Protein AF-0000000069420155 (afdb_homodimer)

Radius of gyration: 22.41 Å; Cα contacts (8 Å, |Δi|>4): 624; chains: 2; bounding box: 59×60×50 Å

pLDDT: mean 94.88, std 9.84, range [29.95, 98.94]

Organism: NCBI:txid2607531

Sequence (442 aa):
MSESTKLRFLSAWYCPFAQRLWIALLEKGIPFKYEEIDPYNKTEEFLKLNPRGLVPVLVHDDKIIYESAVCMEYIDEAWPQNPKIMMEQPYDKAQVRIWGDYATSKIIPLFFAILRSDPENLGETQKSFVENIGSFVKAMSPTGNFFMGDSFSFADIMVFPWLQRLEVLKHYKNFEIPSDIDWYPRFQKWLTACSEKESVTPTIPDMKKLIPIYKRYVKTKMSESTKLRFLSAWYCPFAQRLWIALLEKGIPFKYEEIDPYNKTEEFLKLNPRGLVPVLVHDDKIIYESAVCMEYIDEAWPQNPKIMMEQPYDKAQVRIWGDYATSKIIPLFFAILRSDPENLGETQKSFVENIGSFVKAMSPTGNFFMGDSFSFADIMVFPWLQRLEVLKHYKNFEIPSDIDWYPRFQKWLTACSEKESVTPTIPDMKKLIPIYKRYVKTK

InterPro domains:
  IPR004045 Glutathione S-transferase, N-terminal [PF13409] (14-77)
  IPR004045 Glutathione S-transferase, N-terminal [PS50404] (5-83)
  IPR005442 Glutathione S-transferase, omega-class [PR01625] (5-20)
  IPR005442 Glutathione S-transferase, omega-class [PR01625] (80-94)
  IPR005442 Glutathione S-transferase, omega-class [PR01625] (146-165)
  IPR010987 Glutathione S-transferase, C-terminal-like [PS50405] (89-221)
  IPR036249 Thioredoxin-like superfamily [SSF52833] (5-81)
  IPR036282 Glutathione S-transferase, C-terminal domain superfamily [SSF47616] (77-219)
  IPR040079 Glutathione transferase family [SFLDS00019] (4-219)
  IPR045073 Glutathione S-transferase Omega/Tau-like [SFLDG01152] (4-219)
  IPR050983 Glutathione S-transferase Omega/HSP26 [PTHR43968] (3-219)

Foldseek 3Di:
DPPPQAKEWEDALQDLLSLLQLLLCLQLVPDHHYHYDDLVDQDPVNCVLPVVSDDTWIAGNNDIDDGSLRSSVVVCVVRVDDDRQQDDDPVSNVVLVVLLVLLVPQAVVLLLVLQADDLVPNVVSLVSNLVSVVVQLVCADPAAQERPHPDNHNNLSSHLSSVVLCVLSCVQRVDDRDCPDPSNVSVVSNNVVQCPDPSNVVSRDDNVVNSVVCNVSHNDD/DPPPQAKEWEDALQDLLSLLQLLLCLQLVPDHHYHYDDLVDQDPVNCVLPVVSDDTWIAGNNDIDDGSLRSSVVVCVVRVDDDRQQDDDPVSNVVLVVLLVLQVPQAVVLLLVLQADDLVPNVVSLVSNLVSVVVQLVCADPAAQERPHPDNHNNLSSHLSSVVLCVLSCVQRVDDRDCPDPSNVSVVSNNVVQCPDPSNVVSRDDNVVNNVVCNVSHNDD

Nearest PDB structures (foldseek):
  6srb-assembly1_B  TM=9.201E-01  e=4.694E-16  Trametes pubescens
  6srb-assembly1_A  TM=9.271E-01  e=4.980E-15  Trametes pubescens
  3lfl-assembly2_C  TM=9.045E-01  e=4.182E-12  Homo sapiens
  3lfl-assembly1_A-2  TM=8.614E-01  e=1.456E-12  Homo sapiens
  3mdk-assembly1_A  TM=8.725E-01  e=2.428E-11  Pseudomonas putida KT2440

Solvent-accessible surface area (backbone atoms only — not comparable to full-atom values): 24215 Å² total; per-residue (Å²): 128,77,90,69,83,66,30,35,38,37,27,34,82,79,39,50,51,21,42,34,38,51,29,48,37,48,60,52,67,55,80,65,44,83,40,85,47,56,62,87,62,71,44,70,74,55,33,73,68,32,81,83,45,61,58,22,34,38,34,54,86,88,39,71,39,49,52,35,71,43,41,43,52,29,50,41,58,69,47,70,53,78,62,50,41,56,52,85,50,45,68,56,31,36,50,33,49,49,50,27,50,44,30,62,69,52,35,51,54,38,59,52,47,55,41,44,33,52,83,89,67,36,63,66,52,52,50,48,32,52,52,42,49,46,53,54,53,70,65,27,42,93,45,66,51,31,50,70,11,80,45,74,34,48,34,46,45,61,42,44,53,59,64,74,42,45,64,50,42,31,71,79,63,71,40,74,83,68,75,86,43,90,62,36,64,61,43,50,48,30,52,50,46,53,56,66,31,82,36,34,46,85,59,59,63,58,60,83,68,45,49,66,63,51,51,81,54,39,46,70,132,130,76,91,69,83,67,29,35,38,36,27,34,82,80,40,51,50,19,41,33,37,51,29,49,36,47,60,52,65,55,80,63,45,82,37,85,46,56,62,87,62,71,44,70,72,53,33,71,68,32,80,82,44,59,59,22,35,39,35,53,84,88,39,71,39,50,52,36,70,44,41,44,53,30,51,41,58,70,49,71,56,77,63,50,40,56,53,87,50,44,66,55,31,36,51,33,48,48,51,26,49,45,29,61,68,52,33,51,55,37,59,53,46,55,42,44,31,52,83,89,67,38,65,69,53,51,50,49,32,53,51,41,49,47,54,54,51,71,66,27,42,94,46,67,51,31,52,70,12,78,46,73,33,48,35,45,46,62,40,43,54,59,65,76,42,44,65,49,41,29,72,78,63,71,42,74,82,66,76,87,42,90,61,34,64,62,43,51,48,31,52,50,46,52,54,64,30,81,37,34,45,84,60,59,64,58,62,83,68,43,47,70,63,51,51,81,53,40,47,69,132

Secondary structure (DSSP, 8-state):
------EEEEE-TT-HHHHHHHHHHHHHT---EEEE--TTS--HHHHHH-TT--S-EEEETTEEEESHHHHHHHHHHHS-SSS-TT-SSHHHHHHHHHHHHHIIIIIHHHHHHHHHS-GGG-HHHHHHHHHHHHHHHHHS-SSSSBTBBTB--HHHHHHHHHHTTHHHHHHHH-----TTSTTHHHHHHHHHHHHHSTTTGGGPPPHHHHHHHGGGG----/------EEEEE-TT-HHHHHHHHHHHHHT---EEEE--TTS--HHHHHH-TT--S-EEEETTEEEESHHHHHHHHHHHS-SSSPTT-SSHHHHHHHHHHHHHIIIIIHHHHHHHHHS-GGG-HHHHHHHHHHHHHHHHHS-SSSSBTBBTB--HHHHHHHHHHTTHHHHHHHH-----TTSTTHHHHHHHHHHHHHSTTTGGGPPPHHHHHHHGGGG----

Structure (mmCIF, N/CA/C/O backbone):
data_AF-0000000069420155-model_v1
#
loop_
_entity.id
_entity.type
_entity.pdbx_description
1 polymer 'Glutathione S-transferase omega'
#
loop_
_atom_site.group_PDB
_atom_site.id
_atom_site.type_symbol
_atom_site.label_atom_id
_atom_site.label_alt_id
_atom_site.label_comp_id
_atom_site.label_asym_id
_atom_site.label_entity_id
_atom_site.label_seq_id
_atom_site.pdbx_PDB_ins_code
_atom_site.Cartn_x
_atom_site.Cartn_y
_atom_site.Cartn_z
_atom_site.occupancy
_atom_site.B_iso_or_equiv
_atom_site.auth_seq_id
_atom_site.auth_comp_id
_atom_site.auth_asym_id
_atom_site.auth_atom_id
_atom_site.pdbx_PDB_model_num
ATOM 1 N N . MET A 1 1 ? 30.109 -20.391 17.328 1 29.95 1 MET A N 1
ATOM 2 C CA . MET A 1 1 ? 29.25 -19.781 16.312 1 29.95 1 MET A CA 1
ATOM 3 C C . MET A 1 1 ? 28.594 -18.516 16.844 1 29.95 1 MET A C 1
ATOM 5 O O . MET A 1 1 ? 27.922 -18.547 17.875 1 29.95 1 MET A O 1
ATOM 9 N N . SER A 1 2 ? 29.016 -17.297 16.859 1 36 2 SER A N 1
ATOM 10 C CA . SER A 1 2 ? 28.734 -16.031 17.531 1 36 2 SER A CA 1
ATOM 11 C C . SER A 1 2 ? 27.234 -15.836 17.719 1 36 2 SER A C 1
ATOM 13 O O . SER A 1 2 ? 26.438 -16.391 16.969 1 36 2 SER A O 1
ATOM 15 N N . GLU A 1 3 ? 26.469 -15.406 18.781 1 40.25 3 GLU A N 1
ATOM 16 C CA . GLU A 1 3 ? 25.094 -15.672 19.172 1 40.25 3 GLU A CA 1
ATOM 17 C C . GLU A 1 3 ? 24.109 -15.234 18.094 1 40.25 3 GLU A C 1
ATOM 19 O O . GLU A 1 3 ? 24.078 -14.062 17.719 1 40.25 3 GLU A O 1
ATOM 24 N N . SER A 1 4 ? 23.812 -15.781 16.859 1 47.34 4 SER A N 1
ATOM 25 C CA . SER A 1 4 ? 23.109 -15.734 15.594 1 47.34 4 SER A CA 1
ATOM 26 C C . SER A 1 4 ? 21.812 -14.938 15.719 1 47.34 4 SER A C 1
ATOM 28 O O . SER A 1 4 ? 21 -15.195 16.609 1 47.34 4 SER A O 1
ATOM 30 N N . THR A 1 5 ? 21.875 -13.617 15.547 1 56.94 5 THR A N 1
ATOM 31 C CA . THR A 1 5 ? 20.766 -12.664 15.562 1 56.94 5 THR A CA 1
ATOM 32 C C . THR A 1 5 ? 19.484 -13.32 15.094 1 56.94 5 THR A C 1
ATOM 34 O O . THR A 1 5 ? 19.375 -13.727 13.93 1 56.94 5 THR A O 1
ATOM 37 N N . LYS A 1 6 ? 18.656 -14.031 15.945 1 78.06 6 LYS A N 1
ATOM 38 C CA . LYS A 1 6 ? 17.531 -14.922 15.711 1 78.06 6 LYS A CA 1
ATOM 39 C C . LYS A 1 6 ? 16.344 -14.156 15.125 1 78.06 6 LYS A C 1
ATOM 41 O O . LYS A 1 6 ? 15.828 -13.227 15.742 1 78.06 6 LYS A O 1
ATOM 46 N N . LEU A 1 7 ? 16.109 -14.156 13.812 1 95.75 7 LEU A N 1
ATOM 47 C CA . LEU A 1 7 ? 14.938 -13.672 13.086 1 95.75 7 LEU A CA 1
ATOM 48 C C . LEU A 1 7 ? 13.727 -14.57 13.344 1 95.75 7 LEU A C 1
ATOM 50 O O . LEU A 1 7 ? 13.805 -15.789 13.148 1 95.75 7 LEU A O 1
ATOM 54 N N . ARG A 1 8 ? 12.688 -13.93 14.008 1 97.81 8 ARG A N 1
ATOM 55 C CA . ARG A 1 8 ? 11.445 -14.656 14.227 1 97.81 8 ARG A CA 1
ATOM 56 C C . ARG A 1 8 ? 10.391 -14.266 13.195 1 97.81 8 ARG A C 1
ATOM 58 O O . ARG A 1 8 ? 10.242 -13.086 12.875 1 97.81 8 ARG A O 1
ATOM 65 N N . PHE A 1 9 ? 9.789 -15.273 12.703 1 98.31 9 PHE A N 1
ATOM 66 C CA . PHE A 1 9 ? 8.727 -15.148 11.719 1 98.31 9 PHE A CA 1
ATOM 67 C C . PHE A 1 9 ? 7.414 -15.703 12.258 1 98.31 9 PHE A C 1
ATOM 69 O O . PHE A 1 9 ? 7.223 -16.922 12.305 1 98.31 9 PHE A O 1
ATOM 76 N N . LEU A 1 10 ? 6.527 -14.812 12.789 1 98.12 10 LEU A N 1
ATOM 77 C CA . LEU A 1 10 ? 5.199 -15.211 13.258 1 98.12 10 LEU A CA 1
ATOM 78 C C . LEU A 1 10 ? 4.227 -15.32 12.086 1 98.12 10 LEU A C 1
ATOM 80 O O . LEU A 1 10 ? 4.062 -14.367 11.312 1 98.12 10 LEU A O 1
ATOM 84 N N . SER A 1 11 ? 3.59 -16.438 12.008 1 98 11 SER A N 1
ATOM 85 C CA . SER A 1 11 ? 2.834 -16.766 10.805 1 98 11 SER A CA 1
ATOM 86 C C . SER A 1 11 ? 1.661 -17.688 11.117 1 98 11 SER A C 1
ATOM 88 O O . SER A 1 11 ? 1.516 -18.156 12.25 1 98 11 SER A O 1
ATOM 90 N N . ALA A 1 12 ? 0.786 -17.828 10.188 1 97.81 12 ALA A N 1
ATOM 91 C CA . ALA A 1 12 ? -0.251 -18.844 10.125 1 97.81 12 ALA A CA 1
ATOM 92 C C . ALA A 1 12 ? -0.196 -19.594 8.797 1 97.81 12 ALA A C 1
ATOM 94 O O . ALA A 1 12 ? -0.239 -18.984 7.73 1 97.81 12 ALA A O 1
ATOM 95 N N . TRP A 1 13 ? -0.223 -20.859 8.828 1 96.94 13 TRP A N 1
ATOM 96 C CA . TRP A 1 13 ? 0.06 -21.688 7.652 1 96.94 13 TRP A CA 1
ATOM 97 C C . TRP A 1 13 ? -0.972 -21.438 6.559 1 96.94 13 TRP A C 1
ATOM 99 O O . TRP A 1 13 ? -0.689 -21.641 5.375 1 96.94 13 TRP A O 1
ATOM 109 N N . TYR A 1 14 ? -2.113 -20.969 6.918 1 97.19 14 TYR A N 1
ATOM 110 C CA . TYR A 1 14 ? -3.205 -20.844 5.957 1 97.19 14 TYR A CA 1
ATOM 111 C C . TYR A 1 14 ? -3.33 -19.406 5.449 1 97.19 14 TYR A C 1
ATOM 113 O O . TYR A 1 14 ? -4.117 -19.141 4.539 1 97.19 14 TYR A O 1
ATOM 121 N N . CYS A 1 15 ? -2.676 -18.453 6.055 1 97.62 15 CYS A N 1
ATOM 122 C CA . CYS A 1 15 ? -2.846 -17.047 5.723 1 97.62 15 CYS A CA 1
ATOM 123 C C . CYS A 1 15 ? -2.055 -16.688 4.473 1 97.62 15 CYS A C 1
ATOM 125 O O . CYS A 1 15 ? -0.828 -16.797 4.457 1 97.62 15 CYS A O 1
ATOM 127 N N . PRO A 1 16 ? -2.719 -16.234 3.445 1 98.38 16 PRO A N 1
ATOM 128 C CA . PRO A 1 16 ? -2.004 -15.883 2.215 1 98.38 16 PRO A CA 1
ATOM 129 C C . PRO A 1 16 ? -1.095 -14.672 2.379 1 98.38 16 PRO A C 1
ATOM 131 O O . PRO A 1 16 ? -0.086 -14.547 1.68 1 98.38 16 PRO A O 1
ATOM 134 N N . PHE A 1 17 ? -1.387 -13.758 3.256 1 98.31 17 PHE A N 1
ATOM 135 C CA . PHE A 1 17 ? -0.512 -12.625 3.521 1 98.31 17 PHE A CA 1
ATOM 136 C C . PHE A 1 17 ? 0.792 -13.086 4.164 1 98.31 17 PHE A C 1
ATOM 138 O O . PHE A 1 17 ? 1.869 -12.602 3.805 1 98.31 17 PHE A O 1
ATOM 145 N N . ALA A 1 18 ? 0.71 -13.984 5.086 1 98.56 18 ALA A N 1
ATOM 146 C CA . ALA A 1 18 ? 1.904 -14.531 5.723 1 98.56 18 ALA A CA 1
ATOM 147 C C . ALA A 1 18 ? 2.736 -15.336 4.727 1 98.56 18 ALA A C 1
ATOM 149 O O . ALA A 1 18 ? 3.967 -15.367 4.82 1 98.56 18 ALA A O 1
ATOM 150 N N . GLN A 1 19 ? 2.061 -16 3.797 1 98.88 19 GLN A N 1
ATOM 151 C CA . GLN A 1 19 ? 2.771 -16.766 2.773 1 98.88 19 GLN A CA 1
ATOM 152 C C . GLN A 1 19 ? 3.701 -15.859 1.966 1 98.88 19 GLN A C 1
ATOM 154 O O . GLN A 1 19 ? 4.777 -16.281 1.543 1 98.88 19 GLN A O 1
ATOM 159 N N . ARG A 1 20 ? 3.332 -14.594 1.767 1 98.88 20 ARG A N 1
ATOM 160 C CA . ARG A 1 20 ? 4.184 -13.641 1.064 1 98.88 20 ARG A CA 1
ATOM 161 C C . ARG A 1 20 ? 5.562 -13.555 1.705 1 98.88 20 ARG A C 1
ATOM 163 O O . ARG A 1 20 ? 6.578 -13.75 1.031 1 98.88 20 ARG A O 1
ATOM 170 N N . LEU A 1 21 ? 5.559 -13.312 2.986 1 98.81 21 LEU A N 1
ATOM 171 C CA . LEU A 1 21 ? 6.816 -13.148 3.703 1 98.81 21 LEU A CA 1
ATOM 172 C C . LEU A 1 21 ? 7.582 -14.469 3.762 1 98.81 21 LEU A C 1
ATOM 174 O O . LEU A 1 21 ? 8.812 -14.484 3.662 1 98.81 21 LEU A O 1
ATOM 178 N N . TRP A 1 22 ? 6.812 -15.547 3.895 1 98.81 22 TRP A N 1
ATOM 179 C CA . TRP A 1 22 ? 7.426 -16.875 3.904 1 98.81 22 TRP A CA 1
ATOM 180 C C . TRP A 1 22 ? 8.219 -17.109 2.625 1 98.81 22 TRP A C 1
ATOM 182 O O . TRP A 1 22 ? 9.406 -17.453 2.676 1 98.81 22 TRP A O 1
ATOM 192 N N . ILE A 1 23 ? 7.594 -16.875 1.534 1 98.88 23 ILE A N 1
ATOM 193 C CA . ILE A 1 23 ? 8.227 -17.031 0.229 1 98.88 23 ILE A CA 1
ATOM 194 C C . ILE A 1 23 ? 9.461 -16.141 0.142 1 98.88 23 ILE A C 1
ATOM 196 O O . ILE A 1 23 ? 10.531 -16.594 -0.282 1 98.88 23 ILE A O 1
ATOM 200 N N . ALA A 1 24 ? 9.359 -14.891 0.543 1 98.81 24 ALA A N 1
ATOM 201 C CA . ALA A 1 24 ? 10.445 -13.93 0.439 1 98.81 24 ALA A CA 1
ATOM 202 C C . ALA A 1 24 ? 11.648 -14.359 1.276 1 98.81 24 ALA A C 1
ATOM 204 O O . ALA A 1 24 ? 12.797 -14.25 0.837 1 98.81 24 ALA A O 1
ATOM 205 N N . LEU A 1 25 ? 11.406 -14.812 2.496 1 98.56 25 LEU A N 1
ATOM 206 C CA . LEU A 1 25 ? 12.469 -15.266 3.379 1 98.56 25 LEU A CA 1
ATOM 207 C C . LEU A 1 25 ? 13.234 -16.438 2.758 1 98.56 25 LEU A C 1
ATOM 209 O O . LEU A 1 25 ? 14.461 -16.453 2.758 1 98.56 25 LEU A O 1
ATOM 213 N N . LEU A 1 26 ? 12.477 -17.375 2.211 1 98.69 26 LEU A N 1
ATOM 214 C CA . LEU A 1 26 ? 13.094 -18.531 1.581 1 98.69 26 LEU A CA 1
ATOM 215 C C . LEU A 1 26 ? 13.844 -18.141 0.315 1 98.69 26 LEU A C 1
ATOM 217 O O . LEU A 1 26 ? 14.93 -18.641 0.048 1 98.69 26 LEU A O 1
ATOM 221 N N . GLU A 1 27 ? 13.266 -17.266 -0.447 1 98.62 27 GLU A N 1
ATOM 222 C CA . GLU A 1 27 ? 13.891 -16.797 -1.682 1 98.62 27 GLU A CA 1
ATOM 223 C C . GLU A 1 27 ? 15.25 -16.172 -1.407 1 98.62 27 GLU A C 1
ATOM 225 O O . GLU A 1 27 ? 16.203 -16.391 -2.15 1 98.62 27 GLU A O 1
ATOM 230 N N . LYS A 1 28 ? 15.359 -15.453 -0.323 1 98.06 28 LYS A N 1
ATOM 231 C CA . LYS A 1 28 ? 16.594 -14.734 0.006 1 98.06 28 LYS A CA 1
ATOM 232 C C . LYS A 1 28 ? 17.547 -15.617 0.814 1 98.06 28 LYS A C 1
ATOM 234 O O . LYS A 1 28 ? 18.688 -15.234 1.07 1 98.06 28 LYS A O 1
ATOM 239 N N . GLY A 1 29 ? 17.078 -16.75 1.249 1 97.44 29 GLY A N 1
ATOM 240 C CA . GLY A 1 29 ? 17.906 -17.672 2.004 1 97.44 29 GLY A CA 1
ATOM 241 C C . GLY A 1 29 ? 18.234 -17.172 3.402 1 97.44 29 GLY A C 1
ATOM 242 O O . GLY A 1 29 ? 19.328 -17.406 3.916 1 97.44 29 GLY A O 1
ATOM 243 N N . ILE A 1 30 ? 17.344 -16.453 4.008 1 97.06 30 ILE A N 1
ATOM 244 C CA . ILE A 1 30 ? 17.531 -15.914 5.348 1 97.06 30 ILE A CA 1
ATOM 245 C C . ILE A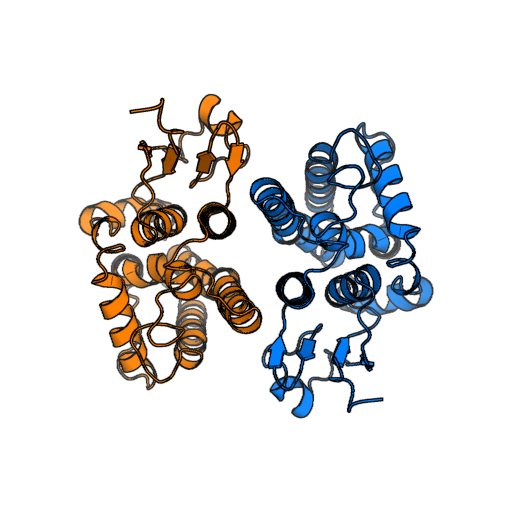 1 30 ? 17.031 -16.906 6.387 1 97.06 30 ILE A C 1
ATOM 247 O O . ILE A 1 30 ? 15.859 -17.312 6.367 1 97.06 30 ILE A O 1
ATOM 251 N N . PRO A 1 31 ? 17.875 -17.312 7.266 1 96.75 31 PRO A N 1
ATOM 252 C CA . PRO A 1 31 ? 17.406 -18.203 8.328 1 96.75 31 PRO A CA 1
ATOM 253 C C . PRO A 1 31 ? 16.438 -17.531 9.289 1 96.75 31 PRO A C 1
ATOM 255 O O . PRO A 1 31 ? 16.594 -16.344 9.602 1 96.75 31 PRO A O 1
ATOM 258 N N . PHE A 1 32 ? 15.422 -18.234 9.672 1 97.56 32 PHE A N 1
ATOM 259 C CA . PHE A 1 32 ? 14.422 -17.703 10.586 1 97.56 32 PHE A CA 1
ATOM 260 C C . PHE A 1 32 ? 13.836 -18.812 11.461 1 97.56 32 PHE A C 1
ATOM 262 O O . PHE A 1 32 ? 13.953 -19.984 11.133 1 97.56 32 PHE A O 1
ATOM 269 N N . LYS A 1 33 ? 13.281 -18.391 12.555 1 97.31 33 LYS A N 1
ATOM 270 C CA . LYS A 1 33 ? 12.461 -19.266 13.383 1 97.31 33 LYS A CA 1
ATOM 271 C C . LYS A 1 33 ? 10.977 -19.094 13.07 1 97.31 33 LYS A C 1
ATOM 273 O O . LYS A 1 33 ? 10.43 -18 13.266 1 97.31 33 LYS A O 1
ATOM 278 N N . TYR A 1 34 ? 10.359 -20.109 12.562 1 97.44 34 TYR A N 1
ATOM 279 C CA . TYR A 1 34 ? 8.93 -20.109 12.289 1 97.44 34 TYR A CA 1
ATOM 280 C C . TYR A 1 34 ? 8.125 -20.25 13.578 1 97.44 34 TYR A C 1
ATOM 282 O O . TYR A 1 34 ? 8.359 -21.172 14.359 1 97.44 34 TYR A O 1
ATOM 290 N N . GLU A 1 35 ? 7.223 -19.312 13.859 1 96.94 35 GLU A N 1
ATOM 291 C CA . GLU A 1 35 ? 6.316 -19.359 15 1 96.94 35 GLU A CA 1
ATOM 292 C C . GLU A 1 35 ? 4.859 -19.297 14.555 1 96.94 35 GLU A C 1
ATOM 294 O O . GLU A 1 35 ? 4.406 -18.25 14.062 1 96.94 35 GLU A O 1
ATOM 299 N N . GLU A 1 36 ? 4.156 -20.375 14.789 1 97.06 36 GLU A N 1
ATOM 300 C CA . GLU A 1 36 ? 2.754 -20.438 14.398 1 97.06 36 GLU A CA 1
ATOM 301 C C . GLU A 1 36 ? 1.874 -19.641 15.367 1 97.06 36 GLU A C 1
ATOM 303 O O . GLU A 1 36 ? 1.955 -19.828 16.578 1 97.06 36 GLU A O 1
ATOM 308 N N . ILE A 1 37 ? 1.144 -18.75 14.773 1 95.25 37 ILE A N 1
ATOM 309 C CA . ILE A 1 37 ? 0.198 -17.922 15.523 1 95.25 37 ILE A CA 1
ATOM 310 C C . ILE A 1 37 ? -1.217 -18.156 15 1 95.25 37 ILE A C 1
ATOM 312 O O . ILE A 1 37 ? -1.421 -18.312 13.797 1 95.25 37 ILE A O 1
ATOM 316 N N . ASP A 1 38 ? -2.191 -18.25 15.906 1 91.62 38 ASP A N 1
ATOM 317 C CA . ASP A 1 38 ? -3.598 -18.203 15.516 1 91.62 38 ASP A CA 1
ATOM 318 C C . ASP A 1 38 ? -4.133 -16.766 15.586 1 91.62 38 ASP A C 1
ATOM 320 O O . ASP A 1 38 ? -4.453 -16.266 16.672 1 91.62 38 ASP A O 1
ATOM 324 N N . PRO A 1 39 ? -4.273 -16.172 14.453 1 90.5 39 PRO A N 1
ATOM 325 C CA . PRO A 1 39 ? -4.711 -14.773 14.484 1 90.5 39 PRO A CA 1
ATOM 326 C C . PRO A 1 39 ? -6.148 -14.617 14.969 1 90.5 39 PRO A C 1
ATOM 328 O O . PRO A 1 39 ? -6.586 -13.5 15.273 1 90.5 39 PRO A O 1
ATOM 331 N N . TYR A 1 40 ? -6.836 -15.695 15.07 1 90 40 TYR A N 1
ATOM 332 C CA . TYR A 1 40 ? -8.211 -15.648 15.562 1 90 40 TYR A CA 1
ATOM 333 C C . TYR A 1 40 ? -8.25 -15.742 17.078 1 90 40 TYR A C 1
ATOM 335 O O . TYR A 1 40 ? -9.281 -15.477 17.703 1 90 40 TYR A O 1
ATOM 343 N N . ASN A 1 41 ? -7.211 -16.188 17.594 1 90.75 41 ASN A N 1
ATOM 344 C CA . ASN A 1 41 ? -6.988 -16.141 19.031 1 90.75 41 ASN A CA 1
ATOM 345 C C . ASN A 1 41 ? -5.922 -15.109 19.406 1 90.75 41 ASN A C 1
ATOM 347 O O . ASN A 1 41 ? -4.758 -15.469 19.609 1 90.75 41 ASN A O 1
ATOM 351 N N . LYS A 1 42 ? -6.254 -13.883 19.547 1 90.62 42 LYS A N 1
ATOM 352 C CA . LYS A 1 42 ? -5.336 -12.758 19.75 1 90.62 42 LYS A CA 1
ATOM 353 C C . LYS A 1 42 ? -4.922 -12.641 21.219 1 90.62 42 LYS A C 1
ATOM 355 O O . LYS A 1 42 ? -5.531 -11.891 21.969 1 90.62 42 LYS A O 1
ATOM 360 N N . THR A 1 43 ? -3.912 -13.305 21.547 1 93.38 43 THR A N 1
ATOM 361 C CA . THR A 1 43 ? -3.385 -13.242 22.906 1 93.38 43 THR A CA 1
ATOM 362 C C . THR A 1 43 ? -2.758 -11.883 23.188 1 93.38 43 THR A C 1
ATOM 364 O O . THR A 1 43 ? -2.387 -11.164 22.266 1 93.38 43 THR A O 1
ATOM 367 N N . GLU A 1 44 ? -2.604 -11.562 24.406 1 94.19 44 GLU A N 1
ATOM 368 C CA . GLU A 1 44 ? -1.953 -10.32 24.797 1 94.19 44 GLU A CA 1
ATOM 369 C C . GLU A 1 44 ? -0.507 -10.266 24.312 1 94.19 44 GLU A C 1
ATOM 371 O O . GLU A 1 44 ? -0.021 -9.219 23.906 1 94.19 44 GLU A O 1
ATOM 376 N N . GLU A 1 45 ? 0.109 -11.367 24.422 1 92.94 45 GLU A N 1
ATOM 377 C CA . GLU A 1 45 ? 1.504 -11.469 24 1 92.94 45 GLU A CA 1
ATOM 378 C C . GLU A 1 45 ? 1.652 -11.164 22.516 1 92.94 45 GLU A C 1
ATOM 380 O O . GLU A 1 45 ? 2.576 -10.461 22.109 1 92.94 45 GLU A O 1
ATOM 385 N N . PHE A 1 46 ? 0.689 -11.68 21.734 1 94.5 46 PHE A N 1
ATOM 386 C CA . PHE A 1 46 ? 0.738 -11.453 20.297 1 94.5 46 PHE A CA 1
ATOM 387 C C . PHE A 1 46 ? 0.428 -9.992 19.969 1 94.5 46 PHE A C 1
ATOM 389 O O . PHE A 1 46 ? 1.104 -9.375 19.141 1 94.5 46 PHE A O 1
ATOM 396 N N . LEU A 1 47 ? -0.473 -9.414 20.719 1 94.69 47 LEU A N 1
ATOM 397 C CA . LEU A 1 47 ? -0.902 -8.047 20.453 1 94.69 47 LEU A CA 1
ATOM 398 C C . LEU A 1 47 ? 0.185 -7.051 20.859 1 94.69 47 LEU A C 1
ATOM 400 O O . LEU A 1 47 ? 0.214 -5.926 20.359 1 94.69 47 LEU A O 1
ATOM 404 N N . LYS A 1 48 ? 1.075 -7.465 21.734 1 92.69 48 LYS A N 1
ATOM 405 C CA . LYS A 1 48 ? 2.23 -6.637 22.078 1 92.69 48 LYS A CA 1
ATOM 406 C C . LYS A 1 48 ? 3.191 -6.527 20.891 1 92.69 48 LYS A C 1
ATOM 408 O O . LYS A 1 48 ? 3.879 -5.52 20.734 1 92.69 48 LYS A O 1
ATOM 413 N N . LEU A 1 49 ? 3.199 -7.578 20.078 1 92.75 49 LEU A N 1
ATOM 414 C CA . LEU A 1 49 ? 4.059 -7.578 18.906 1 92.75 49 LEU A CA 1
ATOM 415 C C . LEU A 1 49 ? 3.402 -6.828 17.75 1 92.75 49 LEU A C 1
ATOM 417 O O . LEU A 1 49 ? 4.039 -6 17.094 1 92.75 49 LEU A O 1
ATOM 421 N N . ASN A 1 50 ? 2.115 -7.082 17.547 1 94.31 50 ASN A N 1
ATOM 422 C CA . ASN A 1 50 ? 1.348 -6.383 16.531 1 94.31 50 ASN A CA 1
ATOM 423 C C . ASN A 1 50 ? -0.045 -6.008 17.031 1 94.31 50 ASN A C 1
ATOM 425 O O . ASN A 1 50 ? -0.957 -6.836 17.016 1 94.31 50 ASN A O 1
ATOM 429 N N . PRO A 1 51 ? -0.213 -4.758 17.344 1 92 51 PRO A N 1
ATOM 430 C CA . PRO A 1 51 ? -1.499 -4.32 17.891 1 92 51 PRO A CA 1
ATOM 431 C C . PRO A 1 51 ? -2.654 -4.516 16.906 1 92 51 PRO A C 1
ATOM 433 O O . PRO A 1 51 ? -3.82 -4.484 17.312 1 92 51 PRO A O 1
ATOM 436 N N . ARG A 1 52 ? -2.359 -4.742 15.641 1 91.75 52 ARG A N 1
ATOM 437 C CA . ARG A 1 52 ? -3.4 -4.98 14.641 1 91.75 52 ARG A CA 1
ATOM 438 C C . ARG A 1 52 ? -3.895 -6.422 14.70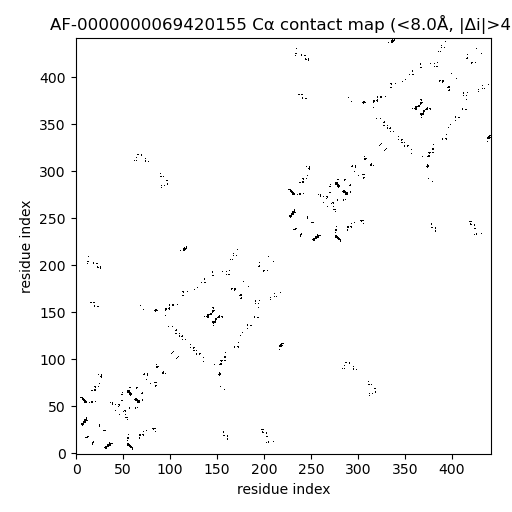3 1 91.75 52 ARG A C 1
ATOM 440 O O . ARG A 1 52 ? -4.938 -6.75 14.141 1 91.75 52 ARG A O 1
ATOM 447 N N . GLY A 1 53 ? -3.141 -7.293 15.344 1 94.62 53 GLY A N 1
ATOM 448 C CA . GLY A 1 53 ? -3.551 -8.672 15.555 1 94.62 53 GLY A CA 1
ATOM 449 C C . GLY A 1 53 ? -3.545 -9.492 14.281 1 94.62 53 GLY A C 1
ATOM 450 O O . GLY A 1 53 ? -4.391 -10.375 14.094 1 94.62 53 GLY A O 1
ATOM 451 N N . LEU A 1 54 ? -2.631 -9.164 13.367 1 95.5 54 LEU A N 1
ATOM 452 C CA . LEU A 1 54 ? -2.549 -9.875 12.094 1 95.5 54 LEU A CA 1
ATOM 453 C C . LEU A 1 54 ? -1.166 -10.484 11.898 1 95.5 54 LEU A C 1
ATOM 455 O O . LEU A 1 54 ? -0.208 -10.086 12.562 1 95.5 54 LEU A O 1
ATOM 459 N N . VAL A 1 55 ? -1.101 -11.477 11.133 1 97.44 55 VAL A N 1
ATOM 460 C CA . VAL A 1 55 ? 0.162 -12.023 10.648 1 97.44 55 VAL A CA 1
ATOM 461 C C . VAL A 1 55 ? 0.359 -11.664 9.18 1 97.44 55 VAL A C 1
ATOM 463 O O . VAL A 1 55 ? -0.611 -11.398 8.469 1 97.44 55 VAL A O 1
ATOM 466 N N . PRO A 1 56 ? 1.616 -11.602 8.742 1 98.25 56 PRO A N 1
ATOM 467 C CA . PRO A 1 56 ? 2.875 -11.969 9.398 1 98.25 56 PRO A CA 1
ATOM 468 C C . PRO A 1 56 ? 3.414 -10.867 10.305 1 98.25 56 PRO A C 1
ATOM 470 O O . PRO A 1 56 ? 3.014 -9.711 10.18 1 98.25 56 PRO A O 1
ATOM 473 N N . VAL A 1 57 ? 4.223 -11.258 11.258 1 98.12 57 VAL A N 1
ATOM 474 C CA . VAL A 1 57 ? 5.074 -10.359 12.031 1 98.12 57 VAL A CA 1
ATOM 475 C C . VAL A 1 57 ? 6.523 -10.836 11.961 1 98.12 57 VAL A C 1
ATOM 477 O O . VAL A 1 57 ? 6.797 -12.039 12.07 1 98.12 57 VAL A O 1
ATOM 480 N N . LEU A 1 58 ? 7.406 -9.969 11.695 1 98.44 58 LEU A N 1
ATOM 481 C CA . LEU A 1 58 ? 8.844 -10.219 11.695 1 98.44 58 LEU A CA 1
ATOM 482 C C . LEU A 1 58 ? 9.508 -9.547 12.898 1 98.44 58 LEU A C 1
ATOM 484 O O . LEU A 1 58 ? 9.289 -8.359 13.148 1 98.44 58 LEU A O 1
ATOM 488 N N . VAL A 1 59 ? 10.211 -10.297 13.688 1 97.81 59 VAL A N 1
ATOM 489 C CA . VAL A 1 59 ? 10.969 -9.75 14.812 1 97.81 59 VAL A CA 1
ATOM 490 C C . VAL A 1 59 ? 12.461 -9.93 14.555 1 97.81 59 VAL A C 1
ATOM 492 O O . VAL A 1 59 ? 12.961 -11.055 14.492 1 97.81 59 VAL A O 1
ATOM 495 N N . HIS A 1 60 ? 13.156 -8.812 14.32 1 97.12 60 HIS A N 1
ATOM 496 C CA . HIS A 1 60 ? 14.594 -8.789 14.055 1 97.12 60 HIS A CA 1
ATOM 497 C C . HIS A 1 60 ? 15.344 -8.008 15.133 1 97.12 60 HIS A C 1
ATOM 499 O O . HIS A 1 60 ? 15.375 -6.777 15.102 1 97.12 60 HIS A O 1
ATOM 505 N N . ASP A 1 61 ? 16.109 -8.594 16.078 1 90.38 61 ASP A N 1
ATOM 506 C CA . ASP A 1 61 ? 16.812 -7.945 17.188 1 90.38 61 ASP A CA 1
ATOM 507 C C . ASP A 1 61 ? 15.883 -7 17.938 1 90.38 61 ASP A C 1
ATOM 509 O O . ASP A 1 61 ? 16.203 -5.82 18.125 1 90.38 61 ASP A O 1
ATOM 513 N N . ASP A 1 62 ? 14.664 -7.375 18.266 1 90.25 62 ASP A N 1
ATOM 514 C CA . ASP A 1 62 ? 13.672 -6.691 19.094 1 90.25 62 ASP A CA 1
ATOM 515 C C . ASP A 1 62 ? 12.906 -5.652 18.281 1 90.25 62 ASP A C 1
ATOM 517 O O . ASP A 1 62 ? 12.102 -4.898 18.828 1 90.25 62 ASP A O 1
ATOM 521 N N . LYS A 1 63 ? 13.25 -5.562 17.016 1 95.44 63 LYS A N 1
ATOM 522 C CA . LYS A 1 63 ? 12.477 -4.719 16.109 1 95.44 63 LYS A CA 1
ATOM 523 C C . LYS A 1 63 ? 11.297 -5.484 15.516 1 95.44 63 LYS A C 1
ATOM 525 O O . LYS A 1 63 ? 11.477 -6.574 14.969 1 95.44 63 LYS A O 1
ATOM 530 N N . ILE A 1 64 ? 10.195 -4.867 15.625 1 97.5 64 ILE A N 1
ATOM 531 C CA . ILE A 1 64 ? 8.969 -5.52 15.164 1 97.5 64 ILE A CA 1
ATOM 532 C C . ILE A 1 64 ? 8.516 -4.891 13.852 1 97.5 64 ILE A C 1
ATOM 534 O O . ILE A 1 64 ? 8.375 -3.668 13.758 1 97.5 64 ILE A O 1
ATOM 538 N N . ILE A 1 65 ? 8.352 -5.711 12.867 1 98.25 65 ILE A N 1
ATOM 539 C CA . ILE A 1 65 ? 7.855 -5.281 11.562 1 98.25 65 ILE A CA 1
ATOM 540 C C . ILE A 1 65 ? 6.633 -6.105 11.172 1 98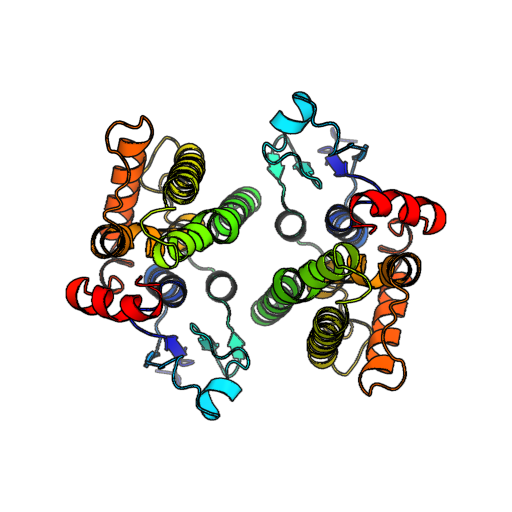.25 65 ILE A C 1
ATOM 542 O O . ILE A 1 65 ? 6.633 -7.332 11.305 1 98.25 65 ILE A O 1
ATOM 546 N N . TYR A 1 66 ? 5.652 -5.355 10.766 1 97.12 66 TYR A N 1
ATOM 547 C CA . TYR A 1 66 ? 4.48 -6.066 10.273 1 97.12 66 TYR A CA 1
ATOM 548 C C . TYR A 1 66 ? 3.959 -5.434 8.984 1 97.12 66 TYR A C 1
ATOM 550 O O . TYR A 1 66 ? 4.59 -4.523 8.438 1 97.12 66 TYR A O 1
ATOM 558 N N . GLU A 1 67 ? 2.809 -6.035 8.492 1 97 67 GLU A N 1
ATOM 559 C CA . GLU A 1 67 ? 2.348 -5.824 7.121 1 97 67 GLU A CA 1
ATOM 560 C C . GLU A 1 67 ? 3.205 -6.598 6.125 1 97 67 GLU A C 1
ATOM 562 O O . GLU A 1 67 ? 4.395 -6.309 5.965 1 97 67 GLU A O 1
ATOM 567 N N . SER A 1 68 ? 2.643 -7.5 5.406 1 98.12 68 SER A N 1
ATOM 568 C CA . SER A 1 68 ? 3.393 -8.461 4.598 1 98.12 68 SER A CA 1
ATOM 569 C C . SER A 1 68 ? 4.262 -7.75 3.564 1 98.12 68 SER A C 1
ATOM 571 O O . SER A 1 68 ? 5.441 -8.07 3.412 1 98.12 68 SER A O 1
ATOM 573 N N . ALA A 1 69 ? 3.693 -6.723 2.895 1 98.44 69 ALA A N 1
ATOM 574 C CA . ALA A 1 69 ? 4.449 -5.996 1.876 1 98.44 69 ALA A CA 1
ATOM 575 C C . ALA A 1 69 ? 5.625 -5.246 2.494 1 98.44 69 ALA A C 1
ATOM 577 O O . ALA A 1 69 ? 6.723 -5.234 1.935 1 98.44 69 ALA A O 1
ATOM 578 N N . VAL A 1 70 ? 5.426 -4.652 3.68 1 98.56 70 VAL A N 1
ATOM 579 C CA . VAL A 1 70 ? 6.469 -3.902 4.379 1 98.56 70 VAL A CA 1
ATOM 580 C C . VAL A 1 70 ? 7.559 -4.855 4.855 1 98.56 70 VAL A C 1
ATOM 582 O O . VAL A 1 70 ? 8.75 -4.551 4.75 1 98.56 70 VAL A O 1
ATOM 585 N N . CYS A 1 71 ? 7.156 -5.992 5.355 1 98.62 71 CYS A N 1
ATOM 586 C CA . CYS A 1 71 ? 8.117 -6.996 5.793 1 98.62 71 CYS A CA 1
ATOM 587 C C . CYS A 1 71 ? 9.039 -7.406 4.652 1 98.62 71 CYS A C 1
ATOM 589 O O . CYS A 1 71 ? 10.25 -7.531 4.84 1 98.62 71 CYS A O 1
ATOM 591 N N . MET A 1 72 ? 8.477 -7.578 3.498 1 98.69 72 MET A N 1
ATOM 592 C CA . MET A 1 72 ? 9.266 -8.008 2.348 1 98.69 72 MET A CA 1
ATOM 593 C C . MET A 1 72 ? 10.273 -6.938 1.95 1 98.69 72 MET A C 1
ATOM 595 O O . MET A 1 72 ? 11.43 -7.25 1.66 1 98.69 72 MET A O 1
ATOM 599 N N . GLU A 1 73 ? 9.82 -5.723 1.949 1 98.56 73 GLU A N 1
ATOM 600 C CA . GLU A 1 73 ? 10.75 -4.648 1.627 1 98.56 73 GLU A CA 1
ATOM 601 C C . GLU A 1 73 ? 11.836 -4.52 2.695 1 98.56 73 GLU A C 1
ATOM 603 O O . GLU A 1 73 ? 13.008 -4.293 2.379 1 98.56 73 GLU A O 1
ATOM 608 N N . TYR A 1 74 ? 11.5 -4.727 3.92 1 98.69 74 TYR A N 1
ATOM 609 C CA . TYR A 1 74 ? 12.461 -4.652 5.02 1 98.69 74 TYR A CA 1
ATOM 610 C C . TYR A 1 74 ? 13.57 -5.68 4.844 1 98.69 74 TYR A C 1
ATOM 612 O O . TYR A 1 74 ? 14.758 -5.34 4.93 1 98.69 74 TYR A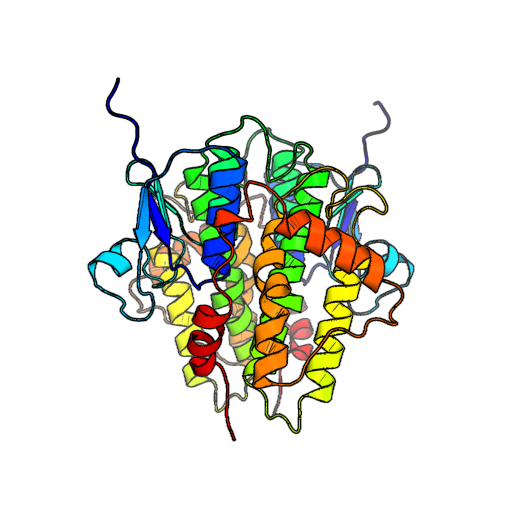 O 1
ATOM 620 N N . ILE A 1 75 ? 13.188 -6.91 4.562 1 98.25 75 ILE A N 1
ATOM 621 C CA . ILE A 1 75 ? 14.227 -7.938 4.496 1 98.25 75 ILE A CA 1
ATOM 622 C C . ILE A 1 75 ? 15.102 -7.715 3.268 1 98.25 75 ILE A C 1
ATOM 624 O O . ILE A 1 75 ? 16.297 -8 3.289 1 98.25 75 ILE A O 1
ATOM 628 N N . ASP A 1 76 ? 14.469 -7.191 2.236 1 97.94 76 ASP A N 1
ATOM 629 C CA . ASP A 1 76 ? 15.25 -6.887 1.044 1 97.94 76 ASP A CA 1
ATOM 630 C C . ASP A 1 76 ? 16.266 -5.785 1.324 1 97.94 76 ASP A C 1
ATOM 632 O O . ASP A 1 76 ? 17.359 -5.773 0.744 1 97.94 76 ASP A O 1
ATOM 636 N N . GLU A 1 77 ? 15.953 -4.867 2.17 1 97.62 77 GLU A N 1
ATOM 637 C CA . GLU A 1 77 ? 16.812 -3.744 2.521 1 97.62 77 GLU A CA 1
ATOM 638 C C . GLU A 1 77 ? 17.812 -4.137 3.602 1 97.62 77 GLU A C 1
ATOM 640 O O . GLU A 1 77 ? 18.969 -3.697 3.572 1 97.62 77 GLU A O 1
ATOM 645 N N . ALA A 1 78 ? 17.453 -4.957 4.523 1 97.31 78 ALA A N 1
ATOM 646 C CA . ALA A 1 78 ? 18.312 -5.387 5.625 1 97.31 78 ALA A CA 1
ATOM 647 C C . ALA A 1 78 ? 19.344 -6.41 5.148 1 97.31 78 ALA A C 1
ATOM 649 O O . ALA A 1 78 ? 20.438 -6.492 5.695 1 97.31 78 ALA A O 1
ATOM 650 N N . TRP A 1 79 ? 19 -7.219 4.18 1 97.06 79 TRP A N 1
ATOM 651 C CA . TRP A 1 79 ? 19.875 -8.18 3.516 1 97.06 79 TRP A CA 1
ATOM 652 C C . TRP A 1 79 ? 20 -7.871 2.025 1 97.06 79 TRP A C 1
ATOM 654 O O . TRP A 1 79 ? 19.391 -8.562 1.198 1 97.06 79 TRP A O 1
ATOM 664 N N . PRO A 1 80 ? 20.844 -6.965 1.706 1 95.62 80 PRO A N 1
ATOM 665 C CA . PRO A 1 80 ? 20.828 -6.398 0.356 1 95.62 80 PRO A CA 1
ATOM 666 C C . PRO A 1 80 ? 21.484 -7.32 -0.674 1 95.62 80 PRO A C 1
ATOM 668 O O . PRO A 1 80 ? 21.531 -6.992 -1.862 1 95.62 80 PRO A O 1
ATOM 671 N N . GLN A 1 81 ? 21.922 -8.453 -0.283 1 95.69 81 GLN A N 1
ATOM 672 C CA . GLN A 1 81 ? 22.547 -9.367 -1.229 1 95.69 81 GLN A CA 1
ATOM 673 C C . GLN A 1 81 ? 21.516 -9.984 -2.162 1 95.69 81 GLN A C 1
ATOM 675 O O . GLN A 1 81 ? 20.328 -10.023 -1.837 1 95.69 81 GLN A O 1
ATOM 680 N N . ASN A 1 82 ? 21.938 -10.469 -3.232 1 95.31 82 ASN A N 1
ATOM 681 C CA . ASN A 1 82 ? 21.047 -11.125 -4.184 1 95.31 82 ASN A CA 1
ATOM 682 C C . ASN A 1 82 ? 20.547 -12.461 -3.645 1 95.31 82 ASN A C 1
ATOM 684 O O . ASN A 1 82 ? 21.219 -13.109 -2.85 1 95.31 82 ASN A O 1
ATOM 688 N N . PRO A 1 83 ? 19.391 -12.805 -4.094 1 96.94 83 PRO A N 1
ATOM 689 C CA . PRO A 1 83 ? 18.484 -12.148 -5.047 1 96.94 83 PRO A CA 1
ATOM 690 C C . PRO A 1 83 ? 17.719 -10.984 -4.43 1 96.94 83 PRO A C 1
ATOM 692 O O . PRO A 1 83 ? 17.484 -10.977 -3.219 1 96.94 83 PRO A O 1
ATOM 695 N N . LYS A 1 84 ? 17.391 -10.008 -5.215 1 96.88 84 LYS A N 1
ATOM 696 C CA . LYS A 1 84 ? 16.609 -8.859 -4.797 1 96.88 84 LYS A CA 1
ATOM 697 C C . LYS A 1 84 ? 15.133 -9.047 -5.148 1 96.88 84 LYS A C 1
ATOM 699 O O . LYS A 1 84 ? 14.758 -9.023 -6.324 1 96.88 84 LYS A O 1
ATOM 704 N N . ILE A 1 85 ? 14.414 -9.102 -4.18 1 97.25 85 ILE A N 1
ATOM 705 C CA . ILE A 1 85 ? 12.977 -9.281 -4.355 1 97.25 85 ILE A CA 1
ATOM 706 C C . ILE A 1 85 ? 12.375 -8.016 -4.965 1 97.25 85 ILE A C 1
ATOM 708 O O . ILE A 1 85 ? 11.445 -8.094 -5.77 1 97.25 85 ILE A O 1
ATOM 712 N N . MET A 1 86 ? 12.906 -6.879 -4.645 1 98.31 86 MET A N 1
ATOM 713 C CA . MET A 1 86 ? 12.359 -5.59 -5.062 1 98.31 86 MET A CA 1
ATOM 714 C C . MET A 1 86 ? 13 -5.125 -6.367 1 98.31 86 MET A C 1
ATOM 716 O O . MET A 1 86 ? 12.672 -4.051 -6.875 1 98.31 86 MET A O 1
ATOM 720 N N . MET A 1 87 ? 13.914 -5.859 -6.965 1 97.81 87 MET A N 1
ATOM 721 C CA . MET A 1 87 ? 14.641 -5.434 -8.156 1 97.81 87 MET A CA 1
ATOM 722 C C . MET A 1 87 ? 15.773 -4.484 -7.789 1 97.81 87 MET A C 1
ATOM 724 O O . MET A 1 87 ? 15.938 -4.121 -6.621 1 97.81 87 MET A O 1
ATOM 728 N N . GLU A 1 88 ? 16.594 -4.113 -8.742 1 96.69 88 GLU A N 1
ATOM 729 C CA . GLU A 1 88 ? 17.797 -3.332 -8.484 1 96.69 88 GLU A CA 1
ATOM 730 C C . GLU A 1 88 ? 17.594 -1.864 -8.852 1 96.69 88 GLU A C 1
ATOM 732 O O . GLU A 1 88 ? 17.906 -0.973 -8.055 1 96.69 88 GLU A O 1
ATOM 737 N N . GLN A 1 89 ? 17.031 -1.629 -10.008 1 97.19 89 GLN A N 1
ATOM 738 C CA . GLN A 1 89 ? 16.922 -0.269 -10.531 1 97.19 89 GLN A CA 1
ATOM 739 C C . GLN A 1 89 ? 15.656 0.414 -10.023 1 97.19 89 GLN A C 1
ATOM 741 O O . GLN A 1 89 ? 14.609 -0.22 -9.914 1 97.19 89 GLN A O 1
ATOM 746 N N . PRO A 1 90 ? 15.727 1.701 -9.75 1 98 90 PRO A N 1
ATOM 747 C CA . PRO A 1 90 ? 14.594 2.434 -9.188 1 98 90 PRO A CA 1
ATOM 748 C C . PRO A 1 90 ? 13.32 2.268 -10.016 1 98 90 PRO A C 1
ATOM 750 O O . PRO A 1 90 ? 12.234 2.08 -9.453 1 98 90 PRO A O 1
ATOM 753 N N . TYR A 1 91 ? 13.469 2.311 -11.281 1 98.19 91 TYR A N 1
ATOM 754 C CA . TYR A 1 91 ? 12.273 2.209 -12.117 1 98.19 91 TYR A CA 1
ATOM 755 C C . TYR A 1 91 ? 11.625 0.837 -11.977 1 98.19 91 TYR A C 1
ATOM 757 O O . TYR A 1 91 ? 10.398 0.729 -11.883 1 98.19 91 TYR A O 1
ATOM 765 N N . ASP A 1 92 ? 12.445 -0.212 -12.008 1 98.25 92 ASP A N 1
ATOM 766 C CA . ASP A 1 92 ? 11.914 -1.562 -11.852 1 98.25 92 ASP A CA 1
ATOM 767 C C . ASP A 1 92 ? 11.273 -1.749 -10.477 1 98.25 92 ASP A C 1
ATOM 769 O O . ASP A 1 92 ? 10.25 -2.428 -10.352 1 98.25 92 ASP A O 1
ATOM 773 N N . LYS A 1 93 ? 11.883 -1.129 -9.438 1 98.62 93 LYS A N 1
ATOM 774 C CA . LYS A 1 93 ? 11.281 -1.146 -8.109 1 98.62 93 LYS A CA 1
ATOM 775 C C . LYS A 1 93 ? 9.898 -0.506 -8.125 1 98.62 93 LYS A C 1
ATOM 777 O O . LYS A 1 93 ? 8.961 -1.023 -7.508 1 98.62 93 LYS A O 1
ATOM 782 N N . ALA A 1 94 ? 9.789 0.573 -8.836 1 98.69 94 ALA A N 1
ATOM 783 C CA . ALA A 1 94 ? 8.508 1.261 -8.945 1 98.69 94 ALA A CA 1
ATOM 784 C C . ALA A 1 94 ? 7.469 0.38 -9.633 1 98.69 94 ALA A C 1
ATOM 786 O O . ALA A 1 94 ? 6.316 0.318 -9.203 1 98.69 94 ALA A O 1
ATOM 787 N N . GLN A 1 95 ? 7.898 -0.303 -10.633 1 98.25 95 GLN A N 1
ATOM 788 C CA . GLN A 1 95 ? 6.98 -1.144 -11.391 1 98.25 95 GLN A CA 1
ATOM 789 C C . GLN A 1 95 ? 6.422 -2.271 -10.531 1 98.25 95 GLN A C 1
ATOM 791 O O . GLN A 1 95 ? 5.215 -2.516 -10.516 1 98.25 95 GLN A O 1
ATOM 796 N N . VAL A 1 96 ? 7.277 -2.908 -9.812 1 98.69 96 VAL A N 1
ATOM 797 C CA . VAL A 1 96 ? 6.789 -4.027 -9.008 1 98.69 96 VAL A CA 1
ATOM 798 C C . VAL A 1 96 ? 5.926 -3.508 -7.863 1 98.69 96 VAL A C 1
ATOM 800 O O . VAL A 1 96 ? 4.969 -4.168 -7.449 1 98.69 96 VAL A O 1
ATOM 803 N N . ARG A 1 97 ? 6.199 -2.271 -7.32 1 98.62 97 ARG A N 1
ATOM 804 C CA . ARG A 1 97 ? 5.344 -1.673 -6.297 1 98.62 97 ARG A CA 1
ATOM 805 C C . ARG A 1 97 ? 3.965 -1.348 -6.859 1 98.62 97 ARG A C 1
ATOM 807 O O . ARG A 1 97 ? 2.949 -1.6 -6.207 1 98.62 97 ARG A O 1
ATOM 814 N N . ILE A 1 98 ? 3.922 -0.809 -8.07 1 98.31 98 ILE A N 1
ATOM 815 C CA . ILE A 1 98 ? 2.666 -0.428 -8.703 1 98.31 98 ILE A CA 1
ATOM 816 C C . ILE A 1 98 ? 1.773 -1.656 -8.859 1 98.31 98 ILE A C 1
ATOM 818 O O . ILE A 1 98 ? 0.605 -1.636 -8.469 1 98.31 98 ILE A O 1
ATOM 822 N N . TRP A 1 99 ? 2.316 -2.684 -9.266 1 98.44 99 TRP A N 1
ATOM 823 C CA . TRP A 1 99 ? 1.492 -3.85 -9.57 1 98.44 99 TRP A CA 1
ATOM 824 C C . TRP A 1 99 ? 1.24 -4.684 -8.32 1 98.44 99 TRP A C 1
ATOM 826 O O . TRP A 1 99 ? 0.261 -5.43 -8.25 1 98.44 99 TRP A O 1
ATOM 836 N N . GLY A 1 100 ? 2.189 -4.59 -7.305 1 98.19 100 GLY A N 1
ATOM 837 C CA . GLY A 1 100 ? 1.848 -5.113 -5.992 1 98.19 100 GLY A CA 1
ATOM 838 C C . GLY A 1 100 ? 0.645 -4.43 -5.371 1 98.19 100 GLY A C 1
ATOM 839 O O . GLY A 1 100 ? -0.239 -5.09 -4.824 1 98.19 100 GLY A O 1
ATOM 840 N N . ASP A 1 101 ? 0.679 -3.15 -5.488 1 96.5 101 ASP A N 1
ATOM 841 C CA . ASP A 1 101 ? -0.439 -2.359 -4.984 1 96.5 101 ASP A CA 1
ATOM 842 C C . ASP A 1 101 ? -1.722 -2.666 -5.754 1 96.5 101 ASP A C 1
ATOM 844 O O . ASP A 1 101 ? -2.803 -2.732 -5.168 1 96.5 101 ASP A O 1
ATOM 848 N N . TYR A 1 102 ? -1.642 -2.822 -7.07 1 97.19 102 TYR A N 1
ATOM 849 C CA . TYR A 1 102 ? -2.779 -3.188 -7.91 1 97.19 102 TYR A CA 1
ATOM 850 C C . TYR A 1 102 ? -3.398 -4.5 -7.445 1 97.19 102 TYR A C 1
ATOM 852 O O . TYR A 1 102 ? -4.621 -4.602 -7.309 1 97.19 102 TYR A O 1
ATOM 860 N N . ALA A 1 103 ? -2.557 -5.441 -7.148 1 96.94 103 ALA A N 1
ATOM 861 C CA . ALA A 1 103 ? -3.039 -6.723 -6.641 1 96.94 103 ALA A CA 1
ATOM 862 C C . ALA A 1 103 ? -3.807 -6.543 -5.336 1 96.94 103 ALA A C 1
ATOM 864 O O . ALA A 1 103 ? -4.898 -7.094 -5.172 1 96.94 103 ALA A O 1
ATOM 865 N N . THR A 1 104 ? -3.232 -5.785 -4.492 1 96.94 104 THR A N 1
ATOM 866 C CA . THR A 1 104 ? -3.779 -5.578 -3.156 1 96.94 104 THR A CA 1
ATOM 867 C C . THR A 1 104 ? -5.129 -4.871 -3.229 1 96.94 104 THR A C 1
ATOM 869 O O . THR A 1 104 ? -6.047 -5.195 -2.469 1 96.94 104 THR A O 1
ATOM 872 N N . SER A 1 105 ? -5.297 -4.035 -4.234 1 95.81 105 SER A N 1
ATOM 873 C CA . SER A 1 105 ? -6.473 -3.168 -4.227 1 95.81 105 SER A CA 1
ATOM 874 C C . SER A 1 105 ? -7.52 -3.646 -5.227 1 95.81 105 SER A C 1
ATOM 876 O O . SER A 1 105 ? -8.711 -3.393 -5.051 1 95.81 105 SER A O 1
ATOM 878 N N . LYS A 1 106 ? -7.09 -4.387 -6.273 1 97.56 106 LYS A N 1
ATOM 879 C CA . LYS A 1 106 ? -8.023 -4.637 -7.371 1 97.56 106 LYS A CA 1
ATOM 880 C C . LYS A 1 106 ? -8.281 -6.133 -7.535 1 97.56 106 LYS A C 1
ATOM 882 O O . LYS A 1 106 ? -9.289 -6.531 -8.117 1 97.56 106 LYS A O 1
ATOM 887 N N . ILE A 1 107 ? -7.395 -6.957 -7.047 1 98.5 107 ILE A N 1
ATOM 888 C CA . ILE A 1 107 ? -7.547 -8.391 -7.281 1 98.5 107 ILE A CA 1
ATOM 889 C C . ILE A 1 107 ? -7.957 -9.078 -5.984 1 98.5 107 ILE A C 1
ATOM 891 O O . ILE A 1 107 ? -9 -9.742 -5.926 1 98.5 107 ILE A O 1
ATOM 895 N N . ILE A 1 108 ? -7.293 -8.859 -4.918 1 98.38 108 ILE A N 1
ATOM 896 C CA . ILE A 1 108 ? -7.418 -9.602 -3.668 1 98.38 108 ILE A CA 1
ATOM 897 C C . ILE A 1 108 ? -8.789 -9.336 -3.051 1 98.38 108 ILE A C 1
ATOM 899 O O . ILE A 1 108 ? -9.469 -10.273 -2.623 1 98.38 108 ILE A O 1
ATOM 903 N N . PRO A 1 109 ? -9.234 -8.07 -3.045 1 97.56 109 PRO A N 1
ATOM 904 C CA . PRO A 1 109 ? -10.57 -7.855 -2.477 1 97.56 109 PRO A CA 1
ATOM 905 C C . PRO A 1 109 ? -11.656 -8.625 -3.219 1 97.56 109 PRO A C 1
ATOM 907 O O . PRO A 1 109 ? -12.633 -9.062 -2.607 1 97.56 109 PRO A O 1
ATOM 910 N N . LEU A 1 110 ? -11.531 -8.781 -4.52 1 98.12 110 LEU A N 1
ATOM 911 C CA . LEU A 1 110 ? -12.531 -9.484 -5.324 1 98.12 110 LEU A CA 1
ATOM 912 C C . LEU A 1 110 ? -12.523 -10.977 -5.016 1 98.12 110 LEU A C 1
ATOM 914 O O . LEU A 1 110 ? -13.57 -11.625 -5.066 1 98.12 110 LEU A O 1
ATOM 918 N N . PHE A 1 111 ? -11.352 -11.562 -4.672 1 98.06 111 PHE A N 1
ATOM 919 C CA . PHE A 1 111 ? -11.266 -12.945 -4.223 1 98.06 111 PHE A CA 1
ATOM 920 C C . PHE A 1 111 ? -12.188 -13.188 -3.031 1 98.06 111 PHE A C 1
ATOM 922 O O . PHE A 1 111 ? -13 -14.109 -3.047 1 98.06 111 PHE A O 1
ATOM 929 N N . PHE A 1 112 ? -12.133 -12.328 -2.068 1 97 112 PHE A N 1
ATOM 930 C CA . PHE A 1 112 ? -12.938 -12.469 -0.86 1 97 112 PHE A CA 1
ATOM 931 C C . PHE A 1 112 ? -14.391 -12.094 -1.13 1 97 112 PHE A C 1
ATOM 933 O O . PHE A 1 112 ? -15.305 -12.664 -0.538 1 97 112 PHE A O 1
ATOM 940 N N . ALA A 1 113 ? -14.562 -11.078 -2.021 1 96.88 113 ALA A N 1
ATOM 941 C CA . ALA A 1 113 ? -15.93 -10.688 -2.367 1 96.88 113 ALA A CA 1
ATOM 942 C C . ALA A 1 113 ? -16.688 -11.852 -2.988 1 96.88 113 ALA A C 1
ATOM 944 O O . ALA A 1 113 ? -17.875 -12.039 -2.721 1 96.88 113 ALA A O 1
ATOM 945 N N . ILE A 1 114 ? -16.031 -12.617 -3.805 1 96.81 114 ILE A N 1
ATOM 946 C CA . ILE A 1 114 ? -16.672 -13.789 -4.406 1 96.81 114 ILE A CA 1
ATOM 947 C C . ILE A 1 114 ? -17.078 -14.773 -3.311 1 96.81 114 ILE A C 1
ATOM 949 O O . ILE A 1 114 ? -18.203 -15.266 -3.303 1 96.81 114 ILE A O 1
ATOM 953 N N . LEU A 1 115 ? -16.203 -15.016 -2.336 1 95.88 115 LEU A N 1
ATOM 954 C CA . LEU A 1 115 ? -16.469 -15.953 -1.253 1 95.88 115 LEU A CA 1
ATOM 955 C C . LEU A 1 115 ? -17.656 -15.484 -0.403 1 95.88 115 LEU A C 1
ATOM 957 O O . LEU A 1 115 ? -18.469 -16.297 0.027 1 95.88 115 LEU A O 1
ATOM 961 N N . ARG A 1 116 ? -17.781 -14.195 -0.264 1 94.38 116 ARG A N 1
ATOM 962 C CA . ARG A 1 116 ? -18.766 -13.633 0.649 1 94.38 116 ARG A CA 1
ATOM 963 C C . ARG A 1 116 ? -20.094 -13.398 -0.062 1 94.38 116 ARG A C 1
ATOM 965 O O . ARG A 1 116 ? -21.109 -13.078 0.579 1 94.38 116 ARG A O 1
ATOM 972 N N . SER A 1 117 ? -20.094 -13.453 -1.339 1 92.12 117 SER A N 1
ATOM 973 C CA . SER A 1 117 ? -21.281 -13.117 -2.115 1 92.12 117 SER A CA 1
ATOM 974 C C . SER A 1 117 ? -22.234 -14.305 -2.203 1 92.12 117 SER A C 1
ATOM 976 O O . SER A 1 117 ? -21.812 -15.453 -2.082 1 92.12 117 SER A O 1
ATOM 978 N N . ASP A 1 118 ? -23.5 -13.797 -2.434 1 88.06 118 ASP A N 1
ATOM 979 C CA . ASP A 1 118 ? -24.516 -14.797 -2.736 1 88.06 118 ASP A CA 1
ATOM 980 C C . ASP A 1 118 ? -24.266 -15.438 -4.102 1 88.06 118 ASP A C 1
ATOM 982 O O . ASP A 1 118 ? -24.047 -14.727 -5.09 1 88.06 118 ASP A O 1
ATOM 986 N N . PRO A 1 119 ? -24.344 -16.75 -4.117 1 84.19 119 PRO A N 1
ATOM 987 C CA . PRO A 1 119 ? -24.094 -17.453 -5.375 1 84.19 119 PRO A CA 1
ATOM 988 C C . PRO A 1 119 ? -24.969 -16.953 -6.52 1 84.19 119 PRO A C 1
ATOM 990 O O . PRO A 1 119 ? -24.578 -17.062 -7.688 1 84.19 119 PRO A O 1
ATOM 993 N N . GLU A 1 120 ? -26.047 -16.297 -6.191 1 84.5 120 GLU A N 1
ATOM 994 C CA . GLU A 1 120 ? -26.969 -15.812 -7.219 1 84.5 120 GLU A CA 1
ATOM 995 C C . GLU A 1 120 ? -26.531 -14.445 -7.75 1 84.5 120 GLU A C 1
ATOM 997 O O . GLU A 1 120 ? -27 -14.008 -8.797 1 84.5 120 GLU A O 1
ATOM 1002 N N . ASN A 1 121 ? -25.656 -13.82 -7.074 1 86.12 121 ASN A N 1
ATOM 1003 C CA . ASN A 1 121 ? -25.25 -12.461 -7.434 1 86.12 121 ASN A CA 1
ATOM 1004 C C . ASN A 1 121 ? -23.734 -12.352 -7.602 1 86.12 121 ASN A C 1
ATOM 1006 O O . ASN A 1 121 ? -23.125 -11.375 -7.152 1 86.12 121 ASN A O 1
ATOM 1010 N N . LEU A 1 122 ? -23.203 -13.367 -8.328 1 90.38 122 LEU A N 1
ATOM 1011 C CA . LEU A 1 122 ? -21.75 -13.453 -8.422 1 90.38 122 LEU A CA 1
ATOM 1012 C C . LEU A 1 122 ? -21.25 -12.891 -9.75 1 90.38 122 LEU A C 1
ATOM 1014 O O . LEU A 1 122 ? -20.062 -12.602 -9.898 1 90.38 122 LEU A O 1
ATOM 1018 N N . GLY A 1 123 ? -22.125 -12.703 -10.617 1 90.69 123 GLY A N 1
ATOM 1019 C CA . GLY A 1 123 ? -21.734 -12.469 -12 1 90.69 123 GLY A CA 1
ATOM 1020 C C . GLY A 1 123 ? -20.828 -11.273 -12.172 1 90.69 123 GLY A C 1
ATOM 1021 O O . GLY A 1 123 ? -19.719 -11.398 -12.711 1 90.69 123 GLY A O 1
ATOM 1022 N N . GLU A 1 124 ? -21.156 -10.156 -11.656 1 94.75 124 GLU A N 1
ATOM 1023 C CA . GLU A 1 124 ? -20.375 -8.93 -11.836 1 94.75 124 GLU A CA 1
ATOM 1024 C C . GLU A 1 124 ? -19.047 -9 -11.094 1 94.75 124 GLU A C 1
ATOM 1026 O O . GLU A 1 124 ? -18.031 -8.539 -11.602 1 94.75 124 GLU A O 1
ATOM 1031 N N . THR A 1 125 ? -19.062 -9.586 -9.938 1 96.69 125 THR A N 1
ATOM 1032 C CA . THR A 1 125 ? -17.844 -9.711 -9.141 1 96.69 125 THR A CA 1
ATOM 1033 C C . THR A 1 125 ? -16.844 -10.648 -9.82 1 96.69 125 THR A C 1
ATOM 1035 O O . THR A 1 125 ? -15.656 -10.336 -9.891 1 96.69 125 THR A O 1
ATOM 1038 N N . GLN A 1 126 ? -17.344 -11.734 -10.312 1 96.88 126 GLN A N 1
ATOM 1039 C CA . GLN A 1 126 ? -16.5 -12.688 -11.008 1 96.88 126 GLN A CA 1
ATOM 1040 C C . GLN A 1 126 ? -15.898 -12.078 -12.273 1 96.88 126 GLN A C 1
ATOM 1042 O O . GLN A 1 126 ? -14.719 -12.266 -12.562 1 96.88 126 GLN A O 1
ATOM 1047 N N . LYS A 1 127 ? -16.75 -11.383 -12.992 1 97.31 127 LYS A N 1
ATOM 1048 C CA . LYS A 1 127 ? -16.297 -10.719 -14.203 1 97.31 127 LYS A CA 1
ATOM 1049 C C . LYS A 1 127 ? -15.18 -9.727 -13.891 1 97.31 127 LYS A C 1
ATOM 1051 O O . LYS A 1 127 ? -14.148 -9.703 -14.562 1 97.31 127 LYS A O 1
ATOM 1056 N N . SER A 1 128 ? -15.359 -8.93 -12.859 1 98.06 128 SER A N 1
ATOM 1057 C CA . SER A 1 128 ? -14.359 -7.949 -12.445 1 98.06 128 SER A CA 1
ATOM 1058 C C . SER A 1 128 ? -13.07 -8.633 -12.016 1 98.06 128 SER A C 1
ATOM 1060 O O . SER A 1 128 ? -11.977 -8.148 -12.312 1 98.06 128 SER A O 1
ATOM 1062 N N . PHE A 1 129 ? -13.227 -9.75 -11.328 1 98.5 129 PHE A N 1
ATOM 1063 C CA . PHE A 1 129 ? -12.07 -10.516 -10.875 1 98.5 129 PHE A CA 1
ATOM 1064 C C . PHE A 1 129 ? -11.242 -10.984 -12.062 1 98.5 129 PHE A C 1
ATOM 1066 O O . PHE A 1 129 ? -10.031 -10.758 -12.109 1 98.5 129 PHE A O 1
ATOM 1073 N N . VAL A 1 130 ? -11.859 -11.492 -13.102 1 98.5 130 VAL A N 1
ATOM 1074 C CA . VAL A 1 130 ? -11.195 -12 -14.297 1 98.5 130 VAL A CA 1
ATOM 1075 C C . VAL A 1 130 ? -10.539 -10.852 -15.055 1 98.5 130 VAL A C 1
ATOM 1077 O O . VAL A 1 130 ? -9.391 -10.961 -15.5 1 98.5 130 VAL A O 1
ATOM 1080 N N . GLU A 1 131 ? -11.227 -9.75 -15.125 1 98.25 131 GLU A N 1
ATOM 1081 C CA . GLU A 1 131 ? -10.703 -8.586 -15.836 1 98.25 131 GLU A CA 1
ATOM 1082 C C . GLU A 1 131 ? -9.445 -8.047 -15.156 1 98.25 131 GLU A C 1
ATOM 1084 O O . GLU A 1 131 ? -8.477 -7.688 -15.836 1 98.25 131 GLU A O 1
ATOM 1089 N N . ASN A 1 132 ? -9.469 -8.023 -13.875 1 98.56 132 ASN A N 1
ATOM 1090 C CA . ASN A 1 132 ? -8.328 -7.477 -13.156 1 98.56 132 ASN A CA 1
ATOM 1091 C C . ASN A 1 132 ? -7.141 -8.43 -13.18 1 98.56 132 ASN A C 1
ATOM 1093 O O . ASN A 1 132 ? -5.992 -7.996 -13.258 1 98.56 132 ASN A O 1
ATOM 1097 N N . ILE A 1 133 ? -7.367 -9.727 -13.117 1 98.75 133 ILE A N 1
ATOM 1098 C CA . ILE A 1 133 ? -6.285 -10.688 -13.32 1 98.75 133 ILE A CA 1
ATOM 1099 C C . ILE A 1 133 ? -5.695 -10.508 -14.719 1 98.75 133 ILE A C 1
ATOM 1101 O O . ILE A 1 133 ? -4.477 -10.5 -14.883 1 98.75 133 ILE A O 1
ATOM 1105 N N . GLY A 1 134 ? -6.602 -10.344 -15.664 1 98.56 134 GLY A N 1
ATOM 1106 C CA . GLY A 1 134 ? -6.156 -10.109 -17.031 1 98.56 134 GLY A CA 1
ATOM 1107 C C . GLY A 1 134 ? -5.258 -8.898 -17.156 1 98.56 134 GLY A C 1
ATOM 1108 O O . GLY A 1 134 ? -4.246 -8.945 -17.859 1 98.56 134 GLY A O 1
ATOM 1109 N N . SER A 1 135 ? -5.602 -7.805 -16.531 1 98.12 135 SER A N 1
ATOM 1110 C CA . SER A 1 135 ? -4.785 -6.598 -16.547 1 98.12 135 SER A CA 1
ATOM 1111 C C . SER A 1 135 ? -3.393 -6.863 -15.992 1 98.12 135 SER A C 1
ATOM 1113 O O . SER A 1 135 ? -2.396 -6.379 -16.531 1 98.12 135 SER A O 1
ATOM 1115 N N . PHE A 1 136 ? -3.32 -7.59 -14.945 1 98.5 136 PHE A N 1
ATOM 1116 C CA . PHE A 1 136 ? -2.049 -7.957 -14.336 1 98.5 136 PHE A CA 1
ATOM 1117 C C . PHE A 1 136 ? -1.209 -8.789 -15.297 1 98.5 136 PHE A C 1
ATOM 1119 O O . PHE A 1 136 ? -0.022 -8.523 -15.484 1 98.5 136 PHE A O 1
ATOM 1126 N N . VAL A 1 137 ? -1.853 -9.789 -15.922 1 98.44 137 VAL A N 1
ATOM 1127 C CA . VAL A 1 137 ? -1.162 -10.695 -16.828 1 98.44 137 VAL A CA 1
ATOM 1128 C C . VAL A 1 137 ? -0.66 -9.93 -18.047 1 98.44 137 VAL A C 1
ATOM 1130 O O . VAL A 1 137 ? 0.483 -10.102 -18.484 1 98.44 137 VAL A O 1
ATOM 1133 N N . LYS A 1 138 ? -1.465 -9.055 -18.516 1 97.81 138 LYS A N 1
ATOM 1134 C CA . LYS A 1 138 ? -1.108 -8.281 -19.703 1 97.81 138 LYS A CA 1
ATOM 1135 C C . LYS A 1 138 ? 0.033 -7.312 -19.406 1 97.81 138 LYS A C 1
ATOM 1137 O O . LYS A 1 138 ? 0.74 -6.883 -20.312 1 97.81 138 LYS A O 1
ATOM 1142 N N . ALA A 1 139 ? 0.238 -7.031 -18.141 1 97.81 139 ALA A N 1
ATOM 1143 C CA . ALA A 1 139 ? 1.303 -6.113 -17.75 1 97.81 139 ALA A CA 1
ATOM 1144 C C . ALA A 1 139 ? 2.625 -6.852 -17.562 1 97.81 139 ALA A C 1
ATOM 1146 O O . ALA A 1 139 ? 3.682 -6.227 -17.453 1 97.81 139 ALA A O 1
ATOM 1147 N N . MET A 1 140 ? 2.584 -8.188 -17.5 1 98.25 140 MET A N 1
ATOM 1148 C CA . MET A 1 140 ? 3.805 -8.969 -17.344 1 98.25 140 MET A CA 1
ATOM 1149 C C . MET A 1 140 ? 4.727 -8.789 -18.547 1 98.25 140 MET A C 1
ATOM 1151 O O . MET A 1 140 ? 4.262 -8.516 -19.656 1 98.25 140 MET A O 1
ATOM 1155 N N . SER A 1 141 ? 6.02 -8.977 -18.266 1 97.44 141 SER A N 1
ATOM 1156 C CA . SER A 1 141 ? 6.965 -9.078 -19.375 1 97.44 141 SER A CA 1
ATOM 1157 C C . SER A 1 141 ? 6.52 -10.125 -20.375 1 97.44 141 SER A C 1
ATOM 1159 O O . SER A 1 141 ? 6.047 -11.203 -20 1 97.44 141 SER A O 1
ATOM 1161 N N . PRO A 1 142 ? 6.578 -9.812 -21.609 1 92.75 142 PRO A N 1
ATOM 1162 C CA . PRO A 1 142 ? 6.16 -10.781 -22.625 1 92.75 142 PRO A CA 1
ATOM 1163 C C . PRO A 1 142 ? 7.055 -12.016 -22.656 1 92.75 142 PRO A C 1
ATOM 1165 O O . PRO A 1 142 ? 6.695 -13.023 -23.281 1 92.75 142 PRO A O 1
ATOM 1168 N N . THR A 1 143 ? 8.195 -11.898 -22.031 1 94.44 143 THR A N 1
ATOM 1169 C CA . THR A 1 143 ? 9.125 -13.023 -22 1 94.44 143 THR A CA 1
ATOM 1170 C C . THR A 1 143 ? 9.453 -13.414 -20.562 1 94.44 143 THR A C 1
ATOM 1172 O O . THR A 1 143 ? 9.234 -12.641 -19.625 1 94.44 143 THR A O 1
ATOM 1175 N N . GLY A 1 144 ? 9.891 -14.648 -20.453 1 97.31 144 GLY A N 1
ATOM 1176 C CA . GLY A 1 144 ? 10.266 -15.125 -19.141 1 97.31 144 GLY A CA 1
ATOM 1177 C C . GLY A 1 144 ? 9.109 -15.734 -18.375 1 97.31 144 GLY A C 1
ATOM 1178 O O . GLY A 1 144 ? 7.992 -15.805 -18.875 1 97.31 144 GLY A O 1
ATOM 1179 N N . ASN A 1 145 ? 9.359 -16.188 -17.188 1 98.19 145 ASN A N 1
ATOM 1180 C CA . ASN A 1 145 ? 8.391 -16.938 -16.406 1 98.19 145 ASN A CA 1
ATOM 1181 C C . ASN A 1 145 ? 7.605 -16.031 -15.461 1 98.19 145 ASN A C 1
ATOM 1183 O O . ASN A 1 145 ? 6.48 -16.344 -15.07 1 98.19 145 ASN A O 1
ATOM 1187 N N . PHE A 1 146 ? 8.148 -14.883 -15.125 1 98.75 146 PHE A N 1
ATOM 1188 C CA . PHE A 1 146 ? 7.605 -14.109 -14.016 1 98.75 146 PHE A CA 1
ATOM 1189 C C . PHE A 1 146 ? 7.164 -12.727 -14.484 1 98.75 146 PHE A C 1
ATOM 1191 O O . PHE A 1 146 ? 7.23 -12.414 -15.68 1 98.75 146 PHE A O 1
ATOM 1198 N N . PHE A 1 147 ? 6.625 -11.914 -13.633 1 98.81 147 PHE A N 1
ATOM 1199 C CA . PHE A 1 147 ? 6.094 -10.602 -13.961 1 98.81 147 PHE A CA 1
ATOM 1200 C C . PHE A 1 147 ? 7.148 -9.742 -14.648 1 98.81 147 PHE A C 1
ATOM 1202 O O . PHE A 1 147 ? 6.879 -9.117 -15.672 1 98.81 147 PHE A O 1
ATOM 1209 N N . MET A 1 148 ? 8.406 -9.789 -14.07 1 98.31 148 MET A N 1
ATOM 1210 C CA . MET A 1 148 ? 9.5 -9.008 -14.617 1 98.31 148 MET A CA 1
ATOM 1211 C C . MET A 1 148 ? 10.352 -9.852 -15.562 1 98.31 148 MET A C 1
ATOM 1213 O O . MET A 1 148 ? 11.562 -9.648 -15.664 1 98.31 148 MET A O 1
ATOM 1217 N N . GLY A 1 149 ? 9.742 -10.844 -16.172 1 97.62 149 GLY A N 1
ATOM 1218 C CA . GLY A 1 149 ? 10.484 -11.719 -17.062 1 97.62 149 GLY A CA 1
ATOM 1219 C C . GLY A 1 149 ? 11.195 -12.852 -16.344 1 97.62 149 GLY A C 1
ATOM 1220 O O . GLY A 1 149 ? 10.555 -13.758 -15.828 1 97.62 149 GLY A O 1
ATOM 1221 N N . ASP A 1 150 ? 12.453 -12.719 -16.25 1 96.56 150 ASP A N 1
ATOM 1222 C CA . ASP A 1 150 ? 13.219 -13.82 -15.68 1 96.56 150 ASP A CA 1
ATOM 1223 C C . ASP A 1 150 ? 13.367 -13.672 -14.164 1 96.56 150 ASP A C 1
ATOM 1225 O O . ASP A 1 150 ? 13.742 -14.625 -13.477 1 96.56 150 ASP A O 1
ATOM 1229 N N . SER A 1 151 ? 13.055 -12.523 -13.68 1 97.19 151 SER A N 1
ATOM 1230 C CA . SER A 1 151 ? 13.266 -12.25 -12.258 1 97.19 151 SER A CA 1
ATOM 1231 C C . SER A 1 151 ? 12 -12.508 -11.453 1 97.19 151 SER A C 1
ATOM 1233 O O . SER A 1 151 ? 10.945 -11.93 -11.734 1 97.19 151 SER A O 1
ATOM 1235 N N . PHE A 1 152 ? 12.094 -13.445 -10.484 1 98.44 152 PHE A N 1
ATOM 1236 C CA . PHE A 1 152 ? 11.055 -13.617 -9.477 1 98.44 152 PHE A CA 1
ATOM 1237 C C . PHE A 1 152 ? 11.094 -12.477 -8.461 1 98.44 152 PHE A C 1
ATOM 1239 O O . PHE A 1 152 ? 12.125 -12.234 -7.832 1 98.44 152 PHE A O 1
ATOM 1246 N N . SER A 1 153 ? 9.969 -11.742 -8.352 1 98.44 153 SER A N 1
ATOM 1247 C CA . SER A 1 153 ? 10.07 -10.484 -7.613 1 98.44 153 SER A CA 1
ATOM 1248 C C . SER A 1 153 ? 8.852 -10.266 -6.723 1 98.44 153 SER A C 1
ATOM 1250 O O . SER A 1 153 ? 7.969 -11.125 -6.645 1 98.44 153 SER A O 1
ATOM 1252 N N . PHE A 1 154 ? 8.836 -9.117 -6.082 1 98.81 154 PHE A N 1
ATOM 1253 C CA . PHE A 1 154 ? 7.805 -8.586 -5.195 1 98.81 154 PHE A CA 1
ATOM 1254 C C . PHE A 1 154 ? 6.426 -8.703 -5.84 1 98.81 154 PHE A C 1
ATOM 1256 O O . PHE A 1 154 ? 5.469 -9.141 -5.199 1 98.81 154 PHE A O 1
ATOM 1263 N N . ALA A 1 155 ? 6.285 -8.375 -7.102 1 98.81 155 ALA A N 1
ATOM 1264 C CA . ALA A 1 155 ? 4.992 -8.367 -7.781 1 98.81 155 ALA A CA 1
ATOM 1265 C C . ALA A 1 155 ? 4.41 -9.781 -7.859 1 98.81 155 ALA A C 1
ATOM 1267 O O . ALA A 1 155 ? 3.207 -9.977 -7.676 1 98.81 155 ALA A O 1
ATOM 1268 N N . ASP A 1 156 ? 5.238 -10.781 -8.102 1 98.94 156 ASP A N 1
ATOM 1269 C CA . ASP A 1 156 ? 4.785 -12.172 -8.148 1 98.94 156 ASP A CA 1
ATOM 1270 C C . ASP A 1 156 ? 4.277 -12.633 -6.785 1 98.94 156 ASP A C 1
ATOM 1272 O O . ASP A 1 156 ? 3.188 -13.195 -6.684 1 98.94 156 ASP A O 1
ATOM 1276 N N . ILE A 1 157 ? 5.078 -12.289 -5.777 1 98.94 157 ILE A N 1
ATOM 1277 C CA . ILE A 1 157 ? 4.812 -12.766 -4.426 1 98.94 157 ILE A CA 1
ATOM 1278 C C . ILE A 1 157 ? 3.541 -12.117 -3.887 1 98.94 157 ILE A C 1
ATOM 1280 O O . ILE A 1 157 ? 2.781 -12.742 -3.145 1 98.94 157 ILE A O 1
ATOM 1284 N N . MET A 1 158 ? 3.293 -10.914 -4.316 1 98.81 158 MET A N 1
ATOM 1285 C CA . MET A 1 158 ? 2.145 -10.164 -3.818 1 98.81 158 MET A CA 1
ATOM 1286 C C . MET A 1 158 ? 0.837 -10.82 -4.242 1 98.81 158 MET A C 1
ATOM 1288 O O . MET A 1 158 ? -0.161 -10.75 -3.525 1 98.81 158 MET A O 1
ATOM 1292 N N . VAL A 1 159 ? 0.816 -11.516 -5.363 1 98.56 159 VAL A N 1
ATOM 1293 C CA . VAL A 1 159 ? -0.465 -11.922 -5.934 1 98.56 159 VAL A CA 1
ATOM 1294 C C . VAL A 1 159 ? -0.588 -13.445 -5.895 1 98.56 159 VAL A C 1
ATOM 1296 O O . VAL A 1 159 ? -1.684 -13.984 -5.715 1 98.56 159 VAL A O 1
ATOM 1299 N N . PHE A 1 160 ? 0.464 -14.188 -5.996 1 98.88 160 PHE A N 1
ATOM 1300 C CA . PHE A 1 160 ? 0.494 -15.625 -6.207 1 98.88 160 PHE A CA 1
ATOM 1301 C C . PHE A 1 160 ? -0.29 -16.344 -5.117 1 98.88 160 PHE A C 1
ATOM 1303 O O . PHE A 1 160 ? -1.078 -17.25 -5.41 1 98.88 160 PHE A O 1
ATOM 1310 N N . PRO A 1 161 ? -0.163 -15.945 -3.83 1 98.88 161 PRO A N 1
ATOM 1311 C CA . PRO A 1 161 ? -0.821 -16.703 -2.766 1 98.88 161 PRO A CA 1
ATOM 1312 C C . PRO A 1 161 ? -2.334 -16.797 -2.951 1 98.88 161 PRO A C 1
ATOM 1314 O O . PRO A 1 161 ? -2.955 -17.781 -2.543 1 98.88 161 PRO A O 1
ATOM 1317 N N . TRP A 1 162 ? -2.932 -15.836 -3.605 1 98.69 162 TRP A N 1
ATOM 1318 C CA . TRP A 1 162 ? -4.375 -15.852 -3.826 1 98.69 162 TRP A CA 1
ATOM 1319 C C . TRP A 1 162 ? -4.727 -16.641 -5.078 1 98.69 162 TRP A C 1
ATOM 1321 O O . TRP A 1 162 ? -5.699 -17.406 -5.086 1 98.69 162 TRP A O 1
ATOM 1331 N N . LEU A 1 163 ? -3.887 -16.453 -6.078 1 98.44 163 LEU A N 1
ATOM 1332 C CA . LEU A 1 163 ? -4.219 -17.094 -7.348 1 98.44 163 LEU A CA 1
ATOM 1333 C C . LEU A 1 163 ? -3.891 -18.578 -7.312 1 98.44 163 LEU A C 1
ATOM 1335 O O . LEU A 1 163 ? -4.465 -19.375 -8.07 1 98.44 163 LEU A O 1
ATOM 1339 N N . GLN A 1 164 ? -3.004 -18.969 -6.438 1 97.94 164 GLN A N 1
ATOM 1340 C CA . GLN A 1 164 ? -2.748 -20.391 -6.25 1 97.94 164 GLN A CA 1
ATOM 1341 C C . GLN A 1 164 ? -3.893 -21.047 -5.488 1 97.94 164 GLN A C 1
ATOM 1343 O O . GLN A 1 164 ? -3.918 -22.281 -5.348 1 97.94 164 GLN A O 1
ATOM 1348 N N . ARG A 1 165 ? -4.816 -20.266 -4.957 1 98.19 165 ARG A N 1
ATOM 1349 C CA . ARG A 1 165 ? -5.91 -20.781 -4.133 1 98.19 165 ARG A CA 1
ATOM 1350 C C . ARG A 1 165 ? -7.234 -20.719 -4.887 1 98.19 165 ARG A C 1
ATOM 1352 O O . ARG A 1 165 ? -8.305 -20.703 -4.273 1 98.19 165 ARG A O 1
ATOM 1359 N N . LEU A 1 166 ? -7.223 -20.672 -6.172 1 97.88 166 LEU A N 1
ATOM 1360 C CA . LEU A 1 166 ? -8.438 -20.578 -6.977 1 97.88 166 LEU A CA 1
ATOM 1361 C C . LEU A 1 166 ? -9.328 -21.797 -6.758 1 97.88 166 LEU A C 1
ATOM 1363 O O . LEU A 1 166 ? -10.539 -21.734 -6.973 1 97.88 166 LEU A O 1
ATOM 1367 N N . GLU A 1 167 ? -8.766 -22.938 -6.305 1 97.44 167 GLU A N 1
ATOM 1368 C CA . GLU A 1 167 ? -9.547 -24.125 -5.988 1 97.44 167 GLU A CA 1
ATOM 1369 C C . GLU A 1 167 ? -10.562 -23.844 -4.883 1 97.44 167 GLU A C 1
ATOM 1371 O O . GLU A 1 167 ? -11.625 -24.469 -4.836 1 97.44 167 GLU A O 1
ATOM 1376 N N . VAL A 1 168 ? -10.234 -22.938 -4.004 1 97.88 168 VAL A N 1
ATOM 1377 C CA . VAL A 1 168 ? -11.164 -22.531 -2.953 1 97.88 168 VAL A CA 1
ATOM 1378 C C . VAL A 1 168 ? -12.422 -21.922 -3.578 1 97.88 168 VAL A C 1
ATOM 1380 O O . VAL A 1 168 ? -13.539 -22.25 -3.172 1 97.88 168 VAL A O 1
ATOM 1383 N N . LEU A 1 169 ? -12.227 -21.062 -4.59 1 97.25 169 LEU A N 1
ATOM 1384 C CA . LEU A 1 169 ? -13.359 -20.438 -5.273 1 97.25 169 LEU A CA 1
ATOM 1385 C C . LEU A 1 169 ? -14.141 -21.469 -6.078 1 97.25 169 LEU A C 1
ATOM 1387 O O . LEU A 1 169 ? -15.375 -21.391 -6.168 1 97.25 169 LEU A O 1
ATOM 1391 N N . LYS A 1 170 ? -13.406 -22.422 -6.645 1 96.75 170 LYS A N 1
ATOM 1392 C CA . LYS A 1 170 ? -14.078 -23.5 -7.355 1 96.75 170 LYS A CA 1
ATOM 1393 C C . LYS A 1 170 ? -14.961 -24.312 -6.414 1 96.75 170 LYS A C 1
ATOM 1395 O O . LYS A 1 170 ? -16.109 -24.594 -6.727 1 96.75 170 LYS A O 1
ATOM 1400 N N . HIS A 1 171 ? -14.492 -24.609 -5.273 1 96.75 171 HIS A N 1
ATOM 1401 C CA . HIS A 1 171 ? -15.18 -25.453 -4.309 1 96.75 171 HIS A CA 1
ATOM 1402 C C . HIS A 1 171 ? -16.438 -24.781 -3.775 1 96.75 171 HIS A C 1
ATOM 1404 O O . HIS A 1 171 ? -17.516 -25.375 -3.758 1 96.75 171 HIS A O 1
ATOM 1410 N N . TYR A 1 172 ? -16.375 -23.516 -3.422 1 95.69 172 TYR A N 1
ATOM 1411 C CA . TYR A 1 172 ? -17.469 -22.875 -2.688 1 95.69 172 TYR A CA 1
ATOM 1412 C C . TYR A 1 172 ? -18.406 -22.125 -3.633 1 95.69 172 TYR A C 1
ATOM 1414 O O . TYR A 1 172 ? -19.578 -21.922 -3.316 1 95.69 172 TYR A O 1
ATOM 1422 N N . LYS A 1 173 ? -17.859 -21.766 -4.844 1 95.31 173 LYS A N 1
ATOM 1423 C CA . LYS A 1 173 ? -18.656 -20.859 -5.676 1 95.31 173 LYS A CA 1
ATOM 1424 C C . LYS A 1 173 ? -18.688 -21.344 -7.125 1 95.31 173 LYS A C 1
ATOM 1426 O O . LYS A 1 173 ? -19.172 -20.625 -8.008 1 95.31 173 LYS A O 1
ATOM 1431 N N . ASN A 1 174 ? -18.047 -22.484 -7.387 1 94.38 174 ASN A N 1
ATOM 1432 C CA . ASN A 1 174 ? -18 -23.062 -8.727 1 94.38 174 ASN A CA 1
ATOM 1433 C C . ASN A 1 174 ? -17.391 -22.078 -9.727 1 94.38 174 ASN A C 1
ATOM 1435 O O . ASN A 1 174 ? -17.891 -21.922 -10.836 1 94.38 174 ASN A O 1
ATOM 1439 N N . PHE A 1 175 ? -16.406 -21.391 -9.219 1 95.69 175 PHE A N 1
ATOM 1440 C CA . PHE A 1 175 ? -15.75 -20.391 -10.055 1 95.69 175 PHE A CA 1
ATOM 1441 C C . PHE A 1 175 ? -14.406 -20.906 -10.562 1 95.69 175 PHE A C 1
ATOM 1443 O O . PHE A 1 175 ? -13.625 -21.484 -9.797 1 95.69 175 PHE A O 1
ATOM 1450 N N . GLU A 1 176 ? -14.148 -20.656 -11.859 1 96 176 GLU A N 1
ATOM 1451 C CA . GLU A 1 176 ? -12.859 -20.891 -12.5 1 96 176 GLU A CA 1
ATOM 1452 C C . GLU A 1 176 ? -12.539 -19.812 -13.523 1 96 176 GLU A C 1
ATOM 1454 O O . GLU A 1 176 ? -13.453 -19.25 -14.141 1 96 176 GLU A O 1
ATOM 1459 N N . ILE A 1 177 ? -11.281 -19.531 -13.703 1 97.31 177 ILE A N 1
ATOM 1460 C CA . ILE A 1 177 ? -10.883 -18.641 -14.781 1 97.31 177 ILE A CA 1
ATOM 1461 C C . ILE A 1 177 ? -11.117 -19.328 -16.125 1 97.31 177 ILE A C 1
ATOM 1463 O O . ILE A 1 177 ? -10.641 -20.438 -16.359 1 97.31 177 ILE A O 1
ATOM 1467 N N . PRO A 1 178 ? -11.844 -18.688 -17.031 1 96.56 178 PRO A N 1
ATOM 1468 C CA . PRO A 1 178 ? -12.062 -19.312 -18.328 1 96.56 178 PRO A CA 1
ATOM 1469 C C . PRO A 1 178 ? -10.758 -19.578 -19.078 1 96.56 178 PRO A C 1
ATOM 1471 O O . PRO A 1 178 ? -9.867 -18.734 -19.109 1 96.56 178 PRO A O 1
ATOM 1474 N N . SER A 1 179 ? -10.695 -20.688 -19.703 1 96.25 179 SER A N 1
ATOM 1475 C CA . SER A 1 179 ? -9.453 -21.109 -20.359 1 96.25 179 SER A CA 1
ATOM 1476 C C . SER A 1 179 ? -9.383 -20.609 -21.797 1 96.25 179 SER A C 1
ATOM 1478 O O . SER A 1 179 ? -8.328 -20.688 -22.422 1 96.25 179 SER A O 1
ATOM 1480 N N . ASP A 1 180 ? -10.422 -20.062 -22.344 1 96.62 180 ASP A N 1
ATOM 1481 C CA . ASP A 1 180 ? -10.453 -19.625 -23.734 1 96.62 180 ASP A CA 1
ATOM 1482 C C . ASP A 1 180 ? -10.125 -18.141 -23.859 1 96.62 180 ASP A C 1
ATOM 1484 O O . ASP A 1 180 ? -10.258 -17.547 -24.922 1 96.62 180 ASP A O 1
ATOM 1488 N N . ILE A 1 181 ? -9.602 -17.656 -22.828 1 96.69 181 ILE A N 1
ATOM 1489 C CA . ILE A 1 181 ? -9.219 -16.25 -22.859 1 96.69 181 ILE A CA 1
ATOM 1490 C C . ILE A 1 181 ? -7.789 -16.109 -23.375 1 96.69 181 ILE A C 1
ATOM 1492 O O . ILE A 1 181 ? -6.938 -16.953 -23.094 1 96.69 181 ILE A O 1
ATOM 1496 N N . ASP A 1 182 ? -7.438 -15.016 -24.094 1 97.19 182 ASP A N 1
ATOM 1497 C CA . ASP A 1 182 ? -6.184 -14.812 -24.797 1 97.19 182 ASP A CA 1
ATOM 1498 C C . ASP A 1 182 ? -4.996 -14.805 -23.844 1 97.19 182 ASP A C 1
ATOM 1500 O O . ASP A 1 182 ? -3.916 -15.289 -24.172 1 97.19 182 ASP A O 1
ATOM 1504 N N . TRP A 1 183 ? -5.211 -14.281 -22.609 1 97.5 183 TRP A N 1
ATOM 1505 C CA . TRP A 1 183 ? -4.082 -14.133 -21.688 1 97.5 183 TRP A CA 1
ATOM 1506 C C . TRP A 1 183 ? -3.912 -15.383 -20.828 1 97.5 183 TRP A C 1
ATOM 1508 O O . TRP A 1 183 ? -2.973 -15.477 -20.031 1 97.5 183 TRP A O 1
ATOM 1518 N N . TYR A 1 184 ? -4.766 -16.406 -20.984 1 97.44 184 TYR A N 1
ATOM 1519 C CA . TYR A 1 184 ? -4.793 -17.594 -20.141 1 97.44 184 TYR A CA 1
ATOM 1520 C C . TYR A 1 184 ? -3.492 -18.375 -20.25 1 97.44 184 TYR A C 1
ATOM 1522 O O . TYR A 1 184 ? -2.938 -18.812 -19.234 1 97.44 184 TYR A O 1
ATO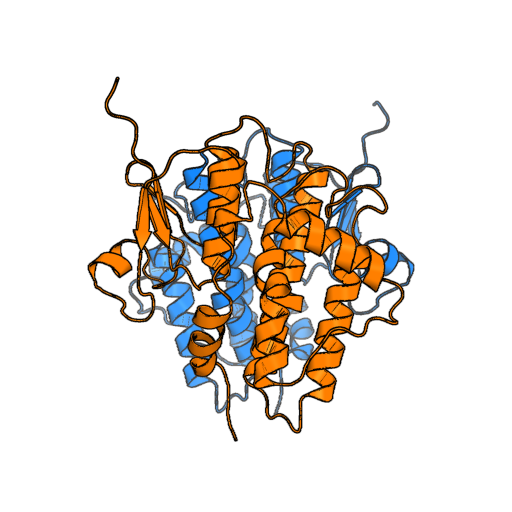M 1530 N N . PRO A 1 185 ? -2.93 -18.562 -21.422 1 97.62 185 PRO A N 1
ATOM 1531 C CA . PRO A 1 185 ? -1.675 -19.312 -21.5 1 97.62 185 PRO A CA 1
ATOM 1532 C C . PRO A 1 185 ? -0.544 -18.656 -20.703 1 97.62 185 PRO A C 1
ATOM 1534 O O . PRO A 1 185 ? 0.226 -19.344 -20.031 1 97.62 185 PRO A O 1
ATOM 1537 N N . ARG A 1 186 ? -0.423 -17.328 -20.844 1 98.19 186 ARG A N 1
ATOM 1538 C CA . ARG A 1 186 ? 0.605 -16.625 -20.094 1 98.19 186 ARG A CA 1
ATOM 1539 C C . ARG A 1 186 ? 0.361 -16.719 -18.594 1 98.19 186 ARG A C 1
ATOM 1541 O O . ARG A 1 186 ? 1.306 -16.859 -17.812 1 98.19 186 ARG A O 1
ATOM 1548 N N . PHE A 1 187 ? -0.884 -16.672 -18.234 1 98.12 187 PHE A N 1
ATOM 1549 C CA . PHE A 1 187 ? -1.287 -16.828 -16.844 1 98.12 187 PHE A CA 1
ATOM 1550 C C . PHE A 1 187 ? -0.868 -18.203 -16.312 1 98.12 187 PHE A C 1
ATOM 1552 O O . PHE A 1 187 ? -0.259 -18.297 -15.25 1 98.12 187 PHE A O 1
ATOM 1559 N N . GLN A 1 188 ? -1.176 -19.234 -17.031 1 97.75 188 GLN A N 1
ATOM 1560 C CA . GLN A 1 188 ? -0.849 -20.594 -16.641 1 97.75 188 GLN A CA 1
ATOM 1561 C C . GLN A 1 188 ? 0.661 -20.797 -16.531 1 97.75 188 GLN A C 1
ATOM 1563 O O . GLN A 1 188 ? 1.146 -21.453 -15.609 1 97.75 188 GLN A O 1
ATOM 1568 N N . LYS A 1 189 ? 1.373 -20.266 -17.484 1 98.38 189 LYS A N 1
ATOM 1569 C CA . LYS A 1 189 ? 2.83 -20.344 -17.453 1 98.38 189 LYS A CA 1
ATOM 1570 C C . LYS A 1 189 ? 3.379 -19.703 -16.172 1 98.38 189 LYS A C 1
ATOM 1572 O O . LYS A 1 189 ? 4.23 -20.281 -15.5 1 98.38 189 LYS A O 1
ATOM 1577 N N . TRP A 1 190 ? 2.904 -18.516 -15.875 1 98.81 190 TRP A N 1
ATOM 1578 C CA . TRP A 1 190 ? 3.322 -17.781 -14.688 1 98.81 190 TRP A CA 1
ATOM 1579 C C . TRP A 1 190 ? 2.977 -18.547 -13.422 1 98.81 190 TRP A C 1
ATOM 1581 O O . TRP A 1 190 ? 3.818 -18.703 -12.531 1 98.81 190 TRP A O 1
ATOM 1591 N N . LEU A 1 191 ? 1.713 -19.047 -13.344 1 98.62 191 LEU A N 1
ATOM 1592 C CA . LEU A 1 191 ? 1.245 -19.781 -12.164 1 98.62 191 LEU A CA 1
ATOM 1593 C C . LEU A 1 191 ? 2.088 -21.031 -11.93 1 98.62 191 LEU A C 1
ATOM 1595 O O . LEU A 1 191 ? 2.488 -21.312 -10.805 1 98.62 191 LEU A O 1
ATOM 1599 N N . THR A 1 192 ? 2.361 -21.75 -12.969 1 98.56 192 THR A N 1
ATOM 1600 C CA . THR A 1 192 ? 3.166 -22.953 -12.891 1 98.56 192 THR A CA 1
ATOM 1601 C C . THR A 1 192 ? 4.594 -22.625 -12.453 1 98.56 192 THR A C 1
ATOM 1603 O O . THR A 1 192 ? 5.141 -23.281 -11.562 1 98.56 192 THR A O 1
ATOM 1606 N N . ALA A 1 193 ? 5.152 -21.641 -13.062 1 98.81 193 ALA A N 1
ATOM 1607 C CA . ALA A 1 193 ? 6.512 -21.219 -12.711 1 98.81 193 ALA A CA 1
ATOM 1608 C C . ALA A 1 193 ? 6.609 -20.844 -11.242 1 98.81 193 ALA A C 1
ATOM 1610 O O . ALA A 1 193 ? 7.543 -21.25 -10.547 1 98.81 193 ALA A O 1
ATOM 1611 N N . CYS A 1 194 ? 5.672 -20.047 -10.766 1 98.81 194 CYS A N 1
ATOM 1612 C CA . CYS A 1 194 ? 5.66 -19.656 -9.359 1 98.81 194 CYS A CA 1
ATOM 1613 C C . CYS A 1 194 ? 5.527 -20.875 -8.453 1 98.81 194 CYS A C 1
ATOM 1615 O O . CYS A 1 194 ? 6.273 -21.031 -7.484 1 98.81 194 CYS A O 1
ATOM 1617 N N . SER A 1 195 ? 4.602 -21.781 -8.805 1 98.56 195 SER A N 1
ATOM 1618 C CA . SER A 1 195 ? 4.285 -22.922 -7.953 1 98.56 195 SER A CA 1
ATOM 1619 C C . SER A 1 195 ? 5.461 -23.891 -7.855 1 98.56 195 SER A C 1
ATOM 1621 O O . SER A 1 195 ? 5.617 -24.594 -6.852 1 98.56 195 SER A O 1
ATOM 1623 N N . GLU A 1 196 ? 6.328 -23.875 -8.797 1 98.38 196 GLU A N 1
ATOM 1624 C CA . GLU A 1 196 ? 7.414 -24.844 -8.859 1 98.38 196 GLU A CA 1
ATOM 1625 C C . GLU A 1 196 ? 8.719 -24.266 -8.32 1 98.38 196 GLU A C 1
ATOM 1627 O O . GLU A 1 196 ? 9.711 -24.984 -8.195 1 98.38 196 GLU A O 1
ATOM 1632 N N . LYS A 1 197 ? 8.703 -23.062 -8.023 1 98.12 197 LYS A N 1
ATOM 1633 C CA . LYS A 1 197 ? 9.906 -22.438 -7.48 1 98.12 197 LYS A CA 1
ATOM 1634 C C . LYS A 1 197 ? 10.273 -23.031 -6.125 1 98.12 197 LYS A C 1
ATOM 1636 O O . LYS A 1 197 ? 9.398 -23.266 -5.285 1 98.12 197 LYS A O 1
ATOM 1641 N N . GLU A 1 198 ? 11.531 -23.172 -5.902 1 98.38 198 GLU A N 1
ATOM 1642 C CA . GLU A 1 198 ? 12.039 -23.828 -4.695 1 98.38 198 GLU A CA 1
ATOM 1643 C C . GLU A 1 198 ? 11.625 -23.062 -3.441 1 98.38 198 GLU A C 1
ATOM 1645 O O . GLU A 1 198 ? 11.359 -23.656 -2.398 1 98.38 198 GLU A O 1
ATOM 1650 N N . SER A 1 199 ? 11.523 -21.734 -3.561 1 98.75 199 SER A N 1
ATOM 1651 C CA . SER A 1 199 ? 11.188 -20.891 -2.416 1 98.75 199 SER A CA 1
ATOM 1652 C C . SER A 1 199 ? 9.68 -20.859 -2.174 1 98.75 199 SER A C 1
ATOM 1654 O O . SER A 1 199 ? 9.227 -20.406 -1.125 1 98.75 199 SER A O 1
ATOM 1656 N N . VAL A 1 200 ? 8.891 -21.375 -3.105 1 98.88 200 VAL A N 1
ATOM 1657 C CA . VAL A 1 200 ? 7.441 -21.266 -3.025 1 98.88 200 VAL A CA 1
ATOM 1658 C C . VAL A 1 200 ? 6.832 -22.594 -2.617 1 98.88 200 VAL A C 1
ATOM 1660 O O . VAL A 1 200 ? 5.941 -22.656 -1.77 1 98.88 200 VAL A O 1
ATOM 1663 N N . THR A 1 201 ? 7.32 -23.672 -3.129 1 98.69 201 THR A N 1
ATOM 1664 C CA . THR A 1 201 ? 6.742 -25.016 -3.01 1 98.69 201 THR A CA 1
ATOM 1665 C C . THR A 1 201 ? 6.539 -25.375 -1.543 1 98.69 201 THR A C 1
ATOM 1667 O O . THR A 1 201 ? 5.461 -25.828 -1.157 1 98.69 201 THR A O 1
ATOM 1670 N N . PRO A 1 202 ? 7.52 -25.078 -0.655 1 98.44 202 PRO A N 1
ATOM 1671 C CA . PRO A 1 202 ? 7.344 -25.469 0.743 1 98.44 202 PRO A CA 1
ATOM 1672 C C . PRO A 1 202 ? 6.27 -24.656 1.458 1 98.44 202 PRO A C 1
ATOM 1674 O O . PRO A 1 202 ? 5.836 -25.031 2.555 1 98.44 202 PRO A O 1
ATOM 1677 N N . THR A 1 203 ? 5.895 -23.547 0.854 1 98.75 203 THR A N 1
ATOM 1678 C CA . THR A 1 203 ? 4.965 -22.641 1.525 1 98.75 203 THR A CA 1
ATOM 1679 C C . THR A 1 203 ? 3.529 -22.922 1.09 1 98.75 203 THR A C 1
ATOM 1681 O O . THR A 1 203 ? 2.586 -22.344 1.624 1 98.75 203 THR A O 1
ATOM 1684 N N . ILE A 1 204 ? 3.322 -23.766 0.1 1 98.5 204 ILE A N 1
ATOM 1685 C CA . ILE A 1 204 ? 1.997 -24.031 -0.448 1 98.5 204 ILE A CA 1
ATOM 1686 C C . ILE A 1 204 ? 1.217 -24.938 0.505 1 98.5 204 ILE A C 1
ATOM 1688 O O . ILE A 1 204 ? 1.648 -26.047 0.807 1 98.5 204 ILE A O 1
ATOM 1692 N N . PRO A 1 205 ? 0.124 -24.422 0.978 1 97.75 205 PRO A N 1
ATOM 1693 C CA . PRO A 1 205 ? -0.655 -25.25 1.914 1 97.75 205 PRO A CA 1
ATOM 1694 C C . PRO A 1 205 ? -1.338 -26.422 1.236 1 97.75 205 PRO A C 1
ATOM 1696 O O . PRO A 1 205 ? -1.59 -26.391 0.03 1 97.75 205 PRO A O 1
ATOM 1699 N N . ASP A 1 206 ? -1.584 -27.438 2.012 1 97.19 206 ASP A N 1
ATOM 1700 C CA . ASP A 1 206 ? -2.426 -28.547 1.566 1 97.19 206 ASP A CA 1
ATOM 1701 C C . ASP A 1 206 ? -3.857 -28.078 1.312 1 97.19 206 ASP A C 1
ATOM 1703 O O . ASP A 1 206 ? -4.562 -27.688 2.244 1 97.19 206 ASP A O 1
ATOM 1707 N N . MET A 1 207 ? -4.25 -28.219 0.11 1 96.88 207 MET A N 1
ATOM 1708 C CA . MET A 1 207 ? -5.543 -27.672 -0.291 1 96.88 207 MET A CA 1
ATOM 1709 C C . MET A 1 207 ? -6.68 -28.359 0.452 1 96.88 207 MET A C 1
ATOM 1711 O O . MET A 1 207 ? -7.676 -27.719 0.8 1 96.88 207 MET A O 1
ATOM 1715 N N . LYS A 1 208 ? -6.582 -29.609 0.684 1 97.12 208 LYS A N 1
ATOM 1716 C CA . LYS A 1 208 ? -7.609 -30.359 1.402 1 97.12 208 LYS A CA 1
ATOM 1717 C C . LYS A 1 208 ? -7.789 -29.812 2.82 1 97.12 208 LYS A C 1
ATOM 1719 O O . LYS A 1 208 ? -8.906 -29.797 3.34 1 97.12 208 LYS A O 1
ATOM 1724 N N . LYS A 1 209 ? -6.727 -29.406 3.412 1 97.44 209 LYS A N 1
ATOM 1725 C CA . LYS A 1 209 ? -6.777 -28.844 4.762 1 97.44 209 LYS A CA 1
ATOM 1726 C C . LYS A 1 209 ? -7.176 -27.375 4.734 1 97.44 209 LYS A C 1
ATOM 1728 O O . LYS A 1 209 ? -7.797 -26.875 5.676 1 97.44 209 LYS A O 1
ATOM 1733 N N . LEU A 1 210 ? -6.836 -26.703 3.637 1 97.94 210 LEU A N 1
ATOM 1734 C CA . LEU A 1 210 ? -7.039 -25.266 3.529 1 97.94 210 LEU A CA 1
ATOM 1735 C C . LEU A 1 210 ? -8.508 -24.938 3.266 1 97.94 210 LEU A C 1
ATOM 1737 O O . LEU A 1 210 ? -9.047 -23.984 3.844 1 97.94 210 LEU A O 1
ATOM 1741 N N . ILE A 1 211 ? -9.18 -25.688 2.447 1 97.62 211 ILE A N 1
ATOM 1742 C CA . ILE A 1 211 ? -10.516 -25.391 1.947 1 97.62 211 ILE A CA 1
ATOM 1743 C C . ILE A 1 211 ? -11.484 -25.234 3.119 1 97.62 211 ILE A C 1
ATOM 1745 O O . ILE A 1 211 ? -12.227 -24.25 3.197 1 97.62 211 ILE A O 1
ATOM 1749 N N . PRO A 1 212 ? -11.422 -26.125 4.16 1 96.56 212 PRO A N 1
ATOM 1750 C CA . PRO A 1 212 ? -12.344 -25.969 5.289 1 96.56 212 PRO A CA 1
ATOM 1751 C C . PRO A 1 212 ? -12.094 -24.688 6.078 1 96.56 212 PRO A C 1
ATOM 1753 O O . PRO A 1 212 ? -13.023 -24.125 6.668 1 96.56 212 PRO A O 1
ATOM 1756 N N . ILE A 1 213 ? -10.93 -24.203 6.062 1 95.19 213 ILE A N 1
ATOM 1757 C CA . ILE A 1 213 ? -10.586 -23 6.805 1 95.19 213 ILE A CA 1
ATOM 1758 C C . ILE A 1 213 ? -11.305 -21.797 6.195 1 95.19 213 ILE A C 1
ATOM 1760 O O . ILE A 1 213 ? -11.703 -20.875 6.91 1 95.19 213 ILE A O 1
ATOM 1764 N N . TYR A 1 214 ? -11.555 -21.766 4.887 1 96.12 214 TYR A N 1
ATOM 1765 C CA . TYR A 1 214 ? -12.164 -20.641 4.18 1 96.12 214 TYR A CA 1
ATOM 1766 C C . TYR A 1 214 ? -13.672 -20.625 4.387 1 96.12 214 TYR A C 1
ATOM 1768 O O . TYR A 1 214 ? -14.336 -19.656 4.004 1 96.12 214 TYR A O 1
ATOM 1776 N N . LYS A 1 215 ? -14.227 -21.672 5.008 1 93.81 215 LYS A N 1
ATOM 1777 C CA . LYS A 1 215 ? -15.664 -21.688 5.281 1 93.81 215 LYS A CA 1
ATOM 1778 C C . LYS A 1 215 ? -16.078 -20.469 6.09 1 93.81 215 LYS A C 1
ATOM 1780 O O . LYS A 1 215 ? -17.188 -19.953 5.914 1 93.81 215 LYS A O 1
ATOM 1785 N N . ARG A 1 216 ? -15.188 -19.969 6.875 1 90.19 216 ARG A N 1
ATOM 1786 C CA . ARG A 1 216 ? -15.477 -18.828 7.73 1 90.19 216 ARG A CA 1
ATOM 1787 C C . ARG A 1 216 ? -15.719 -17.578 6.898 1 90.19 216 ARG A C 1
ATOM 1789 O O . ARG A 1 216 ? -16.344 -16.625 7.371 1 90.19 216 ARG A O 1
ATOM 1796 N N . TYR A 1 217 ? -15.266 -17.531 5.711 1 88.88 217 TYR A N 1
ATOM 1797 C CA . TYR A 1 217 ? -15.43 -16.375 4.836 1 88.88 217 TYR A CA 1
ATOM 1798 C C . TYR A 1 217 ? -16.641 -16.547 3.924 1 88.88 217 TYR A C 1
ATOM 1800 O O . TYR A 1 217 ? -17.016 -15.625 3.203 1 88.88 217 TYR A O 1
ATOM 1808 N N . VAL A 1 218 ? -17.062 -17.734 3.904 1 87.56 218 VAL A N 1
ATOM 1809 C CA . VAL A 1 218 ? -18.125 -18.047 2.945 1 87.56 218 VAL A CA 1
ATOM 1810 C C . VAL A 1 218 ? -19.484 -17.656 3.523 1 87.56 218 VAL A C 1
ATOM 1812 O O . VAL A 1 218 ? -19.828 -18.047 4.637 1 87.56 218 VAL A O 1
ATOM 1815 N N . LYS A 1 219 ? -20.141 -16.641 2.895 1 74.06 219 LYS A N 1
ATOM 1816 C CA . LYS A 1 219 ? -21.531 -16.391 3.232 1 74.06 219 LYS A CA 1
ATOM 1817 C C . LYS A 1 219 ? -22.438 -17.453 2.615 1 74.06 219 LYS A C 1
ATOM 1819 O O . LYS A 1 219 ? -22.406 -17.672 1.404 1 74.06 219 LYS A O 1
ATOM 1824 N N . THR A 1 220 ? -22.703 -18.516 3.369 1 55.78 220 THR A N 1
ATOM 1825 C CA . THR A 1 220 ? -23.672 -19.484 2.881 1 55.78 220 THR A CA 1
ATOM 1826 C C . THR A 1 220 ? -25.078 -18.891 2.865 1 55.78 220 THR A C 1
ATOM 1828 O O . THR A 1 220 ? -25.391 -18 3.658 1 55.78 22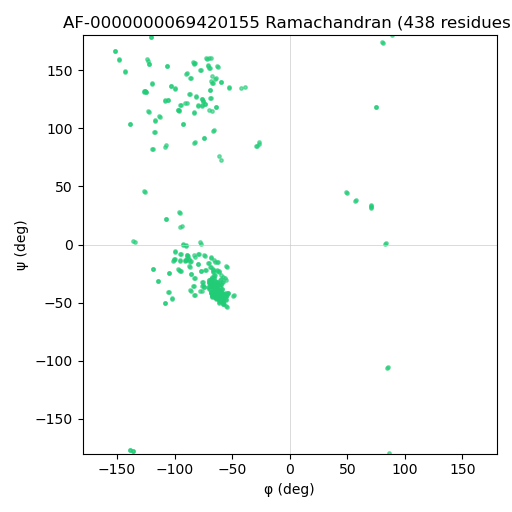0 THR A O 1
ATOM 1831 N N . LYS A 1 221 ? -25.906 -19.062 2.027 1 45.28 221 LYS A N 1
ATOM 1832 C CA . LYS A 1 221 ? -27.328 -18.766 2.125 1 45.28 221 LYS A CA 1
ATOM 1833 C C . LYS A 1 221 ? -27.859 -19.109 3.512 1 45.28 221 LYS A C 1
ATOM 1835 O O . LYS A 1 221 ? -27.484 -20.125 4.098 1 45.28 221 LYS A O 1
ATOM 1840 N N . MET B 1 1 ? 25.328 23.984 -20.844 1 30.28 1 MET B N 1
ATOM 1841 C CA . MET B 1 1 ? 24.656 23.297 -19.734 1 30.28 1 MET B CA 1
ATOM 1842 C C . MET B 1 1 ? 24.016 22 -20.203 1 30.28 1 MET B C 1
ATOM 1844 O O . MET B 1 1 ? 23.188 22 -21.109 1 30.28 1 MET B O 1
ATOM 1848 N N . SER B 1 2 ? 24.5 20.812 -20.328 1 35.84 2 SER B N 1
ATOM 1849 C CA . SER B 1 2 ? 24.234 19.562 -21.031 1 35.84 2 SER B CA 1
ATOM 1850 C C . SER B 1 2 ? 22.75 19.219 -21.016 1 35.84 2 SER B C 1
ATOM 1852 O O . SER B 1 2 ? 22.016 19.656 -20.125 1 35.84 2 SER B O 1
ATOM 1854 N N . GLU B 1 3 ? 21.875 18.781 -21.969 1 39.91 3 GLU B N 1
ATOM 1855 C CA . GLU B 1 3 ? 20.422 18.953 -22.141 1 39.91 3 GLU B CA 1
ATOM 1856 C C . GLU B 1 3 ? 19.672 18.344 -20.969 1 39.91 3 GLU B C 1
ATOM 1858 O O . GLU B 1 3 ? 19.797 17.156 -20.688 1 39.91 3 GLU B O 1
ATOM 1863 N N . SER B 1 4 ? 19.484 18.797 -19.641 1 47.22 4 SER B N 1
ATOM 1864 C CA . SER B 1 4 ? 18.953 18.594 -18.297 1 47.22 4 SER B CA 1
ATOM 1865 C C . SER B 1 4 ? 17.75 17.672 -18.312 1 47.22 4 SER B C 1
ATOM 1867 O O . SER B 1 4 ? 16.797 17.859 -19.078 1 47.22 4 SER B O 1
ATOM 1869 N N . THR B 1 5 ? 17.969 16.359 -18.219 1 56.66 5 THR B N 1
ATOM 1870 C CA . THR B 1 5 ? 16.984 15.289 -18.156 1 56.66 5 THR B CA 1
ATOM 1871 C C . THR B 1 5 ? 15.688 15.773 -17.516 1 56.66 5 THR B C 1
ATOM 1873 O O . THR B 1 5 ? 15.664 16.109 -16.328 1 56.66 5 THR B O 1
ATOM 1876 N N . LYS B 1 6 ? 14.688 16.422 -18.219 1 77.88 6 LYS B N 1
ATOM 1877 C CA . LYS B 1 6 ? 13.5 17.156 -17.812 1 77.88 6 LYS B CA 1
ATOM 1878 C C . LYS B 1 6 ? 12.492 16.25 -17.125 1 77.88 6 LYS B C 1
ATOM 1880 O O . LYS B 1 6 ? 12.023 15.281 -17.703 1 77.88 6 LYS B O 1
ATOM 1885 N N . LEU B 1 7 ? 12.43 16.203 -15.781 1 95.62 7 LEU B N 1
ATOM 1886 C CA . LEU B 1 7 ? 11.422 15.578 -14.93 1 95.62 7 LEU B CA 1
ATOM 1887 C C . LEU B 1 7 ? 10.086 16.312 -15.047 1 95.62 7 LEU B C 1
ATOM 1889 O O . LEU B 1 7 ? 10.023 17.531 -14.852 1 95.62 7 LEU B O 1
ATOM 1893 N N . ARG B 1 8 ? 9.07 15.547 -15.602 1 97.75 8 ARG B N 1
ATOM 1894 C CA . ARG B 1 8 ? 7.723 16.109 -15.68 1 97.75 8 ARG B CA 1
ATOM 1895 C C . ARG B 1 8 ? 6.852 15.586 -14.539 1 97.75 8 ARG B C 1
ATOM 1897 O O . ARG B 1 8 ? 6.887 14.398 -14.211 1 97.75 8 ARG B O 1
ATOM 1904 N N . PHE B 1 9 ? 6.188 16.516 -13.961 1 98.31 9 PHE B N 1
ATOM 1905 C CA . PHE B 1 9 ? 5.266 16.266 -12.859 1 98.31 9 PHE B CA 1
ATOM 1906 C C . PHE B 1 9 ? 3.842 16.641 -13.25 1 98.31 9 PHE B C 1
ATOM 1908 O O . PHE B 1 9 ? 3.488 17.828 -13.258 1 98.31 9 PHE B O 1
ATOM 1915 N N . LEU B 1 10 ? 3.025 15.641 -13.68 1 98.12 10 LEU B N 1
ATOM 1916 C CA . LEU B 1 10 ? 1.616 15.859 -13.992 1 98.12 10 LEU B CA 1
ATOM 1917 C C . LEU B 1 10 ? 0.776 15.852 -12.719 1 98.12 10 LEU B C 1
ATOM 1919 O O . LEU B 1 10 ? 0.823 14.891 -11.938 1 98.12 10 LEU B O 1
ATOM 1923 N N . SER B 1 11 ? 0.018 16.891 -12.555 1 98 11 SER B N 1
ATOM 1924 C CA . SER B 1 11 ? -0.628 17.125 -11.266 1 98 11 SER B CA 1
ATOM 1925 C C . SER B 1 11 ? -1.932 17.891 -11.438 1 98 11 SER B C 1
ATOM 1927 O O . SER B 1 11 ? -2.26 18.328 -12.539 1 98 11 SER B O 1
ATOM 1929 N N . ALA B 1 12 ? -2.709 17.906 -10.414 1 97.75 12 ALA B N 1
ATOM 1930 C CA . ALA B 1 12 ? -3.85 18.812 -10.219 1 97.75 12 ALA B CA 1
ATOM 1931 C C . ALA B 1 12 ? -3.732 19.562 -8.906 1 97.75 12 ALA B C 1
ATOM 1933 O O . ALA B 1 12 ? -3.58 18.953 -7.84 1 97.75 12 ALA B O 1
ATOM 1934 N N . TRP B 1 13 ? -3.91 20.812 -8.914 1 96.81 13 TRP B N 1
ATOM 1935 C CA . TRP B 1 13 ? -3.594 21.672 -7.773 1 96.81 13 TRP B CA 1
ATOM 1936 C C . TRP B 1 13 ? -4.453 21.312 -6.566 1 96.81 13 TRP B C 1
ATOM 1938 O O . TRP B 1 13 ? -4.062 21.547 -5.422 1 96.81 13 TRP B O 1
ATOM 1948 N N . TYR B 1 14 ? -5.57 20.688 -6.797 1 97.12 14 TYR B N 1
ATOM 1949 C CA . TYR B 1 14 ? -6.523 20.438 -5.719 1 97.12 14 TYR B CA 1
ATOM 1950 C C . TYR B 1 14 ? -6.406 19.016 -5.211 1 97.12 14 TYR B C 1
ATOM 1952 O O . TYR B 1 14 ? -7.043 18.641 -4.219 1 97.12 14 TYR B O 1
ATOM 1960 N N . CYS B 1 15 ? -5.707 18.141 -5.891 1 97.56 15 CYS B N 1
ATOM 1961 C CA . CYS B 1 15 ? -5.656 16.734 -5.551 1 97.56 15 CYS B CA 1
ATOM 1962 C C . CYS B 1 15 ? -4.688 16.469 -4.402 1 97.56 15 CYS B C 1
ATOM 1964 O O . CYS B 1 15 ? -3.49 16.734 -4.523 1 97.56 15 CYS B O 1
ATOM 1966 N N . PRO B 1 16 ? -5.168 15.945 -3.311 1 98.38 16 PRO B N 1
ATOM 1967 C CA . PRO B 1 16 ? -4.281 15.703 -2.17 1 98.38 16 PRO B CA 1
ATOM 1968 C C . PRO B 1 16 ? -3.248 14.617 -2.445 1 98.38 16 PRO B C 1
ATOM 1970 O O . PRO B 1 16 ? -2.16 14.625 -1.862 1 98.38 16 PRO B O 1
ATOM 1973 N N . PHE B 1 17 ? -3.516 13.664 -3.293 1 98.31 17 PHE B N 1
ATOM 1974 C CA . PHE B 1 17 ? -2.539 12.648 -3.664 1 98.31 17 PHE B CA 1
ATOM 1975 C C . PHE B 1 17 ? -1.386 13.266 -4.445 1 98.31 17 PHE B C 1
ATOM 1977 O O . PHE B 1 17 ? -0.222 12.93 -4.211 1 98.31 17 PHE B O 1
ATOM 1984 N N . ALA B 1 18 ? -1.688 14.141 -5.352 1 98.56 18 ALA B N 1
ATOM 1985 C CA . ALA B 1 18 ? -0.655 14.836 -6.117 1 98.56 18 ALA B CA 1
ATOM 1986 C C . ALA B 1 18 ? 0.177 15.75 -5.223 1 98.56 18 ALA B C 1
ATOM 1988 O O . ALA B 1 18 ? 1.372 15.938 -5.457 1 98.56 18 ALA B O 1
ATOM 1989 N N . GLN B 1 19 ? -0.473 16.344 -4.211 1 98.88 19 GLN B N 1
ATOM 1990 C CA . GLN B 1 19 ? 0.249 17.188 -3.27 1 98.88 19 GLN B CA 1
ATOM 1991 C C . GLN B 1 19 ? 1.372 16.422 -2.582 1 98.88 19 GLN B C 1
ATOM 1993 O O . GLN B 1 19 ? 2.428 16.984 -2.285 1 98.88 19 GLN B O 1
ATOM 1998 N N . ARG B 1 20 ? 1.196 15.117 -2.35 1 98.88 20 ARG B N 1
ATOM 1999 C CA . ARG B 1 20 ? 2.236 14.281 -1.757 1 98.88 20 ARG B CA 1
ATOM 2000 C C . ARG B 1 20 ? 3.533 14.375 -2.553 1 98.88 20 ARG B C 1
ATOM 2002 O O . ARG B 1 20 ? 4.586 14.703 -2.002 1 98.88 20 ARG B O 1
ATOM 2009 N N . LEU B 1 21 ? 3.406 14.117 -3.822 1 98.81 21 LEU B N 1
ATOM 2010 C CA . LEU B 1 21 ? 4.586 14.109 -4.684 1 98.81 21 LEU B CA 1
ATOM 2011 C C . LEU B 1 21 ? 5.164 15.516 -4.82 1 98.81 21 LEU B C 1
ATOM 2013 O O . LEU B 1 21 ? 6.383 15.688 -4.867 1 98.81 21 LEU B O 1
ATOM 2017 N N . TRP B 1 22 ? 4.254 16.484 -4.863 1 98.81 22 TRP B N 1
ATOM 2018 C CA . TRP B 1 22 ? 4.691 17.875 -4.938 1 98.81 22 TRP B CA 1
ATOM 2019 C C . TRP B 1 22 ? 5.59 18.219 -3.756 1 98.81 22 TRP B C 1
ATOM 2021 O O . TRP B 1 22 ? 6.707 18.719 -3.941 1 98.81 22 TRP B O 1
ATOM 2031 N N . ILE B 1 23 ? 5.133 17.922 -2.6 1 98.88 23 ILE B N 1
ATOM 2032 C CA . ILE B 1 23 ? 5.883 18.156 -1.376 1 98.88 23 ILE B CA 1
ATOM 2033 C C . ILE B 1 23 ? 7.227 17.438 -1.438 1 98.88 23 ILE B C 1
ATOM 2035 O O . ILE B 1 23 ? 8.273 18.016 -1.138 1 98.88 23 ILE B O 1
ATOM 2039 N N . ALA B 1 24 ? 7.234 16.188 -1.83 1 98.81 24 ALA B N 1
ATOM 2040 C CA . ALA B 1 24 ? 8.445 15.367 -1.86 1 98.81 24 ALA B CA 1
ATOM 2041 C C . ALA B 1 24 ? 9.469 15.945 -2.83 1 98.81 24 ALA B C 1
ATOM 2043 O O . ALA B 1 24 ? 10.664 15.977 -2.529 1 98.81 24 ALA B O 1
ATOM 2044 N N . LEU B 1 25 ? 9.031 16.344 -4.008 1 98.56 25 LEU B N 1
ATOM 2045 C CA . LEU B 1 25 ? 9.922 16.922 -5.008 1 98.56 25 LEU B CA 1
ATOM 2046 C C . LEU B 1 25 ? 10.594 18.188 -4.473 1 98.56 25 LEU B C 1
ATOM 2048 O O . LEU B 1 25 ? 11.805 18.359 -4.617 1 98.56 25 LEU B O 1
ATOM 2052 N N . LEU B 1 26 ? 9.789 19.016 -3.838 1 98.69 26 LEU B N 1
ATOM 2053 C CA . LEU B 1 26 ? 10.32 20.25 -3.277 1 98.69 26 LEU B CA 1
ATOM 2054 C C . LEU B 1 26 ? 11.258 19.969 -2.111 1 98.69 26 LEU B C 1
ATOM 2056 O O . LEU B 1 26 ? 12.305 20.609 -1.971 1 98.69 26 LEU B O 1
ATOM 2060 N N . GLU B 1 27 ? 10.891 19.031 -1.286 1 98.62 27 GLU B N 1
ATOM 2061 C CA . GLU B 1 27 ? 11.711 18.656 -0.137 1 98.62 27 GLU B CA 1
ATOM 2062 C C . GLU B 1 27 ? 13.102 18.203 -0.575 1 98.62 27 GLU B C 1
ATOM 2064 O O . GLU B 1 27 ? 14.102 18.562 0.051 1 98.62 27 GLU B O 1
ATOM 2069 N N . LYS B 1 28 ? 13.18 17.5 -1.668 1 98 28 LYS B N 1
ATOM 2070 C CA . LYS B 1 28 ? 14.438 16.938 -2.146 1 98 28 LYS B CA 1
ATOM 2071 C C . LYS B 1 28 ? 15.164 17.922 -3.055 1 98 28 LYS B C 1
ATOM 2073 O O . LYS B 1 28 ? 16.312 17.688 -3.447 1 98 28 LYS B O 1
ATOM 2078 N N . GLY B 1 29 ? 14.516 18.984 -3.42 1 97.44 29 GLY B N 1
ATOM 2079 C CA . GLY B 1 29 ? 15.133 20 -4.262 1 97.44 29 GLY B CA 1
ATOM 2080 C C . GLY B 1 29 ? 15.352 19.531 -5.691 1 97.44 29 GLY B C 1
ATOM 2081 O O . GLY B 1 29 ? 16.344 19.906 -6.324 1 97.44 29 GLY B O 1
ATOM 2082 N N . ILE B 1 30 ? 14.484 18.719 -6.188 1 97.06 30 ILE B N 1
ATOM 2083 C CA . ILE B 1 30 ? 14.586 18.188 -7.543 1 97.06 30 ILE B CA 1
ATOM 2084 C C . ILE B 1 30 ? 13.844 19.109 -8.508 1 97.06 30 ILE B C 1
ATOM 2086 O O . ILE B 1 30 ? 12.648 19.344 -8.352 1 97.06 30 ILE B O 1
ATOM 2090 N N . PRO B 1 31 ? 14.531 19.609 -9.477 1 96.81 31 PRO B N 1
ATOM 2091 C CA . PRO B 1 31 ? 13.836 20.438 -10.477 1 96.81 31 PRO B CA 1
ATOM 2092 C C . PRO B 1 31 ? 12.852 19.625 -11.312 1 96.81 31 PRO B C 1
ATOM 2094 O O . PRO B 1 31 ? 13.125 18.469 -11.648 1 96.81 31 PRO B O 1
ATOM 2097 N N . PHE B 1 32 ? 11.711 20.188 -11.57 1 97.56 32 PHE B N 1
ATOM 2098 C CA . PHE B 1 32 ? 10.688 19.531 -12.375 1 97.56 32 PHE B CA 1
ATOM 2099 C C . PHE B 1 32 ? 9.875 20.547 -13.164 1 97.56 32 PHE B C 1
ATOM 2101 O O . PHE B 1 32 ? 9.875 21.734 -12.836 1 97.56 32 PHE B O 1
ATOM 2108 N N . LYS B 1 33 ? 9.258 20.047 -14.188 1 97.31 33 LYS B N 1
ATOM 2109 C CA . LYS B 1 33 ? 8.242 20.812 -14.914 1 97.31 33 LYS B CA 1
ATOM 2110 C C . LYS B 1 33 ? 6.836 20.438 -14.438 1 97.31 33 LYS B C 1
ATOM 2112 O O . LYS B 1 33 ? 6.414 19.281 -14.562 1 97.31 33 LYS B O 1
ATOM 2117 N N . TYR B 1 34 ? 6.152 21.375 -13.852 1 97.31 34 TYR B N 1
ATOM 2118 C CA . TYR B 1 34 ? 4.773 21.188 -13.414 1 97.31 34 TYR B CA 1
ATOM 2119 C C . TYR B 1 34 ? 3.816 21.219 -14.602 1 97.31 34 TYR B C 1
ATOM 2121 O O . TYR B 1 34 ? 3.838 22.172 -15.398 1 97.31 34 TYR B O 1
ATOM 2129 N N . GLU B 1 35 ? 3.01 20.172 -14.797 1 96.88 35 GLU B N 1
ATOM 2130 C CA . GLU B 1 35 ? 1.98 20.109 -15.836 1 96.88 35 GLU B CA 1
ATOM 2131 C C . GLU B 1 35 ? 0.604 19.844 -15.227 1 96.88 35 GLU B C 1
ATOM 2133 O O . GLU B 1 35 ? 0.35 18.766 -14.688 1 96.88 35 GLU B O 1
ATOM 2138 N N . GLU B 1 36 ? -0.247 20.828 -15.375 1 96.94 36 GLU B N 1
ATOM 2139 C CA . GLU B 1 36 ? -1.591 20.703 -14.82 1 96.94 36 GLU B CA 1
ATOM 2140 C C . GLU B 1 36 ? -2.469 19.797 -15.68 1 96.94 36 GLU B C 1
ATOM 2142 O O . GLU B 1 36 ? -2.551 19.984 -16.891 1 96.94 36 GLU B O 1
ATOM 2147 N N . ILE B 1 37 ? -3.002 18.828 -15.023 1 95.12 37 ILE B N 1
ATOM 2148 C CA . ILE B 1 37 ? -3.916 17.875 -15.656 1 95.12 37 ILE B CA 1
ATOM 2149 C C . ILE B 1 37 ? -5.277 17.938 -14.961 1 95.12 37 ILE B C 1
ATOM 2151 O O . ILE B 1 37 ? -5.352 18.078 -13.742 1 95.12 37 ILE B O 1
ATOM 2155 N N . ASP B 1 38 ? -6.363 17.891 -15.75 1 91.5 38 ASP B N 1
ATOM 2156 C CA . ASP B 1 38 ? -7.695 17.672 -15.195 1 91.5 38 ASP B CA 1
ATOM 2157 C C . ASP B 1 38 ? -8.047 16.188 -15.203 1 91.5 38 ASP B C 1
ATOM 2159 O O . ASP B 1 38 ? -8.422 15.633 -16.25 1 91.5 38 ASP B O 1
ATOM 2163 N N . PRO B 1 39 ? -7.969 15.594 -14.055 1 90.38 39 PRO B N 1
ATOM 2164 C CA . PRO B 1 39 ? -8.219 14.148 -14.039 1 90.38 39 PRO B CA 1
ATOM 2165 C C . PRO B 1 39 ? -9.68 13.805 -14.352 1 90.38 39 PRO B C 1
ATOM 2167 O O . PRO B 1 39 ? -10 12.641 -14.594 1 90.38 39 PRO B O 1
ATOM 2170 N N . TYR B 1 40 ? -10.5 14.781 -14.359 1 90 40 TYR B N 1
ATOM 2171 C CA . TYR B 1 40 ? -11.906 14.555 -14.688 1 90 40 TYR B CA 1
ATOM 2172 C C . TYR B 1 40 ? -12.125 14.625 -16.203 1 90 40 TYR B C 1
ATOM 2174 O O . TYR B 1 40 ? -13.18 14.219 -16.688 1 90 40 TYR B O 1
ATOM 2182 N N . ASN B 1 41 ? -11.234 15.211 -16.812 1 90.88 41 ASN B N 1
ATOM 2183 C CA . ASN B 1 41 ? -11.18 15.164 -18.266 1 90.88 41 ASN B CA 1
ATOM 2184 C C . ASN B 1 41 ? -10.039 14.273 -18.766 1 90.88 41 ASN B C 1
ATOM 2186 O O . ASN B 1 41 ? -8.961 14.766 -19.094 1 90.88 41 ASN B O 1
ATOM 2190 N N . LYS B 1 42 ? -10.219 13.008 -18.891 1 90.62 42 LYS B N 1
ATOM 2191 C CA . LYS B 1 42 ? -9.203 12.008 -19.188 1 90.62 42 LYS B CA 1
ATOM 2192 C C . LYS B 1 42 ? -8.945 11.93 -20.688 1 90.62 42 LYS B C 1
ATOM 2194 O O . LYS B 1 42 ? -9.523 11.086 -21.391 1 90.62 42 LYS B O 1
ATOM 2199 N N . THR B 1 43 ? -8.086 12.727 -21.156 1 93.44 43 THR B N 1
ATOM 2200 C CA . THR B 1 43 ? -7.719 12.719 -22.578 1 93.44 43 THR B CA 1
ATOM 2201 C C . THR B 1 43 ? -6.961 11.445 -22.938 1 93.44 43 THR B C 1
ATOM 2203 O O . THR B 1 43 ? -6.391 10.789 -22.062 1 93.44 43 THR B O 1
ATOM 2206 N N . GLU B 1 44 ? -6.914 11.133 -24.156 1 94.19 44 GLU B N 1
ATOM 2207 C CA . GLU B 1 44 ? -6.164 9.977 -24.641 1 94.19 44 GLU B CA 1
ATOM 2208 C C . GLU B 1 44 ? -4.676 10.117 -24.328 1 94.19 44 GLU B C 1
ATOM 2210 O O . GLU B 1 44 ? -4.016 9.141 -23.984 1 94.19 44 GLU B O 1
ATOM 2215 N N . GLU B 1 45 ? -4.223 11.289 -24.5 1 92.94 45 GLU B N 1
ATOM 2216 C CA . GLU B 1 45 ? -2.811 11.57 -24.25 1 92.94 45 GLU B CA 1
ATOM 2217 C C . GLU B 1 45 ? -2.451 11.305 -22.781 1 92.94 45 GLU B C 1
ATOM 2219 O O . GLU B 1 45 ? -1.402 10.727 -22.5 1 92.94 45 GLU B O 1
ATOM 2224 N N . PHE B 1 46 ? -3.379 11.703 -21.891 1 94.5 46 PHE B N 1
ATOM 2225 C CA . PHE B 1 46 ? -3.133 11.492 -20.469 1 94.5 46 PHE B CA 1
ATOM 2226 C C . PHE B 1 46 ? -3.209 10.008 -20.125 1 94.5 46 PHE B C 1
ATOM 2228 O O . PHE B 1 46 ? -2.365 9.492 -19.391 1 94.5 46 PHE B O 1
ATOM 2235 N N . LEU B 1 47 ? -4.113 9.32 -20.766 1 94.69 47 LEU B N 1
ATOM 2236 C CA . LEU B 1 47 ? -4.328 7.906 -20.469 1 94.69 47 LEU B CA 1
ATOM 2237 C C . LEU B 1 47 ? -3.178 7.055 -21 1 94.69 47 LEU B C 1
ATOM 2239 O O . LEU B 1 47 ? -2.941 5.949 -20.5 1 94.69 47 LEU B O 1
ATOM 2243 N N . LYS B 1 48 ? -2.457 7.57 -21.969 1 92.75 48 LYS B N 1
ATOM 2244 C CA . LYS B 1 48 ? -1.253 6.898 -22.453 1 92.75 48 LYS B CA 1
ATOM 2245 C C . LYS B 1 48 ? -0.153 6.922 -21.391 1 92.75 48 LYS B C 1
ATOM 2247 O O . LYS B 1 48 ? 0.673 6.008 -21.328 1 92.75 48 LYS B O 1
ATOM 2252 N N . LEU B 1 49 ? -0.191 7.965 -20.578 1 92.75 49 LEU B N 1
ATOM 2253 C CA . LEU B 1 49 ? 0.796 8.086 -19.516 1 92.75 49 LEU B CA 1
ATOM 2254 C C . LEU B 1 49 ? 0.381 7.27 -18.297 1 92.75 49 LEU B C 1
ATOM 2256 O O . LEU B 1 49 ? 1.193 6.531 -17.734 1 92.75 49 LEU B O 1
ATOM 2260 N N . ASN B 1 50 ? -0.895 7.355 -17.938 1 94.31 50 ASN B N 1
ATOM 2261 C CA . ASN B 1 50 ? -1.44 6.574 -16.844 1 94.31 50 ASN B CA 1
ATOM 2262 C C . ASN B 1 50 ? -2.824 6.023 -17.172 1 94.31 50 ASN B C 1
ATOM 2264 O O . ASN B 1 50 ? -3.824 6.73 -17.047 1 94.31 50 ASN B O 1
ATOM 2268 N N . PRO B 1 51 ? -2.867 4.766 -17.469 1 92 51 PRO B N 1
ATOM 2269 C CA . PRO B 1 51 ? -4.145 4.164 -17.875 1 92 51 PRO B CA 1
ATOM 2270 C C . PRO B 1 51 ? -5.188 4.219 -16.75 1 92 51 PRO B C 1
ATOM 2272 O O . PRO B 1 51 ? -6.383 4.035 -17.016 1 92 51 PRO B O 1
ATOM 2275 N N . ARG B 1 52 ? -4.773 4.488 -15.531 1 91.75 52 ARG B N 1
ATOM 2276 C CA . ARG B 1 52 ? -5.711 4.602 -14.414 1 91.75 52 ARG B CA 1
ATOM 2277 C C . ARG B 1 52 ? -6.387 5.969 -14.414 1 91.75 52 ARG B C 1
ATOM 2279 O O . ARG B 1 52 ? -7.391 6.164 -13.719 1 91.75 52 ARG B O 1
ATOM 2286 N N . GLY B 1 53 ? -5.832 6.922 -15.133 1 94.62 53 GLY B N 1
ATOM 2287 C CA . GLY B 1 53 ? -6.438 8.234 -15.281 1 94.62 53 GLY B CA 1
ATOM 2288 C C . GLY B 1 53 ? -6.387 9.062 -14.008 1 94.62 53 GLY B C 1
ATOM 2289 O O . GLY B 1 53 ? -7.312 9.828 -13.727 1 94.62 53 GLY B O 1
ATOM 2290 N N . LEU B 1 54 ? -5.332 8.859 -13.211 1 95.5 54 LEU B N 1
ATOM 2291 C CA . LEU B 1 54 ? -5.195 9.578 -11.953 1 95.5 54 LEU B CA 1
ATOM 2292 C C . LEU B 1 54 ? -3.891 10.367 -11.914 1 95.5 54 LEU B C 1
ATOM 2294 O O . LEU B 1 54 ? -2.971 10.094 -12.688 1 95.5 54 LEU B O 1
ATOM 2298 N N . VAL B 1 55 ? -3.867 11.375 -11.148 1 97.44 55 VAL B N 1
ATOM 2299 C CA . VAL B 1 55 ? -2.639 12.086 -10.82 1 97.44 55 VAL B CA 1
ATOM 2300 C C . VAL B 1 55 ? -2.223 11.766 -9.383 1 97.44 55 VAL B C 1
ATOM 2302 O O . VAL B 1 55 ? -3.059 11.383 -8.562 1 97.44 55 VAL B O 1
ATOM 2305 N N . PRO B 1 56 ? -0.917 11.859 -9.109 1 98.25 56 PRO B N 1
ATOM 2306 C CA . PRO B 1 56 ? 0.195 12.383 -9.906 1 98.25 56 PRO B CA 1
ATOM 2307 C C . PRO B 1 56 ? 0.756 11.352 -10.883 1 98.25 56 PRO B C 1
ATOM 2309 O O . PRO B 1 56 ? 0.518 10.148 -10.727 1 98.25 56 PRO B O 1
ATOM 2312 N N . VAL B 1 57 ? 1.387 11.836 -11.906 1 98.12 57 VAL B N 1
ATOM 2313 C CA . VAL B 1 57 ? 2.25 11.047 -12.781 1 98.12 57 VAL B CA 1
ATOM 2314 C C . VAL B 1 57 ? 3.625 11.703 -12.883 1 98.12 57 VAL B C 1
ATOM 2316 O O . VAL B 1 57 ? 3.727 12.93 -13.008 1 98.12 57 VAL B O 1
ATOM 2319 N N . LEU B 1 58 ? 4.637 10.961 -12.727 1 98.44 58 LEU B N 1
ATOM 2320 C CA . LEU B 1 58 ? 6.023 11.391 -12.891 1 98.44 58 LEU B CA 1
ATOM 2321 C C . LEU B 1 58 ? 6.625 10.797 -14.164 1 98.44 58 LEU B C 1
ATOM 2323 O O . LEU B 1 58 ? 6.539 9.594 -14.391 1 98.44 58 LEU B O 1
ATOM 2327 N N . VAL B 1 59 ? 7.117 11.625 -15.023 1 97.88 59 VAL B N 1
ATOM 2328 C CA . VAL B 1 59 ? 7.805 11.172 -16.234 1 97.88 59 VAL B CA 1
ATOM 2329 C C . VAL B 1 59 ? 9.281 11.539 -16.156 1 97.88 59 VAL B C 1
ATOM 2331 O O . VAL B 1 59 ? 9.641 12.719 -16.125 1 97.88 59 VAL B O 1
ATOM 2334 N N . HIS B 1 60 ? 10.148 10.523 -16 1 97.12 60 HIS B N 1
ATOM 2335 C CA . HIS B 1 60 ? 11.594 10.688 -15.898 1 97.12 60 HIS B CA 1
ATOM 2336 C C . HIS B 1 60 ? 12.305 10 -17.062 1 97.12 60 HIS B C 1
ATOM 2338 O O . HIS B 1 60 ? 12.492 8.781 -17.047 1 97.12 60 HIS B O 1
ATOM 2344 N N . ASP B 1 61 ? 12.875 10.664 -18.094 1 90.62 61 ASP B N 1
ATOM 2345 C CA . ASP B 1 61 ? 13.523 10.102 -19.281 1 90.62 61 ASP B CA 1
ATOM 2346 C C . ASP B 1 61 ? 12.648 9.039 -19.938 1 90.62 61 ASP B C 1
ATOM 2348 O O . ASP B 1 61 ? 13.094 7.91 -20.156 1 90.62 61 ASP B O 1
ATOM 2352 N N . ASP B 1 62 ? 11.359 9.266 -20.094 1 90.44 62 ASP B N 1
ATOM 2353 C CA . ASP B 1 62 ? 10.375 8.461 -20.812 1 90.44 62 ASP B CA 1
ATOM 2354 C C . ASP B 1 62 ? 9.852 7.324 -19.922 1 90.44 62 ASP B C 1
ATOM 2356 O O . ASP B 1 62 ? 9.102 6.461 -20.391 1 90.44 62 ASP B O 1
ATOM 2360 N N . LYS B 1 63 ? 10.336 7.297 -18.719 1 95.44 63 LYS B N 1
ATOM 2361 C CA . LYS B 1 63 ? 9.789 6.363 -17.734 1 95.44 63 LYS B CA 1
ATOM 2362 C C . LYS B 1 63 ? 8.602 6.977 -17 1 95.44 63 LYS B C 1
ATOM 2364 O O . LYS B 1 63 ? 8.703 8.086 -16.469 1 95.44 63 LYS B O 1
ATOM 2369 N N . ILE B 1 64 ? 7.578 6.223 -16.984 1 97.56 64 ILE B N 1
ATOM 2370 C CA . ILE B 1 64 ? 6.344 6.719 -16.375 1 97.56 64 ILE B CA 1
ATOM 2371 C C . ILE B 1 64 ? 6.129 6.047 -15.023 1 97.56 64 ILE B C 1
ATOM 2373 O O . ILE B 1 64 ? 6.156 4.82 -14.922 1 97.56 64 ILE B O 1
ATOM 2377 N N . ILE B 1 65 ? 5.984 6.848 -14.023 1 98.25 65 ILE B N 1
ATOM 2378 C CA . ILE B 1 65 ? 5.707 6.371 -12.672 1 98.25 65 ILE B CA 1
ATOM 2379 C C . ILE B 1 65 ? 4.438 7.035 -12.141 1 98.25 65 ILE B C 1
ATOM 2381 O O . ILE B 1 65 ? 4.266 8.25 -12.266 1 98.25 65 ILE B O 1
ATOM 2385 N N . TYR B 1 66 ? 3.619 6.168 -11.625 1 97.12 66 TYR B N 1
ATOM 2386 C CA . TYR B 1 66 ? 2.432 6.73 -10.992 1 97.12 66 TYR B CA 1
ATOM 2387 C C . TYR B 1 66 ? 2.148 6.047 -9.664 1 97.12 66 TYR B C 1
ATOM 2389 O O . TYR B 1 66 ? 2.947 5.23 -9.195 1 97.12 66 TYR B O 1
ATOM 2397 N N . GLU B 1 67 ? 0.989 6.496 -9.031 1 96.94 67 GLU B N 1
ATOM 2398 C CA . GLU B 1 67 ? 0.719 6.242 -7.621 1 96.94 67 GLU B CA 1
ATOM 2399 C C . GLU B 1 67 ? 1.579 7.133 -6.727 1 96.94 67 GLU B C 1
ATOM 2401 O O . GLU B 1 67 ? 2.805 7.008 -6.715 1 96.94 67 GLU B O 1
ATOM 2406 N N . SER B 1 68 ? 0.987 7.965 -5.945 1 98.12 68 SER B N 1
ATOM 2407 C CA . SER B 1 68 ? 1.694 9.016 -5.223 1 98.12 68 SER B CA 1
ATOM 2408 C C . SER B 1 68 ? 2.76 8.438 -4.301 1 98.12 68 SER B C 1
ATOM 2410 O O . SER B 1 68 ? 3.898 8.914 -4.285 1 98.12 68 SER B O 1
ATOM 2412 N N . ALA B 1 69 ? 2.416 7.34 -3.58 1 98.44 69 ALA B N 1
ATOM 2413 C CA . ALA B 1 69 ? 3.367 6.727 -2.658 1 98.44 69 ALA B CA 1
ATOM 2414 C C . ALA B 1 69 ? 4.551 6.125 -3.41 1 98.44 69 ALA B C 1
ATOM 2416 O O . ALA B 1 69 ? 5.699 6.254 -2.979 1 98.44 69 ALA B O 1
ATOM 2417 N N . VAL B 1 70 ? 4.301 5.5 -4.562 1 98.62 70 VAL B N 1
ATOM 2418 C CA . VAL B 1 70 ? 5.34 4.883 -5.379 1 98.62 70 VAL B CA 1
ATOM 2419 C C . VAL B 1 70 ? 6.238 5.965 -5.973 1 98.62 70 VAL B C 1
ATOM 2421 O O . VAL B 1 70 ? 7.465 5.816 -6.008 1 98.62 70 VAL B O 1
ATOM 2424 N N . CYS B 1 71 ? 5.637 7.039 -6.426 1 98.62 71 CYS B N 1
ATOM 2425 C CA . CYS B 1 71 ? 6.402 8.156 -6.969 1 98.62 71 CYS B CA 1
ATOM 2426 C C . CYS B 1 71 ? 7.391 8.688 -5.938 1 98.62 71 CYS B C 1
ATOM 2428 O O . CYS B 1 71 ? 8.547 8.969 -6.262 1 98.62 71 CYS B O 1
ATOM 2430 N N . MET B 1 72 ? 6.941 8.797 -4.719 1 98.69 72 MET B N 1
ATOM 2431 C CA . MET B 1 72 ? 7.793 9.328 -3.662 1 98.69 72 MET B CA 1
ATOM 2432 C C . MET B 1 72 ? 8.977 8.398 -3.391 1 98.69 72 MET B C 1
ATOM 2434 O O . MET B 1 72 ? 10.109 8.859 -3.232 1 98.69 72 MET B O 1
ATOM 2438 N N . GLU B 1 73 ? 8.68 7.137 -3.34 1 98.56 73 GLU B N 1
ATOM 2439 C CA . GLU B 1 73 ? 9.773 6.195 -3.133 1 98.56 73 GLU B CA 1
ATOM 2440 C C . GLU B 1 73 ? 10.727 6.195 -4.32 1 98.56 73 GLU B C 1
ATOM 2442 O O . GLU B 1 73 ? 11.945 6.121 -4.145 1 98.56 73 GLU B O 1
ATOM 2447 N N . TYR B 1 74 ? 10.242 6.348 -5.5 1 98.69 74 TYR B N 1
ATOM 2448 C CA . TYR B 1 74 ? 11.062 6.387 -6.699 1 98.69 74 TYR B CA 1
ATOM 2449 C C . TYR B 1 74 ? 12.047 7.547 -6.648 1 98.69 74 TYR B C 1
ATOM 2451 O O . TYR B 1 74 ? 13.25 7.363 -6.871 1 98.69 74 TYR B O 1
ATOM 2459 N N . ILE B 1 75 ? 11.547 8.727 -6.324 1 98.25 75 ILE B N 1
ATOM 2460 C CA . ILE B 1 75 ? 12.445 9.875 -6.375 1 98.25 75 ILE B CA 1
ATOM 2461 C C . ILE B 1 75 ? 13.477 9.773 -5.254 1 98.25 75 ILE B C 1
ATOM 2463 O O . ILE B 1 75 ? 14.617 10.219 -5.414 1 98.25 75 ILE B O 1
ATOM 2467 N N . ASP B 1 76 ? 13.039 9.18 -4.164 1 97.94 76 ASP B N 1
ATOM 2468 C CA . ASP B 1 76 ? 13.984 8.984 -3.072 1 97.94 76 ASP B CA 1
ATOM 2469 C C . ASP B 1 76 ? 15.102 8.016 -3.477 1 97.94 76 ASP B C 1
ATOM 2471 O O . ASP B 1 76 ? 16.234 8.148 -3.029 1 97.94 76 ASP B O 1
ATOM 2475 N N . GLU B 1 77 ? 14.797 7.066 -4.277 1 97.62 77 GLU B N 1
ATOM 2476 C CA . GLU B 1 77 ? 15.75 6.059 -4.734 1 97.62 77 GLU B CA 1
ATOM 2477 C C . GLU B 1 77 ? 16.562 6.566 -5.922 1 97.62 77 GLU B C 1
ATOM 2479 O O . GLU B 1 77 ? 17.766 6.277 -6.027 1 97.62 77 GLU B O 1
ATOM 2484 N N . ALA B 1 78 ? 15.992 7.324 -6.793 1 97.31 78 ALA B N 1
ATOM 2485 C CA . ALA B 1 78 ? 16.656 7.852 -7.984 1 97.31 78 ALA B CA 1
ATOM 2486 C C . ALA B 1 78 ? 17.594 9 -7.625 1 97.31 78 ALA B C 1
ATOM 2488 O O . ALA B 1 78 ? 18.609 9.211 -8.289 1 97.31 78 ALA B O 1
ATOM 2489 N N . TRP B 1 79 ? 17.281 9.773 -6.613 1 97.06 79 TRP B N 1
ATOM 2490 C CA . TRP B 1 79 ? 18.094 10.836 -6.051 1 97.06 79 TRP B CA 1
ATOM 2491 C C . TRP B 1 79 ? 18.422 10.562 -4.59 1 97.06 79 TRP B C 1
ATOM 2493 O O . TRP B 1 79 ? 17.828 11.164 -3.689 1 97.06 79 TRP B O 1
ATOM 2503 N N . PRO B 1 80 ? 19.406 9.766 -4.383 1 95.62 80 PRO B N 1
ATOM 2504 C CA . PRO B 1 80 ? 19.641 9.203 -3.047 1 95.62 80 PRO B CA 1
ATOM 2505 C C . PRO B 1 80 ? 20.281 10.211 -2.09 1 95.62 80 PRO B C 1
ATOM 2507 O O . PRO B 1 80 ? 20.5 9.898 -0.917 1 95.62 80 PRO B O 1
ATOM 2510 N N . GLN B 1 81 ? 20.531 11.383 -2.516 1 95.69 81 GLN B N 1
ATOM 2511 C CA . GLN B 1 81 ? 21.125 12.375 -1.641 1 95.69 81 GLN B CA 1
ATOM 2512 C C . GLN B 1 81 ? 20.141 12.867 -0.591 1 95.69 81 GLN B C 1
ATOM 2514 O O . GLN B 1 81 ? 18.922 12.758 -0.783 1 95.69 81 GLN B O 1
ATOM 2519 N N . ASN B 1 82 ? 20.625 13.398 0.43 1 95.25 82 ASN B N 1
ATOM 2520 C CA . ASN B 1 82 ? 19.766 13.945 1.482 1 95.25 82 ASN B CA 1
ATOM 2521 C C . ASN B 1 82 ? 19.031 15.195 1.015 1 95.25 82 ASN B C 1
ATOM 2523 O O . ASN B 1 82 ? 19.531 15.922 0.148 1 95.25 82 ASN B O 1
ATOM 2527 N N . PRO B 1 83 ? 17.891 15.406 1.59 1 96.94 83 PRO B N 1
ATOM 2528 C CA . PRO B 1 83 ? 17.203 14.648 2.635 1 96.94 83 PRO B CA 1
ATOM 2529 C C . PRO B 1 83 ? 16.531 13.391 2.098 1 96.94 83 PRO B C 1
ATOM 2531 O O . PRO B 1 83 ? 16.172 13.328 0.92 1 96.94 83 PRO B O 1
ATOM 2534 N N . LYS B 1 84 ? 16.422 12.383 2.922 1 96.88 84 LYS B N 1
ATOM 2535 C CA . LYS B 1 84 ? 15.734 11.133 2.59 1 96.88 84 LYS B CA 1
ATOM 2536 C C . LYS B 1 84 ? 14.297 11.141 3.107 1 96.88 84 LYS B C 1
ATOM 2538 O O . LYS B 1 84 ? 14.07 11.07 4.316 1 96.88 84 LYS B O 1
ATOM 2543 N N . ILE B 1 85 ? 13.477 11.094 2.223 1 97.31 85 ILE B N 1
ATOM 2544 C CA . ILE B 1 85 ? 12.062 11.086 2.561 1 97.31 85 ILE B CA 1
ATOM 2545 C C . ILE B 1 85 ? 11.695 9.766 3.229 1 97.31 85 ILE B C 1
ATOM 2547 O O . ILE B 1 85 ? 10.859 9.734 4.137 1 97.31 85 ILE B O 1
ATOM 2551 N N . MET B 1 86 ? 12.32 8.695 2.852 1 98.31 86 MET B N 1
ATOM 2552 C CA . MET B 1 86 ? 11.984 7.359 3.328 1 98.31 86 MET B CA 1
ATOM 2553 C C . MET B 1 86 ? 12.828 6.992 4.547 1 98.31 86 MET B C 1
ATOM 2555 O O . MET B 1 86 ? 12.703 5.887 5.082 1 98.31 86 MET B O 1
ATOM 2559 N N . MET B 1 87 ? 13.719 7.848 5.016 1 97.81 87 MET B N 1
ATOM 2560 C CA . MET B 1 87 ? 14.625 7.527 6.109 1 97.81 87 MET B CA 1
ATOM 2561 C C . MET B 1 87 ? 15.82 6.727 5.605 1 97.81 87 MET B C 1
ATOM 2563 O O . MET B 1 87 ? 15.883 6.367 4.43 1 97.81 87 MET B O 1
ATOM 2567 N N . GLU B 1 88 ? 16.781 6.48 6.461 1 96.69 88 GLU B N 1
ATOM 2568 C CA . GLU B 1 88 ? 18.031 5.855 6.055 1 96.69 88 GLU B CA 1
ATOM 2569 C C . GLU B 1 88 ? 18.062 4.379 6.438 1 96.69 88 GLU B C 1
ATOM 2571 O O . GLU B 1 88 ? 18.391 3.523 5.605 1 96.69 88 GLU B O 1
ATOM 2576 N N . GLN B 1 89 ? 17.688 4.082 7.66 1 97.19 89 GLN B N 1
ATOM 2577 C CA . GLN B 1 89 ? 17.812 2.725 8.18 1 97.19 89 GLN B CA 1
ATOM 2578 C C . GLN B 1 89 ? 16.594 1.88 7.824 1 97.19 89 GLN B C 1
ATOM 2580 O O . GLN B 1 89 ? 15.469 2.375 7.848 1 97.19 89 GLN B O 1
ATOM 2585 N N . PRO B 1 90 ? 16.781 0.609 7.539 1 97.94 90 PRO B N 1
ATOM 2586 C CA . PRO B 1 90 ? 15.695 -0.268 7.109 1 97.94 90 PRO B CA 1
ATOM 2587 C C . PRO B 1 90 ? 14.516 -0.258 8.078 1 97.94 90 PRO B C 1
ATOM 2589 O O . PRO B 1 90 ? 13.359 -0.217 7.652 1 97.94 90 PRO B O 1
ATOM 2592 N N . TYR B 1 91 ? 14.82 -0.27 9.312 1 98.19 91 TYR B N 1
ATOM 2593 C CA . TYR B 1 91 ? 13.734 -0.313 10.281 1 98.19 91 TYR B CA 1
ATOM 2594 C C . TYR B 1 91 ? 12.906 0.964 10.227 1 98.19 91 TYR B C 1
ATOM 2596 O O . TYR B 1 91 ? 11.672 0.915 10.281 1 98.19 91 TYR B O 1
ATOM 2604 N N . ASP B 1 92 ? 13.578 2.115 10.172 1 98.25 92 ASP B N 1
ATOM 2605 C CA . ASP B 1 92 ? 12.867 3.387 10.094 1 98.25 92 ASP B CA 1
ATOM 2606 C C . ASP B 1 92 ? 12.055 3.479 8.805 1 98.25 92 ASP B C 1
ATOM 2608 O O . ASP B 1 92 ? 10.945 4.02 8.797 1 98.25 92 ASP B O 1
ATOM 2612 N N . LYS B 1 93 ? 12.617 2.932 7.699 1 98.56 93 LYS B N 1
ATOM 2613 C CA . LYS B 1 93 ? 11.867 2.861 6.445 1 98.56 93 LYS B CA 1
ATOM 2614 C C . LYS B 1 93 ? 10.586 2.051 6.613 1 98.56 93 LYS B C 1
ATOM 2616 O O . LYS B 1 93 ? 9.531 2.438 6.113 1 98.56 93 LYS B O 1
ATOM 2621 N N . ALA B 1 94 ? 10.703 0.963 7.324 1 98.69 94 ALA B N 1
ATOM 2622 C CA . ALA B 1 94 ? 9.539 0.12 7.574 1 98.69 94 ALA B CA 1
ATOM 2623 C C . ALA B 1 94 ? 8.484 0.869 8.391 1 98.69 94 ALA B C 1
ATOM 2625 O O . ALA B 1 94 ? 7.289 0.782 8.094 1 98.69 94 ALA B O 1
ATOM 2626 N N . GLN B 1 95 ? 8.938 1.61 9.344 1 98.19 95 GLN B N 1
ATOM 2627 C CA . GLN B 1 95 ? 8.008 2.334 10.203 1 98.19 95 GLN B CA 1
ATOM 2628 C C . GLN B 1 95 ? 7.215 3.373 9.414 1 98.19 95 GLN B C 1
ATOM 2630 O O . GLN B 1 95 ? 5.996 3.463 9.547 1 98.19 95 GLN B O 1
ATOM 2635 N N . VAL B 1 96 ? 7.891 4.105 8.609 1 98.69 96 VAL B N 1
ATOM 2636 C CA . VAL B 1 96 ? 7.176 5.148 7.879 1 98.69 96 VAL B CA 1
ATOM 2637 C C . VAL B 1 96 ? 6.262 4.512 6.832 1 98.69 96 VAL B C 1
ATOM 2639 O O . VAL B 1 96 ? 5.188 5.043 6.535 1 98.69 96 VAL B O 1
ATOM 2642 N N . ARG B 1 97 ? 6.625 3.314 6.266 1 98.62 97 ARG B N 1
ATOM 2643 C CA . ARG B 1 97 ? 5.738 2.605 5.348 1 98.62 97 ARG B CA 1
ATOM 2644 C C . ARG B 1 97 ? 4.488 2.109 6.062 1 98.62 97 ARG B C 1
ATOM 2646 O O . ARG B 1 97 ? 3.379 2.223 5.535 1 98.62 97 ARG B O 1
ATOM 2653 N N . ILE B 1 98 ? 4.656 1.583 7.258 1 98.31 98 ILE B N 1
ATOM 2654 C CA . ILE B 1 98 ? 3.543 1.051 8.031 1 98.31 98 ILE B CA 1
ATOM 2655 C C . ILE B 1 98 ? 2.523 2.158 8.297 1 98.31 98 ILE B C 1
ATOM 2657 O O . ILE B 1 98 ? 1.33 1.984 8.047 1 98.31 98 ILE B O 1
ATOM 2661 N N . TRP B 1 99 ? 2.979 3.248 8.648 1 98.44 99 TRP B N 1
ATOM 2662 C CA . TRP B 1 99 ? 2.055 4.301 9.055 1 98.44 99 TRP B CA 1
ATOM 2663 C C . TRP B 1 99 ? 1.556 5.09 7.848 1 98.44 99 TRP B C 1
ATOM 2665 O O . TRP B 1 99 ? 0.489 5.707 7.898 1 98.44 99 TRP B O 1
ATOM 2675 N N . GLY B 1 100 ? 2.385 5.102 6.73 1 98.12 100 GLY B N 1
ATOM 2676 C CA . GLY B 1 100 ? 1.828 5.562 5.473 1 98.12 100 GLY B CA 1
ATOM 2677 C C . GLY B 1 100 ? 0.658 4.727 4.992 1 98.12 100 GLY B C 1
ATOM 2678 O O . GLY B 1 100 ? -0.359 5.266 4.551 1 98.12 100 GLY B O 1
ATOM 2679 N N . ASP B 1 101 ? 0.868 3.467 5.094 1 96.44 101 ASP B N 1
ATOM 2680 C CA . ASP B 1 101 ? -0.192 2.537 4.719 1 96.44 101 ASP B CA 1
ATOM 2681 C C . ASP B 1 101 ? -1.404 2.688 5.633 1 96.44 101 ASP B C 1
ATOM 2683 O O . ASP B 1 101 ? -2.547 2.613 5.176 1 96.44 101 ASP B O 1
ATOM 2687 N N . TYR B 1 102 ? -1.194 2.865 6.934 1 97.12 102 TYR B N 1
ATOM 2688 C CA . TYR B 1 102 ? -2.264 3.094 7.902 1 97.12 102 TYR B CA 1
ATOM 2689 C C . TYR B 1 102 ? -3.092 4.312 7.52 1 97.12 102 TYR B C 1
ATOM 2691 O O . TYR B 1 102 ? -4.324 4.262 7.523 1 97.12 102 TYR B O 1
ATOM 2699 N N . ALA B 1 103 ? -2.416 5.352 7.121 1 96.81 103 ALA B N 1
ATOM 2700 C CA . ALA B 1 103 ? -3.111 6.559 6.68 1 96.81 103 ALA B CA 1
ATOM 2701 C C . ALA B 1 103 ? -3.996 6.273 5.469 1 96.81 103 ALA B C 1
ATOM 2703 O O . ALA B 1 103 ? -5.16 6.676 5.438 1 96.81 103 ALA B O 1
ATOM 2704 N N . THR B 1 104 ? -3.438 5.582 4.566 1 96.88 104 THR B N 1
ATOM 2705 C CA . THR B 1 104 ? -4.102 5.297 3.299 1 96.88 104 THR B CA 1
ATOM 2706 C C . THR B 1 104 ? -5.336 4.426 3.52 1 96.88 104 THR B C 1
ATOM 2708 O O . THR B 1 104 ? -6.367 4.621 2.871 1 96.88 104 THR B O 1
ATOM 2711 N N . SER B 1 105 ? -5.273 3.584 4.535 1 95.81 105 SER B N 1
ATOM 2712 C CA . SER B 1 105 ? -6.324 2.576 4.656 1 95.81 105 SER B CA 1
ATOM 2713 C C . SER B 1 105 ? -7.301 2.93 5.773 1 95.81 105 SER B C 1
ATOM 2715 O O . SER B 1 105 ? -8.461 2.521 5.738 1 95.81 105 SER B O 1
ATOM 2717 N N . LYS B 1 106 ? -6.848 3.732 6.77 1 97.56 106 LYS B N 1
ATOM 2718 C CA . LYS B 1 106 ? -7.668 3.877 7.969 1 97.56 106 LYS B CA 1
ATOM 2719 C C . LYS B 1 106 ? -8.094 5.328 8.172 1 97.56 106 LYS B C 1
ATOM 2721 O O . LYS B 1 106 ? -9.086 5.602 8.859 1 97.56 106 LYS B O 1
ATOM 2726 N N . ILE B 1 107 ? -7.391 6.25 7.586 1 98.5 107 ILE B N 1
ATOM 2727 C CA . ILE B 1 107 ? -7.695 7.652 7.844 1 98.5 107 ILE B CA 1
ATOM 2728 C C . ILE B 1 107 ? -8.336 8.273 6.609 1 98.5 107 ILE B C 1
ATOM 2730 O O . ILE B 1 107 ? -9.453 8.805 6.68 1 98.5 107 ILE B O 1
ATOM 2734 N N . ILE B 1 108 ? -7.777 8.125 5.473 1 98.38 108 ILE B N 1
ATOM 2735 C CA . ILE B 1 108 ? -8.141 8.836 4.25 1 98.38 108 ILE B CA 1
ATOM 2736 C C . ILE B 1 108 ? -9.531 8.398 3.793 1 98.38 108 ILE B C 1
ATOM 2738 O O . ILE B 1 108 ? -10.367 9.234 3.455 1 98.38 108 ILE B O 1
ATOM 2742 N N . PRO B 1 109 ? -9.805 7.082 3.83 1 97.5 109 PRO B N 1
ATOM 2743 C CA . PRO B 1 109 ? -11.156 6.695 3.422 1 97.5 109 PRO B CA 1
ATOM 2744 C C . PRO B 1 109 ? -12.242 7.328 4.293 1 97.5 109 PRO B C 1
ATOM 2746 O O . PRO B 1 109 ? -13.328 7.637 3.803 1 97.5 109 PRO B O 1
ATOM 2749 N N . LEU B 1 110 ? -11.984 7.516 5.57 1 98.12 110 LEU B N 1
ATOM 2750 C CA . LEU B 1 110 ? -12.961 8.094 6.488 1 98.12 110 LEU B CA 1
ATOM 2751 C C . LEU B 1 110 ? -13.18 9.57 6.184 1 98.12 110 LEU B C 1
ATOM 2753 O O . LEU B 1 110 ? -14.289 10.086 6.355 1 98.12 110 LEU B O 1
ATOM 2757 N N . PHE B 1 111 ? -12.148 10.297 5.719 1 98.06 111 PHE B N 1
ATOM 2758 C CA . PHE B 1 111 ? -12.289 11.68 5.27 1 98.06 111 PHE B CA 1
ATOM 2759 C C . PHE B 1 111 ? -13.359 11.789 4.191 1 98.06 111 PHE B C 1
ATOM 2761 O O . PHE B 1 111 ? -14.281 12.609 4.305 1 98.06 111 PHE B O 1
ATOM 2768 N N . PHE B 1 112 ? -13.32 10.93 3.229 1 96.94 112 PHE B N 1
ATOM 2769 C CA . PHE B 1 112 ? -14.266 10.953 2.123 1 96.94 112 PHE B CA 1
ATOM 2770 C C . PHE B 1 112 ? -15.617 10.398 2.557 1 96.94 112 PHE B C 1
ATOM 2772 O O . PHE B 1 112 ? -16.656 10.844 2.076 1 96.94 112 PHE B O 1
ATOM 2779 N N . ALA B 1 113 ? -15.562 9.383 3.449 1 96.81 113 ALA B N 1
ATOM 2780 C CA . ALA B 1 113 ? -16.812 8.828 3.951 1 96.81 113 ALA B CA 1
ATOM 2781 C C . ALA B 1 113 ? -17.641 9.891 4.66 1 96.81 113 ALA B C 1
ATOM 2783 O O . ALA B 1 113 ? -18.875 9.922 4.531 1 96.81 113 ALA B O 1
ATOM 2784 N N . ILE B 1 114 ? -17 10.742 5.406 1 96.75 114 ILE B N 1
ATOM 2785 C CA . ILE B 1 114 ? -17.703 11.828 6.078 1 96.75 114 ILE B CA 1
ATOM 2786 C C . ILE B 1 114 ? -18.344 12.742 5.043 1 96.75 114 ILE B C 1
ATOM 2788 O O . ILE B 1 114 ? -19.531 13.094 5.168 1 96.75 114 ILE B O 1
ATOM 2792 N N . LEU B 1 115 ? -17.625 13.086 3.971 1 95.81 115 LEU B N 1
ATOM 2793 C CA . LEU B 1 115 ? -18.141 13.977 2.93 1 95.81 115 LEU B CA 1
ATOM 2794 C C . LEU B 1 115 ? -19.328 13.352 2.217 1 95.81 115 LEU B C 1
ATOM 2796 O O . LEU B 1 115 ? -20.297 14.047 1.891 1 95.81 115 LEU B O 1
ATOM 2800 N N . ARG B 1 116 ? -19.328 12.055 2.086 1 94.31 116 ARG B N 1
ATOM 2801 C CA . ARG B 1 116 ? -20.344 11.367 1.29 1 94.31 116 ARG B CA 1
ATOM 2802 C C . ARG B 1 116 ? -21.531 10.969 2.146 1 94.31 116 ARG B C 1
ATOM 2804 O O . ARG B 1 116 ? -22.562 10.531 1.624 1 94.31 116 ARG B O 1
ATOM 2811 N N . SER B 1 117 ? -21.375 11.031 3.41 1 92.12 117 SER B N 1
ATOM 2812 C CA . SER B 1 117 ? -22.422 10.562 4.312 1 92.12 117 SER B CA 1
ATOM 2813 C C . SER B 1 117 ? -23.5 11.617 4.512 1 92.12 117 SER B C 1
ATOM 2815 O O . SER B 1 117 ? -23.234 12.812 4.344 1 92.12 117 SER B O 1
ATOM 2817 N N . ASP B 1 118 ? -24.656 10.961 4.887 1 88 118 ASP B N 1
ATOM 2818 C CA . ASP B 1 118 ? -25.75 11.836 5.305 1 88 118 ASP B CA 1
ATOM 2819 C C . ASP B 1 118 ? -25.438 12.516 6.637 1 88 118 ASP B C 1
ATOM 2821 O O . ASP B 1 118 ? -25 11.859 7.59 1 88 118 ASP B O 1
ATOM 2825 N N . PRO B 1 119 ? -25.672 13.805 6.684 1 84.31 119 PRO B N 1
ATOM 2826 C CA . PRO B 1 119 ? -25.359 14.555 7.902 1 84.31 119 PRO B CA 1
ATOM 2827 C C . PRO B 1 119 ? -26.031 13.977 9.141 1 84.31 119 PRO B C 1
ATOM 2829 O O . PRO B 1 119 ? -25.547 14.148 10.258 1 84.31 119 PRO B O 1
ATOM 2832 N N . GLU B 1 120 ? -27.047 13.172 8.922 1 84.25 120 GLU B N 1
ATOM 2833 C CA . GLU B 1 120 ? -27.766 12.602 10.047 1 84.25 120 GLU B CA 1
ATOM 2834 C C . GLU B 1 120 ? -27.125 11.305 10.523 1 84.25 120 GLU B C 1
ATOM 2836 O O . GLU B 1 120 ? -27.422 10.82 11.617 1 84.25 120 GLU B O 1
ATOM 2841 N N . ASN B 1 121 ? -26.25 10.773 9.758 1 86.19 121 ASN B N 1
ATOM 2842 C CA . ASN B 1 121 ? -25.641 9.484 10.07 1 86.19 121 ASN B CA 1
ATOM 2843 C C . ASN B 1 121 ? -24.125 9.562 10.062 1 86.19 121 ASN B C 1
ATOM 2845 O O . ASN B 1 121 ? -23.453 8.672 9.531 1 86.19 121 ASN B O 1
ATOM 2849 N N . LEU B 1 122 ? -23.625 10.641 10.742 1 90.44 122 LEU B N 1
ATOM 2850 C CA . LEU B 1 122 ? -22.188 10.914 10.664 1 90.44 122 LEU B CA 1
ATOM 2851 C C . LEU B 1 122 ? -21.484 10.422 11.922 1 90.44 122 LEU B C 1
ATOM 2853 O O . LEU B 1 122 ? -20.25 10.297 11.938 1 90.44 122 LEU B O 1
ATOM 2857 N N . GLY B 1 123 ? -22.219 10.141 12.883 1 90.69 123 GLY B N 1
ATOM 2858 C CA . GLY B 1 123 ? -21.656 9.969 14.211 1 90.69 123 GLY B CA 1
ATOM 2859 C C . GLY B 1 123 ? -20.578 8.898 14.266 1 90.69 123 GLY B C 1
ATOM 2860 O O . GLY B 1 123 ? -19.438 9.172 14.672 1 90.69 123 GLY B O 1
ATOM 2861 N N . GLU B 1 124 ? -20.828 7.734 13.781 1 94.75 124 GLU B N 1
ATOM 2862 C CA . GLU B 1 124 ? -19.891 6.617 13.867 1 94.75 124 GLU B CA 1
ATOM 2863 C C . GLU B 1 124 ? -18.672 6.855 12.977 1 94.75 124 GLU B C 1
ATOM 2865 O O . GLU B 1 124 ? -17.547 6.527 13.359 1 94.75 124 GLU B O 1
ATOM 2870 N N . THR B 1 125 ? -18.891 7.418 11.836 1 96.69 125 THR B N 1
ATOM 2871 C CA . THR B 1 125 ? -17.797 7.691 10.898 1 96.69 125 THR B CA 1
ATOM 2872 C C . THR B 1 125 ? -16.859 8.75 11.461 1 96.69 125 THR B C 1
ATOM 2874 O O . THR B 1 125 ? -15.633 8.602 11.398 1 96.69 125 THR B O 1
ATOM 2877 N N . GLN B 1 126 ? -17.422 9.773 12.023 1 96.81 126 GLN B N 1
ATOM 2878 C CA . GLN B 1 126 ? -16.625 10.836 12.625 1 96.81 126 GLN B CA 1
ATOM 2879 C C . GLN B 1 126 ? -15.812 10.32 13.805 1 96.81 126 GLN B C 1
ATOM 2881 O O . GLN B 1 126 ? -14.633 10.656 13.961 1 96.81 126 GLN B O 1
ATOM 2886 N N . LYS B 1 127 ? -16.5 9.523 14.609 1 97.25 127 LYS B N 1
ATOM 2887 C CA . LYS B 1 127 ? -15.805 8.93 15.75 1 97.25 127 LYS B CA 1
ATOM 2888 C C . LYS B 1 127 ? -14.617 8.086 15.305 1 97.25 127 LYS B C 1
ATOM 2890 O O . LYS B 1 127 ? -13.523 8.195 15.859 1 97.25 127 LYS B O 1
ATOM 2895 N N . SER B 1 128 ? -14.82 7.258 14.305 1 98.06 128 SER B N 1
ATOM 2896 C CA . SER B 1 128 ? -13.766 6.41 13.766 1 98.06 128 SER B CA 1
ATOM 2897 C C . SER B 1 128 ? -12.625 7.246 13.195 1 98.06 128 SER B C 1
ATOM 2899 O O . SER B 1 128 ? -11.453 6.902 13.359 1 98.06 128 SER B O 1
ATOM 2901 N N . PHE B 1 129 ? -12.992 8.336 12.531 1 98.44 129 PHE B N 1
ATOM 2902 C CA . PHE B 1 129 ? -12 9.234 11.961 1 98.44 129 PHE B CA 1
ATOM 2903 C C . PHE B 1 129 ? -11.102 9.812 13.047 1 98.44 129 PHE B C 1
ATOM 2905 O O . PHE B 1 129 ? -9.875 9.742 12.945 1 98.44 129 PHE B O 1
ATOM 2912 N N . VAL B 1 130 ? -11.664 10.25 14.148 1 98.44 130 VAL B N 1
ATOM 2913 C CA . VAL B 1 130 ? -10.93 10.852 15.266 1 98.44 130 VAL B CA 1
ATOM 2914 C C . VAL B 1 130 ? -10.055 9.797 15.93 1 98.44 130 VAL B C 1
ATOM 2916 O O . VAL B 1 130 ? -8.891 10.055 16.234 1 98.44 130 VAL B O 1
ATOM 2919 N N . GLU B 1 131 ? -10.586 8.609 16.078 1 98.25 131 GLU B N 1
ATOM 2920 C CA . GLU B 1 131 ? -9.844 7.527 16.703 1 98.25 131 GLU B CA 1
ATOM 2921 C C . GLU B 1 131 ? -8.609 7.145 15.883 1 98.25 131 GLU B C 1
ATOM 2923 O O . GLU B 1 131 ? -7.535 6.918 16.438 1 98.25 131 GLU B O 1
ATOM 2928 N N . ASN B 1 132 ? -8.781 7.109 14.625 1 98.5 132 ASN B N 1
ATOM 2929 C CA . ASN B 1 132 ? -7.672 6.703 13.766 1 98.5 132 ASN B CA 1
ATOM 2930 C C . ASN B 1 132 ? -6.617 7.801 13.656 1 98.5 132 ASN B C 1
ATOM 2932 O O . ASN B 1 132 ? -5.422 7.516 13.602 1 98.5 132 ASN B O 1
ATOM 2936 N N . ILE B 1 133 ? -7.012 9.062 13.633 1 98.69 133 ILE B N 1
ATOM 2937 C CA . ILE B 1 133 ? -6.043 10.148 13.719 1 98.69 133 ILE B CA 1
ATOM 2938 C C . ILE B 1 133 ? -5.281 10.062 15.039 1 98.69 133 ILE B C 1
ATOM 2940 O O . ILE B 1 133 ? -4.055 10.211 15.062 1 98.69 133 ILE B O 1
ATOM 2944 N N . GLY B 1 134 ? -6.039 9.789 16.078 1 98.56 134 GLY B N 1
ATOM 2945 C CA . GLY B 1 134 ? -5.41 9.625 17.375 1 98.56 134 GLY B CA 1
ATOM 2946 C C . GLY B 1 134 ? -4.359 8.531 17.406 1 98.56 134 GLY B C 1
ATOM 2947 O O . GLY B 1 134 ? -3.283 8.711 17.984 1 98.56 134 GLY B O 1
ATOM 2948 N N . SER B 1 135 ? -4.633 7.395 16.812 1 98.06 135 SER B N 1
ATOM 2949 C CA . SER B 1 135 ? -3.674 6.301 16.734 1 98.06 135 SER B CA 1
ATOM 2950 C C . SER B 1 135 ? -2.4 6.734 16.016 1 98.06 135 SER B C 1
ATOM 2952 O O . SER B 1 135 ? -1.296 6.387 16.438 1 98.06 135 SER B O 1
ATOM 2954 N N . PHE B 1 136 ? -2.545 7.457 14.969 1 98.5 136 PHE B N 1
ATOM 2955 C CA . PHE B 1 136 ? -1.41 7.98 14.219 1 98.5 136 PHE B CA 1
ATOM 2956 C C . PHE B 1 136 ? -0.578 8.922 15.078 1 98.5 136 PHE B C 1
ATOM 2958 O O . PHE B 1 136 ? 0.648 8.805 15.133 1 98.5 136 PHE B O 1
ATOM 2965 N N . VAL B 1 137 ? -1.265 9.836 15.781 1 98.44 137 VAL B N 1
ATOM 2966 C CA . VAL B 1 137 ? -0.592 10.836 16.609 1 98.44 137 VAL B CA 1
ATOM 2967 C C . VAL B 1 137 ? 0.142 10.141 17.75 1 98.44 137 VAL B C 1
ATOM 2969 O O . VAL B 1 137 ? 1.295 10.469 18.047 1 98.44 137 VAL B O 1
ATOM 2972 N N . LYS B 1 138 ? -0.491 9.172 18.297 1 97.81 138 LYS B N 1
ATOM 2973 C CA . LYS B 1 138 ? 0.096 8.461 19.438 1 97.81 138 LYS B CA 1
ATOM 2974 C C . LYS B 1 138 ? 1.308 7.645 19 1 97.81 138 LYS B C 1
ATOM 2976 O O . LYS B 1 138 ? 2.164 7.312 19.828 1 97.81 138 LYS B O 1
ATOM 2981 N N . ALA B 1 139 ? 1.398 7.379 17.734 1 97.75 139 ALA B N 1
ATOM 2982 C CA . ALA B 1 139 ? 2.518 6.602 17.203 1 97.75 139 ALA B CA 1
ATOM 2983 C C . ALA B 1 139 ? 3.705 7.504 16.875 1 97.75 139 ALA B C 1
ATOM 2985 O O . ALA B 1 139 ? 4.812 7.016 16.625 1 97.75 139 ALA B O 1
ATOM 2986 N N . MET B 1 140 ? 3.49 8.82 16.812 1 98.25 140 MET B N 1
ATOM 2987 C CA . MET B 1 140 ? 4.574 9.758 16.531 1 9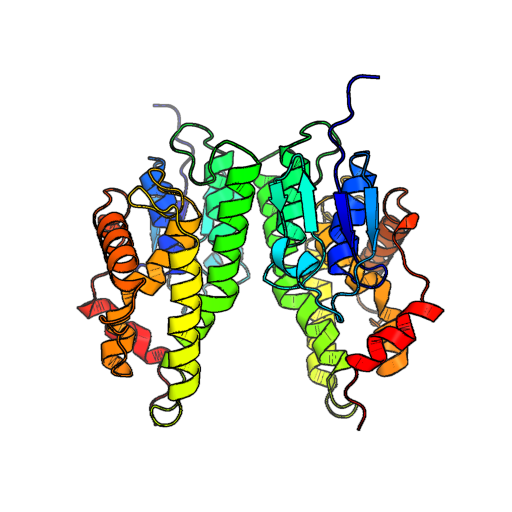8.25 140 MET B CA 1
ATOM 2988 C C . MET B 1 140 ? 5.645 9.703 17.609 1 98.25 140 MET B C 1
ATOM 2990 O O . MET B 1 140 ? 5.348 9.383 18.766 1 98.25 140 MET B O 1
ATOM 2994 N N . SER B 1 141 ? 6.863 10.047 17.188 1 97.44 141 SER B N 1
ATOM 2995 C CA . SER B 1 141 ? 7.906 10.273 18.188 1 97.44 141 SER B CA 1
ATOM 2996 C C . SER B 1 141 ? 7.449 11.266 19.25 1 97.44 141 SER B C 1
ATOM 2998 O O . SER B 1 141 ? 6.805 12.273 18.938 1 97.44 141 SER B O 1
ATOM 3000 N N . PRO B 1 142 ? 7.691 10.977 20.453 1 92.69 142 PRO B N 1
ATOM 3001 C CA . PRO B 1 142 ? 7.277 11.898 21.516 1 92.69 142 PRO B CA 1
ATOM 3002 C C . PRO B 1 142 ? 8.016 13.234 21.469 1 92.69 142 PRO B C 1
ATOM 3004 O O . PRO B 1 142 ? 7.609 14.195 22.125 1 92.69 142 PRO B O 1
ATOM 3007 N N . THR B 1 143 ? 9.07 13.25 20.688 1 94.31 143 THR B N 1
ATOM 3008 C CA . THR B 1 143 ? 9.852 14.477 20.562 1 94.31 143 THR B CA 1
ATOM 3009 C C . THR B 1 143 ? 9.945 14.898 19.094 1 94.31 143 THR B C 1
ATOM 3011 O O . THR B 1 143 ? 9.703 14.102 18.203 1 94.31 143 THR B O 1
ATOM 3014 N N . GLY B 1 144 ? 10.242 16.172 18.953 1 97.25 144 GLY B N 1
ATOM 3015 C CA . GLY B 1 144 ? 10.391 16.688 17.609 1 97.25 144 GLY B CA 1
ATOM 3016 C C . GLY B 1 144 ? 9.078 17.141 16.984 1 97.25 144 GLY B C 1
ATOM 3017 O O . GLY B 1 144 ? 8.031 17.078 17.641 1 97.25 144 GLY B O 1
ATOM 3018 N N . ASN B 1 145 ? 9.125 17.594 15.797 1 98.19 145 ASN B N 1
ATOM 3019 C CA . ASN B 1 145 ? 7.984 18.219 15.133 1 98.19 145 ASN B CA 1
ATOM 3020 C C . ASN B 1 145 ? 7.215 17.219 14.281 1 98.19 145 ASN B C 1
ATOM 3022 O O . ASN B 1 145 ? 6.023 17.391 14.031 1 98.19 145 ASN B O 1
ATOM 3026 N N . PHE B 1 146 ? 7.859 16.141 13.867 1 98.75 146 PHE B N 1
ATOM 3027 C CA . PHE B 1 146 ? 7.289 15.297 12.828 1 98.75 146 PHE B CA 1
ATOM 3028 C C . PHE B 1 146 ? 7.078 13.875 13.336 1 98.75 146 PHE B C 1
ATOM 3030 O O . PHE B 1 146 ? 7.312 13.594 14.508 1 98.75 146 PHE B O 1
ATOM 3037 N N . PHE B 1 147 ? 6.555 13.008 12.547 1 98.81 147 PHE B N 1
ATOM 3038 C CA . PHE B 1 147 ? 6.23 11.641 12.922 1 98.81 147 PHE B CA 1
ATOM 3039 C C . PHE B 1 147 ? 7.457 10.922 13.477 1 98.81 147 PHE B C 1
ATOM 3041 O O . PHE B 1 147 ? 7.387 10.281 14.523 1 98.81 147 PHE B O 1
ATOM 3048 N N . MET B 1 148 ? 8.625 11.109 12.758 1 98.31 148 MET B N 1
ATOM 3049 C CA . MET B 1 148 ? 9.867 10.469 13.172 1 98.31 148 MET B CA 1
ATOM 3050 C C . MET B 1 148 ? 10.711 11.414 14.023 1 98.31 148 MET B C 1
ATOM 3052 O O . MET B 1 148 ? 11.938 11.359 13.984 1 98.31 148 MET B O 1
ATOM 3056 N N . GLY B 1 149 ? 10.055 12.352 14.703 1 97.62 149 GLY B N 1
ATOM 3057 C CA . GLY B 1 149 ? 10.781 13.32 15.508 1 97.62 149 GLY B CA 1
ATOM 3058 C C . GLY B 1 149 ? 11.258 14.523 14.719 1 97.62 149 GLY B C 1
ATOM 3059 O O . GLY B 1 149 ? 10.445 15.344 14.281 1 97.62 149 GLY B O 1
ATOM 3060 N N . ASP B 1 150 ? 12.492 14.547 14.461 1 96.5 150 ASP B N 1
ATOM 3061 C CA . ASP B 1 150 ? 13.039 15.734 13.812 1 96.5 150 ASP B CA 1
ATOM 3062 C C . ASP B 1 150 ? 13.023 15.594 12.297 1 96.5 150 ASP B C 1
ATOM 3064 O O . ASP B 1 150 ? 13.18 16.578 11.57 1 96.5 150 ASP B O 1
ATOM 3068 N N . SER B 1 151 ? 12.812 14.406 11.836 1 97.19 151 SER B N 1
ATOM 3069 C CA . SER B 1 151 ? 12.891 14.148 10.406 1 97.19 151 SER B CA 1
ATOM 3070 C C . SER B 1 151 ? 11.516 14.242 9.75 1 97.19 151 SER B C 1
ATOM 3072 O O . SER B 1 151 ? 10.586 13.539 10.148 1 97.19 151 SER B O 1
ATOM 3074 N N . PHE B 1 152 ? 11.383 15.172 8.789 1 98.44 152 PHE B N 1
ATOM 3075 C CA . PHE B 1 152 ? 10.219 15.203 7.914 1 98.44 152 PHE B CA 1
ATOM 3076 C C . PHE B 1 152 ? 10.281 14.078 6.891 1 98.44 152 PHE B C 1
ATOM 3078 O O . PHE B 1 152 ? 11.258 13.961 6.148 1 98.44 152 PHE B O 1
ATOM 3085 N N . SER B 1 153 ? 9.258 13.195 6.902 1 98.38 153 SER B N 1
ATOM 3086 C CA . SER B 1 153 ? 9.43 11.961 6.156 1 98.38 153 SER B CA 1
ATOM 3087 C C . SER B 1 153 ? 8.156 11.578 5.406 1 98.38 153 SER B C 1
ATOM 3089 O O . SER B 1 153 ? 7.172 12.32 5.434 1 98.38 153 SER B O 1
ATOM 3091 N N . PHE B 1 154 ? 8.219 10.43 4.762 1 98.81 154 PHE B N 1
ATOM 3092 C CA . PHE B 1 154 ? 7.168 9.766 3.998 1 98.81 154 PHE B CA 1
ATOM 3093 C C . PHE B 1 154 ? 5.871 9.711 4.797 1 98.81 154 PHE B C 1
ATOM 3095 O O . PHE B 1 154 ? 4.797 10.016 4.273 1 98.81 154 PHE B O 1
ATOM 3102 N N . ALA B 1 155 ? 5.918 9.383 6.066 1 98.81 155 ALA B N 1
ATOM 3103 C CA . ALA B 1 155 ? 4.723 9.227 6.891 1 98.81 155 ALA B CA 1
ATOM 3104 C C . ALA B 1 155 ? 3.982 10.547 7.047 1 98.81 155 ALA B C 1
ATOM 3106 O O . ALA B 1 155 ? 2.75 10.586 7.004 1 98.81 155 ALA B O 1
ATOM 3107 N N . ASP B 1 156 ? 4.699 11.648 7.203 1 98.94 156 ASP B N 1
ATOM 3108 C CA . ASP B 1 156 ? 4.082 12.969 7.312 1 98.94 156 ASP B CA 1
ATOM 3109 C C . ASP B 1 156 ? 3.363 13.344 6.02 1 98.94 156 ASP B C 1
ATOM 3111 O O . ASP B 1 156 ? 2.207 13.773 6.047 1 98.94 156 ASP B O 1
ATOM 3115 N N . ILE B 1 157 ? 4.074 13.109 4.922 1 98.94 157 ILE B N 1
ATOM 3116 C CA . ILE B 1 157 ? 3.596 13.539 3.615 1 98.94 157 ILE B CA 1
ATOM 3117 C C . ILE B 1 157 ? 2.363 12.727 3.225 1 98.94 157 ILE B C 1
ATOM 3119 O O . ILE B 1 157 ? 1.448 13.242 2.58 1 98.94 157 ILE B O 1
ATOM 3123 N N . MET B 1 158 ? 2.322 11.5 3.674 1 98.81 158 MET B N 1
ATOM 3124 C CA . MET B 1 158 ? 1.229 10.602 3.312 1 98.81 158 MET B CA 1
ATOM 3125 C C . MET B 1 158 ? -0.093 11.094 3.895 1 98.81 158 MET B C 1
ATOM 3127 O O . MET B 1 158 ? -1.152 10.891 3.299 1 98.81 158 MET B O 1
ATOM 3131 N N . VAL B 1 159 ? -0.075 11.797 5.004 1 98.5 159 VAL B N 1
ATOM 3132 C CA . VAL B 1 159 ? -1.32 12.047 5.723 1 98.5 159 VAL B CA 1
ATOM 3133 C C . VAL B 1 159 ? -1.637 13.539 5.703 1 98.5 159 VAL B C 1
ATOM 3135 O O . VAL B 1 159 ? -2.805 13.93 5.652 1 98.5 159 VAL B O 1
ATOM 3138 N N . PHE B 1 160 ? -0.682 14.406 5.691 1 98.88 160 PHE B N 1
ATOM 3139 C CA . PHE B 1 160 ? -0.807 15.844 5.906 1 98.88 160 PHE B CA 1
ATOM 3140 C C . PHE B 1 160 ? -1.796 16.453 4.922 1 98.88 160 PHE B C 1
ATOM 3142 O O . PHE B 1 160 ? -2.65 17.25 5.309 1 98.88 160 PHE B O 1
ATOM 3149 N N . PRO B 1 161 ? -1.774 16.047 3.627 1 98.88 161 PRO B N 1
ATOM 3150 C CA . PRO B 1 161 ? -2.641 16.719 2.652 1 98.88 161 PRO B CA 1
ATOM 3151 C C . PRO B 1 161 ? -4.121 16.609 3.012 1 98.88 161 PRO B C 1
ATOM 3153 O O . PRO B 1 161 ? -4.906 17.5 2.682 1 98.88 161 PRO B O 1
ATOM 3156 N N . TRP B 1 162 ? -4.512 15.586 3.727 1 98.69 162 TRP B N 1
ATOM 3157 C CA . TRP B 1 162 ? -5.906 15.422 4.113 1 98.69 162 TRP B CA 1
ATOM 3158 C C . TRP B 1 162 ? -6.211 16.188 5.402 1 98.69 162 TRP B C 1
ATOM 3160 O O . TRP B 1 162 ? -7.266 16.812 5.527 1 98.69 162 TRP B O 1
ATOM 3170 N N . LEU B 1 163 ? -5.246 16.109 6.293 1 98.38 163 LEU B N 1
ATOM 3171 C CA . LEU B 1 163 ? -5.508 16.719 7.598 1 98.38 163 LEU B CA 1
ATOM 3172 C C . LEU B 1 163 ? -5.379 18.234 7.527 1 98.38 163 LEU B C 1
ATOM 3174 O O . LEU B 1 163 ? -5.969 18.953 8.336 1 98.38 163 LEU B O 1
ATOM 3178 N N . GLN B 1 164 ? -4.645 18.719 6.562 1 97.88 164 GLN B N 1
ATOM 3179 C CA . GLN B 1 164 ? -4.594 20.156 6.348 1 97.88 164 GLN B CA 1
ATOM 3180 C C . GLN B 1 164 ? -5.895 20.672 5.727 1 97.88 164 GLN B C 1
ATOM 3182 O O . GLN B 1 164 ? -6.094 21.875 5.602 1 97.88 164 GLN B O 1
ATOM 3187 N N . ARG B 1 165 ? -6.766 19.766 5.297 1 98.19 165 ARG B N 1
ATOM 3188 C CA . ARG B 1 165 ? -8 20.125 4.609 1 98.19 165 ARG B CA 1
ATOM 3189 C C . ARG B 1 165 ? -9.211 19.906 5.508 1 98.19 165 ARG B C 1
ATOM 3191 O O . ARG B 1 165 ? -10.336 19.766 5.023 1 98.19 165 ARG B O 1
ATOM 3198 N N . LEU B 1 166 ? -9.047 19.875 6.785 1 97.81 166 LEU B N 1
ATOM 3199 C CA . LEU B 1 166 ? -10.141 19.641 7.719 1 97.81 166 LEU B CA 1
ATOM 3200 C C . LEU B 1 166 ? -11.203 20.719 7.613 1 97.81 166 LEU B C 1
ATOM 3202 O O . LEU B 1 166 ? -12.359 20.5 7.969 1 97.81 166 LEU B O 1
ATOM 3206 N N . GLU B 1 167 ? -10.836 21.922 7.117 1 97.44 167 GLU B N 1
ATOM 3207 C CA . GLU B 1 167 ? -11.797 23 6.898 1 97.44 167 GLU B CA 1
ATOM 3208 C C . GLU B 1 167 ? -12.891 22.578 5.918 1 97.44 167 GLU B C 1
ATOM 3210 O O . GLU B 1 167 ? -14.023 23.062 6 1 97.44 167 GLU B O 1
ATOM 3215 N N . VAL B 1 168 ? -12.57 21.703 5 1 97.81 168 VAL B N 1
ATOM 3216 C CA . VAL B 1 168 ? -13.555 21.172 4.062 1 97.81 168 VAL B CA 1
ATOM 3217 C C . VAL B 1 168 ? -14.641 20.422 4.824 1 97.81 168 VAL B C 1
ATOM 3219 O O . VAL B 1 168 ? -15.836 20.609 4.559 1 97.81 168 VAL B O 1
ATOM 3222 N N . LEU B 1 169 ? -14.219 19.609 5.812 1 97.19 169 LEU B N 1
ATOM 3223 C CA . LEU B 1 169 ? -15.172 18.844 6.613 1 97.19 169 LEU B CA 1
ATOM 3224 C C . LEU B 1 169 ? -15.977 19.781 7.516 1 97.19 169 LEU B C 1
ATOM 3226 O O . LEU B 1 169 ? -17.172 19.547 7.754 1 97.19 169 LEU B O 1
ATOM 3230 N N . LYS B 1 170 ? -15.305 20.812 7.988 1 96.69 170 LYS B N 1
ATOM 3231 C CA . LYS B 1 170 ? -16.016 21.812 8.781 1 96.69 170 LYS B CA 1
ATOM 3232 C C . LYS B 1 170 ? -17.109 22.5 7.957 1 96.69 170 LYS B C 1
ATOM 3234 O O . LYS B 1 170 ? -18.25 22.641 8.406 1 96.69 170 LYS B O 1
ATOM 3239 N N . HIS B 1 171 ? -16.812 22.844 6.773 1 96.69 171 HIS B N 1
ATOM 3240 C CA . HIS B 1 171 ? -17.719 23.578 5.902 1 96.69 171 HIS B CA 1
ATOM 3241 C C . HIS B 1 171 ? -18.922 22.75 5.516 1 96.69 171 HIS B C 1
ATOM 3243 O O . HIS B 1 171 ? -20.062 23.203 5.633 1 96.69 171 HIS B O 1
ATOM 3249 N N . TYR B 1 172 ? -18.75 21.484 5.152 1 95.62 172 TYR B N 1
ATOM 3250 C CA . TYR B 1 172 ? -19.828 20.719 4.543 1 95.62 172 TYR B CA 1
ATOM 3251 C C . TYR B 1 172 ? -20.547 19.859 5.59 1 95.62 172 TYR B C 1
ATOM 3253 O O . TYR B 1 172 ? -21.703 19.5 5.41 1 95.62 172 TYR B O 1
ATOM 3261 N N . LYS B 1 173 ? -19.828 19.609 6.73 1 95.25 173 LYS B N 1
ATOM 3262 C CA . LYS B 1 173 ? -20.406 18.609 7.645 1 95.25 173 LYS B CA 1
ATOM 3263 C C . LYS B 1 173 ? -20.312 19.094 9.086 1 95.25 173 LYS B C 1
ATOM 3265 O O . LYS B 1 173 ? -20.594 18.328 10.016 1 95.25 173 LYS B O 1
ATOM 3270 N N . ASN B 1 174 ? -19.812 20.312 9.273 1 94.31 174 ASN B N 1
ATOM 3271 C CA . ASN B 1 174 ? -19.672 20.891 10.609 1 94.31 174 ASN B CA 1
ATOM 3272 C C . ASN B 1 174 ? -18.828 20.016 11.516 1 94.31 174 ASN B C 1
ATOM 3274 O O . ASN B 1 174 ? -19.172 19.797 12.68 1 94.31 174 ASN B O 1
ATOM 3278 N N . PHE B 1 175 ? -17.828 19.453 10.898 1 95.56 175 PHE B N 1
ATOM 3279 C CA . PHE B 1 175 ? -16.953 18.547 11.641 1 95.56 175 PHE B CA 1
ATOM 3280 C C . PHE B 1 175 ? -15.633 19.234 11.992 1 95.56 175 PHE B C 1
ATOM 3282 O O . PHE B 1 175 ? -15.031 19.891 11.148 1 95.56 175 PHE B O 1
ATOM 3289 N N . GLU B 1 176 ? -15.195 19.031 13.25 1 96 176 GLU B N 1
ATOM 3290 C CA . GLU B 1 176 ? -13.883 19.438 13.734 1 96 176 GLU B CA 1
ATOM 3291 C C . GLU B 1 176 ? -13.312 18.422 14.711 1 96 176 GLU B C 1
ATOM 3293 O O . GLU B 1 176 ? -14.07 17.75 15.43 1 96 176 GLU B O 1
ATOM 3298 N N . ILE B 1 177 ? -12.016 18.297 14.734 1 97.25 177 ILE B N 1
ATOM 3299 C CA . ILE B 1 177 ? -11.391 17.469 15.766 1 97.25 177 ILE B CA 1
ATOM 3300 C C . ILE B 1 177 ? -11.547 18.125 17.125 1 97.25 177 ILE B C 1
ATOM 3302 O O . ILE B 1 177 ? -11.188 19.297 17.297 1 97.25 177 ILE B O 1
ATOM 3306 N N . PRO B 1 178 ? -12.078 17.422 18.094 1 96.5 178 PRO B N 1
ATOM 3307 C CA . PRO B 1 178 ? -12.227 18.016 19.422 1 96.5 178 PRO B CA 1
ATOM 3308 C C . PRO B 1 178 ? -10.891 18.453 20.016 1 96.5 178 PRO B C 1
ATOM 3310 O O . PRO B 1 178 ? -9.898 17.719 19.938 1 96.5 178 PRO B O 1
ATOM 3313 N N . SER B 1 179 ? -10.891 19.562 20.641 1 96.12 179 SER B N 1
ATOM 3314 C CA . SER B 1 179 ? -9.648 20.125 21.141 1 96.12 179 SER B CA 1
ATOM 3315 C C . SER B 1 179 ? -9.344 19.641 22.562 1 96.12 179 SER B C 1
ATOM 3317 O O . SER B 1 179 ? -8.242 19.859 23.078 1 96.12 179 SER B O 1
ATOM 3319 N N . ASP B 1 180 ? -10.242 19 23.234 1 96.56 180 ASP B N 1
ATOM 3320 C CA . ASP B 1 180 ? -10.062 18.562 24.609 1 96.56 180 ASP B CA 1
ATOM 3321 C C . ASP B 1 180 ? -9.539 17.141 24.672 1 96.56 180 ASP B C 1
ATOM 3323 O O . ASP B 1 180 ? -9.477 16.531 25.75 1 96.56 180 ASP B O 1
ATOM 3327 N N . ILE B 1 181 ? -9.062 16.703 23.609 1 96.69 181 ILE B N 1
ATOM 3328 C CA . ILE B 1 181 ? -8.508 15.359 23.562 1 96.69 181 ILE B CA 1
ATOM 3329 C C . ILE B 1 181 ? -7.023 15.406 23.906 1 96.69 181 ILE B C 1
ATOM 3331 O O . ILE B 1 181 ? -6.32 16.344 23.547 1 96.69 181 ILE B O 1
ATOM 3335 N N . ASP B 1 182 ? -6.465 14.367 24.578 1 97.12 182 ASP B N 1
ATOM 3336 C CA . ASP B 1 182 ? -5.121 14.336 25.141 1 97.12 182 ASP B CA 1
ATOM 3337 C C . ASP B 1 182 ? -4.062 14.461 24.047 1 97.12 182 ASP B C 1
ATOM 3339 O O . ASP B 1 182 ? -3.014 15.07 24.266 1 97.12 182 ASP B O 1
ATOM 3343 N N . TRP B 1 183 ? -4.34 13.914 22.844 1 97.44 183 TRP B N 1
ATOM 3344 C CA . TRP B 1 183 ? -3.32 13.898 21.797 1 97.44 183 TRP B CA 1
ATOM 3345 C C . TRP B 1 183 ? -3.408 15.156 20.938 1 97.44 183 TRP B C 1
ATOM 3347 O O . TRP B 1 183 ? -2.586 15.359 20.031 1 97.44 183 TRP B O 1
ATOM 3357 N N . TYR B 1 184 ? -4.371 16.062 21.203 1 97.38 184 TYR B N 1
ATOM 3358 C CA . TYR B 1 184 ? -4.645 17.234 20.359 1 97.38 184 TYR B CA 1
ATOM 3359 C C . TYR B 1 184 ? -3.447 18.172 20.328 1 97.38 184 TYR B C 1
ATOM 3361 O O . TYR B 1 184 ? -3.076 18.672 19.266 1 97.38 184 TYR B O 1
ATOM 3369 N N . PRO B 1 185 ? -2.775 18.453 21.422 1 97.56 185 PRO B N 1
ATOM 3370 C CA . PRO B 1 185 ? -1.624 19.359 21.359 1 97.56 185 PRO B CA 1
ATOM 3371 C C . PRO B 1 185 ? -0.518 18.828 20.453 1 97.56 185 PRO B C 1
ATOM 3373 O O . PRO B 1 185 ? 0.077 19.609 19.703 1 97.56 185 PRO B O 1
ATOM 3376 N N . ARG B 1 186 ? -0.217 17.531 20.562 1 98.19 186 ARG B N 1
ATOM 3377 C CA . ARG B 1 186 ? 0.798 16.938 19.688 1 98.19 186 ARG B CA 1
ATOM 3378 C C . ARG B 1 186 ? 0.368 17 18.219 1 98.19 186 ARG B C 1
ATOM 3380 O O . ARG B 1 186 ? 1.19 17.25 17.344 1 98.19 186 ARG B O 1
ATOM 3387 N N . PHE B 1 187 ? -0.896 16.797 18.016 1 98.06 187 PHE B N 1
ATOM 3388 C CA . PHE B 1 187 ? -1.476 16.891 16.688 1 98.06 187 PHE B CA 1
ATOM 3389 C C . PHE B 1 187 ? -1.296 18.297 16.125 1 98.06 187 PHE B C 1
ATOM 3391 O O . PHE B 1 187 ? -0.833 18.469 14.992 1 98.06 187 PHE B O 1
ATOM 3398 N N . GLN B 1 188 ? -1.649 19.297 16.875 1 97.75 188 GLN B N 1
ATOM 3399 C CA . GLN B 1 188 ? -1.545 20.688 16.453 1 97.75 188 GLN B CA 1
ATOM 3400 C C . GLN B 1 188 ? -0.093 21.062 16.172 1 97.75 188 GLN B C 1
ATOM 3402 O O . GLN B 1 188 ? 0.195 21.781 15.211 1 97.75 188 GLN B O 1
ATOM 3407 N N . LYS B 1 189 ? 0.787 20.641 17.031 1 98.38 189 LYS B N 1
ATOM 3408 C CA . LYS B 1 189 ? 2.211 20.891 16.828 1 98.38 189 LYS B CA 1
ATOM 3409 C C . LYS B 1 189 ? 2.682 20.312 15.492 1 98.38 189 LYS B C 1
ATOM 3411 O O . LYS B 1 189 ? 3.367 21 14.727 1 98.38 189 LYS B O 1
ATOM 3416 N N . TRP B 1 190 ? 2.33 19.078 15.25 1 98.81 190 TRP B N 1
ATOM 3417 C CA . TRP B 1 190 ? 2.695 18.391 14.016 1 98.81 190 TRP B CA 1
ATOM 3418 C C . TRP B 1 190 ? 2.109 19.109 12.797 1 98.81 190 TRP B C 1
ATOM 3420 O O . TRP B 1 190 ? 2.816 19.359 11.82 1 98.81 190 TRP B O 1
ATOM 3430 N N . LEU B 1 191 ? 0.79 19.438 12.875 1 98.62 191 LEU B N 1
ATOM 3431 C CA . LEU B 1 191 ? 0.1 20.109 11.766 1 98.62 191 LEU B CA 1
ATOM 3432 C C . LEU B 1 191 ? 0.745 21.453 11.445 1 98.62 191 LEU B C 1
ATOM 3434 O O . LEU B 1 191 ? 0.972 21.766 10.281 1 98.62 191 LEU B O 1
ATOM 3438 N N . THR B 1 192 ? 1.049 22.203 12.445 1 98.56 192 THR B N 1
ATOM 3439 C CA . THR B 1 192 ? 1.681 23.5 12.281 1 98.56 192 THR B CA 1
ATOM 3440 C C . THR B 1 192 ? 3.076 23.359 11.688 1 98.56 192 THR B C 1
ATOM 3442 O O . THR B 1 192 ? 3.432 24.062 10.742 1 98.56 192 THR B O 1
ATOM 3445 N N . ALA B 1 193 ? 3.824 22.438 12.203 1 98.81 193 ALA B N 1
ATOM 3446 C CA . ALA B 1 193 ? 5.176 22.203 11.703 1 98.81 193 ALA B CA 1
ATOM 3447 C C . ALA B 1 193 ? 5.148 21.828 10.227 1 98.81 193 ALA B C 1
ATOM 3449 O O . ALA B 1 193 ? 5.938 22.344 9.43 1 98.81 193 ALA B O 1
ATOM 3450 N N . CYS B 1 194 ? 4.27 20.922 9.859 1 98.81 194 CYS B N 1
ATOM 3451 C CA . CYS B 1 194 ? 4.148 20.516 8.461 1 98.81 194 CYS B CA 1
ATOM 3452 C C . CYS B 1 194 ? 3.754 21.703 7.59 1 98.81 194 CYS B C 1
ATOM 3454 O O . CYS B 1 194 ? 4.355 21.922 6.539 1 98.81 194 CYS B O 1
ATOM 3456 N N . SER B 1 195 ? 2.773 22.484 8.055 1 98.56 195 SER B N 1
ATOM 3457 C CA . SER B 1 195 ? 2.215 23.578 7.25 1 98.56 195 SER B CA 1
ATOM 3458 C C . SER B 1 195 ? 3.24 24.672 7.023 1 98.56 195 SER B C 1
ATOM 3460 O O . SER B 1 195 ? 3.176 25.391 6.023 1 98.56 195 SER B O 1
ATOM 3462 N N . GLU B 1 196 ? 4.211 24.781 7.855 1 98.38 196 GLU B N 1
ATOM 3463 C CA . GLU B 1 196 ? 5.16 25.891 7.801 1 98.38 196 GLU B CA 1
ATOM 3464 C C . GLU B 1 196 ? 6.453 25.469 7.102 1 98.38 196 GLU B C 1
ATOM 3466 O O . GLU B 1 196 ? 7.328 26.297 6.855 1 98.38 196 GLU B O 1
ATOM 3471 N N . LYS B 1 197 ? 6.559 24.266 6.801 1 98.12 197 LYS B N 1
ATOM 3472 C CA . LYS B 1 197 ? 7.758 23.797 6.117 1 98.12 197 LYS B CA 1
ATOM 3473 C C . LYS B 1 197 ? 7.883 24.438 4.73 1 98.12 197 LYS B C 1
ATOM 3475 O O . LYS B 1 197 ? 6.895 24.547 4.004 1 98.12 197 LYS B O 1
ATOM 3480 N N . GLU B 1 198 ? 9.078 24.719 4.359 1 98.38 198 GLU B N 1
ATOM 3481 C CA . GLU B 1 198 ? 9.352 25.422 3.104 1 98.38 198 GLU B CA 1
ATOM 3482 C C . GLU B 1 198 ? 8.898 24.594 1.904 1 98.38 198 GLU B C 1
ATOM 3484 O O . GLU B 1 198 ? 8.438 25.141 0.9 1 98.38 198 GLU B O 1
ATOM 3489 N N . SER B 1 199 ? 8.977 23.266 2.027 1 98.75 199 SER B N 1
ATOM 3490 C CA . SER B 1 199 ? 8.617 22.391 0.924 1 98.75 199 SER B CA 1
ATOM 3491 C C . SER B 1 199 ? 7.109 22.156 0.86 1 98.75 199 SER B C 1
ATOM 3493 O O . SER B 1 199 ? 6.594 21.641 -0.132 1 98.75 199 SER B O 1
ATOM 3495 N N . VAL B 1 200 ? 6.379 22.594 1.881 1 98.88 200 VAL B N 1
ATOM 3496 C CA . VAL B 1 200 ? 4.953 22.297 1.969 1 98.88 200 VAL B CA 1
ATOM 3497 C C . VAL B 1 200 ? 4.145 23.547 1.644 1 98.88 200 VAL B C 1
ATOM 3499 O O . VAL B 1 200 ? 3.156 23.484 0.908 1 98.88 200 VAL B O 1
ATOM 3502 N N . THR B 1 201 ? 4.543 24.672 2.096 1 98.69 201 THR B N 1
ATOM 3503 C CA . THR B 1 201 ? 3.799 25.922 2.049 1 98.69 201 THR B CA 1
ATOM 3504 C C . THR B 1 201 ? 3.375 26.25 0.619 1 98.69 201 THR B C 1
ATOM 3506 O O . THR B 1 201 ? 2.211 26.562 0.368 1 98.69 201 THR B O 1
ATOM 3509 N N . PRO B 1 202 ? 4.277 26.047 -0.384 1 98.44 202 PRO B N 1
ATOM 3510 C CA . PRO B 1 202 ? 3.887 26.406 -1.749 1 98.44 202 PRO B CA 1
ATOM 3511 C C . PRO B 1 202 ? 2.844 25.469 -2.334 1 98.44 202 PRO B C 1
ATOM 3513 O O . PRO B 1 202 ? 2.244 25.766 -3.369 1 98.44 202 PRO B O 1
ATOM 3516 N N . THR B 1 203 ? 2.682 24.312 -1.69 1 98.75 203 THR B N 1
ATOM 3517 C CA . THR B 1 203 ? 1.801 23.297 -2.25 1 98.75 203 THR B CA 1
ATOM 3518 C C . THR B 1 203 ? 0.403 23.391 -1.647 1 98.75 203 THR B C 1
ATOM 3520 O O . THR B 1 203 ? -0.516 22.688 -2.072 1 98.75 203 THR B O 1
ATOM 3523 N N . ILE B 1 204 ? 0.217 24.219 -0.628 1 98.5 204 ILE B N 1
ATOM 3524 C CA . ILE B 1 204 ? -1.057 24.312 0.076 1 98.5 204 ILE B CA 1
ATOM 3525 C C . ILE B 1 204 ? -2.053 25.109 -0.774 1 98.5 204 ILE B C 1
ATOM 3527 O O . ILE B 1 204 ? -1.806 26.266 -1.121 1 98.5 204 ILE B O 1
ATOM 3531 N N . PRO B 1 205 ? -3.121 24.469 -1.113 1 97.75 205 PRO B N 1
ATOM 3532 C CA . PRO B 1 205 ? -4.102 25.156 -1.949 1 97.75 205 PRO B CA 1
ATOM 3533 C C . PRO B 1 205 ? -4.844 26.266 -1.194 1 97.75 205 PRO B C 1
ATOM 3535 O O . PRO B 1 205 ? -4.945 26.219 0.034 1 97.75 205 PRO B O 1
ATOM 3538 N N . ASP B 1 206 ? -5.297 27.219 -1.933 1 97.19 206 ASP B N 1
ATOM 3539 C CA . ASP B 1 206 ? -6.219 28.203 -1.389 1 97.19 206 ASP B CA 1
ATOM 3540 C C . ASP B 1 206 ? -7.539 27.562 -0.973 1 97.19 206 ASP B C 1
ATOM 3542 O O . ASP B 1 206 ? -8.289 27.078 -1.819 1 97.19 206 ASP B O 1
ATOM 3546 N N . MET B 1 207 ? -7.812 27.672 0.262 1 96.88 207 MET B N 1
ATOM 3547 C CA . MET B 1 207 ? -8.969 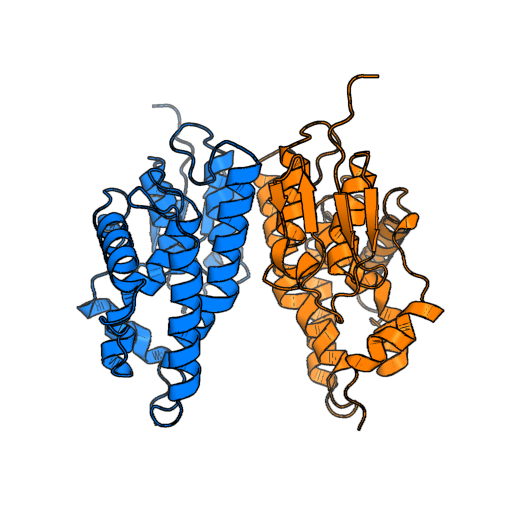26.969 0.808 1 96.88 207 MET B CA 1
ATOM 3548 C C . MET B 1 207 ? -10.266 27.5 0.204 1 96.88 207 MET B C 1
ATOM 3550 O O . MET B 1 207 ? -11.203 26.734 -0.031 1 96.88 207 MET B O 1
ATOM 3554 N N . LYS B 1 208 ? -10.359 28.75 -0.035 1 97.06 208 LYS B N 1
ATOM 3555 C CA . LYS B 1 208 ? -11.547 29.344 -0.627 1 97.06 208 LYS B CA 1
ATOM 3556 C C . LYS B 1 208 ? -11.82 28.781 -2.018 1 97.06 208 LYS B C 1
ATOM 3558 O O . LYS B 1 208 ? -12.977 28.609 -2.406 1 97.06 208 LYS B O 1
ATOM 3563 N N . LYS B 1 209 ? -10.781 28.5 -2.725 1 97.38 209 LYS B N 1
ATOM 3564 C CA . LYS B 1 209 ? -10.906 27.938 -4.062 1 97.38 209 LYS B CA 1
ATOM 3565 C C . LYS B 1 209 ? -11.109 26.422 -3.998 1 97.38 209 LYS B C 1
ATOM 3567 O O . LYS B 1 209 ? -11.766 25.844 -4.867 1 97.38 209 LYS B O 1
ATOM 3572 N N . LEU B 1 210 ? -10.578 25.797 -2.947 1 97.88 210 LEU B N 1
ATOM 3573 C CA . LEU B 1 210 ? -10.578 24.344 -2.828 1 97.88 210 LEU B CA 1
ATOM 3574 C C . LEU B 1 210 ? -11.953 23.844 -2.4 1 97.88 210 LEU B C 1
ATOM 3576 O O . LEU B 1 210 ? -12.438 22.828 -2.922 1 97.88 210 LEU B O 1
ATOM 3580 N N . ILE B 1 211 ? -12.609 24.531 -1.503 1 97.62 211 ILE B N 1
ATOM 3581 C CA . ILE B 1 211 ? -13.828 24.062 -0.854 1 97.62 211 ILE B CA 1
ATOM 3582 C C . ILE B 1 211 ? -14.898 23.766 -1.908 1 97.62 211 ILE B C 1
ATOM 3584 O O . ILE B 1 211 ? -15.516 22.703 -1.908 1 97.62 211 ILE B O 1
ATOM 3588 N N . PRO B 1 212 ? -15.078 24.656 -2.945 1 96.44 212 PRO B N 1
ATOM 3589 C CA . PRO B 1 212 ? -16.094 24.375 -3.961 1 96.44 212 PRO B CA 1
ATOM 3590 C C . PRO B 1 212 ? -15.773 23.125 -4.785 1 96.44 212 PRO B C 1
ATOM 3592 O O . PRO B 1 212 ? -16.688 22.453 -5.27 1 96.44 212 PRO B O 1
ATOM 3595 N N . ILE B 1 213 ? -14.57 22.781 -4.906 1 95.06 213 ILE B N 1
ATOM 3596 C CA . ILE B 1 213 ? -14.164 21.625 -5.691 1 95.06 213 ILE B CA 1
ATOM 3597 C C . ILE B 1 213 ? -14.641 20.344 -5.012 1 95.06 213 ILE B C 1
ATOM 3599 O O . ILE B 1 213 ? -15.008 19.375 -5.684 1 95.06 213 ILE B O 1
ATOM 3603 N N . TYR B 1 214 ? -14.75 20.297 -3.684 1 96 214 TYR B N 1
ATOM 3604 C CA . TYR B 1 214 ? -15.117 19.109 -2.922 1 96 214 TYR B CA 1
ATOM 3605 C C . TYR B 1 214 ? -16.625 18.891 -2.953 1 96 214 TYR B C 1
ATOM 3607 O O . TYR B 1 214 ? -17.109 17.859 -2.502 1 96 214 TYR B O 1
ATOM 3615 N N . LYS B 1 215 ? -17.375 19.859 -3.494 1 93.75 215 LYS B N 1
ATOM 3616 C CA . LYS B 1 215 ? -18.812 19.703 -3.602 1 93.75 215 LYS B CA 1
ATOM 3617 C C . LYS B 1 215 ? -19.172 18.422 -4.359 1 93.75 215 LYS B C 1
ATOM 3619 O O . LYS B 1 215 ? -20.172 17.766 -4.059 1 93.75 215 LYS B O 1
ATOM 3624 N N . ARG B 1 216 ? -18.328 18.047 -5.246 1 90.19 216 ARG B N 1
ATOM 3625 C CA . ARG B 1 216 ? -18.562 16.875 -6.07 1 90.19 216 ARG B CA 1
ATOM 3626 C C . ARG B 1 216 ? -18.547 15.602 -5.23 1 90.19 216 ARG B C 1
ATOM 3628 O O . ARG B 1 216 ? -19.109 14.57 -5.633 1 90.19 216 ARG B O 1
ATOM 3635 N N . TYR B 1 217 ? -17.953 15.625 -4.105 1 88.69 217 TYR B N 1
ATOM 3636 C CA . TYR B 1 217 ? -17.875 14.469 -3.227 1 88.69 217 TYR B CA 1
ATOM 3637 C C . TYR B 1 217 ? -18.984 14.492 -2.182 1 88.69 217 TYR B C 1
ATOM 3639 O O . TYR B 1 217 ? -19.156 13.523 -1.433 1 88.69 217 TYR B O 1
ATOM 3647 N N . VAL B 1 218 ? -19.578 15.625 -2.098 1 87.44 218 VAL B N 1
ATOM 3648 C CA . VAL B 1 218 ? -20.547 15.812 -1.018 1 87.44 218 VAL B CA 1
ATOM 3649 C C . VAL B 1 218 ? -21.891 15.242 -1.432 1 87.44 218 VAL B C 1
ATOM 3651 O O . VAL B 1 218 ? -22.422 15.586 -2.494 1 87.44 218 VAL B O 1
ATOM 3654 N N . LYS B 1 219 ? -22.312 14.141 -0.734 1 74.12 219 LYS B N 1
ATOM 3655 C CA . LYS B 1 219 ? -23.703 13.711 -0.902 1 74.12 219 LYS B CA 1
ATOM 3656 C C . LYS B 1 219 ? -24.656 14.641 -0.157 1 74.12 219 LYS B C 1
ATOM 3658 O O . LYS B 1 219 ? -24.5 14.883 1.04 1 74.12 219 LYS B O 1
ATOM 3663 N N . THR B 1 220 ? -25.156 15.672 -0.866 1 55.03 220 THR B N 1
ATOM 3664 C CA . THR B 1 220 ? -26.172 16.516 -0.249 1 55.03 220 THR B CA 1
ATOM 3665 C C . THR B 1 220 ? -27.469 15.75 -0.041 1 55.03 220 THR B C 1
ATOM 3667 O O . THR B 1 220 ? -27.75 14.805 -0.775 1 55.03 220 THR B O 1
ATOM 3670 N N . LYS B 1 221 ? -28.219 15.883 0.877 1 45.62 221 LYS B N 1
ATOM 3671 C CA . LYS B 1 221 ? -29.594 15.391 0.978 1 45.62 221 LYS B CA 1
ATOM 3672 C C . LYS B 1 221 ? -30.344 15.57 -0.344 1 45.62 221 LYS B C 1
ATOM 3674 O O . LYS B 1 221 ? -30.156 16.578 -1.033 1 45.62 221 LYS B O 1
#